Protein 1P8B (pdb70)

Organism: Pisum sativum (NCBI:txid3888)

Nearest PDB structures (foldseek):
  1p8b-assembly1_A  TM=9.530E-01  e=2.284E-05  Pisum sativum
  1ju8-assembly1_A  TM=7.133E-01  e=5.418E-03  unclassified
  1p8b-assembly1_A  TM=9.159E-01  e=1.786E-05  Pisum sativum
  1ju8-assembly1_A  TM=7.415E-01  e=4.497E-03  unclassified
  1p8b-assembly1_A  TM=9.197E-01  e=1.545E-05  Pisum sativum

Foldseek 3Di:
DQFWAKFFPVDPVTPPDVQWDFDPPDDGMGGTDGPPD

Secondary structure (DSSP, 8-state):
---EEEE-TT-SSGGG-SSSEEE--SSS-EEEE-TT-

InterPro domains:
  IPR012512 Albumin I [PF08027] (29-61)
  IPR032000 Albumin I chain a [PF16720] (71-117)

Sequence (37 aa):
ASCNGVCSPFEMPPCGTSACRCIPVGLVIGYCRNPSGASCNGVCSPFEMPPCGTSACRCIPVGLVIGYCRNPSGASCNGVCSPFEMPPCGTSACRCIPVGLVIGYCRNPSGASCNGVCSPFEMPPCGTSACRCIPVGLVIGYCRNPSGASCNGVCSPFEMPPCGTSACRCIPVGLVIGYCRNPSGASCNGVCSPFEMPPCGTSACRCIPVGLVIGYCRNPSGASCNGVCSPFEMPPCGTSACRCIPVGLVIGYCRNPSGASCNGVCSPFEMPPCGTSACRCIPVGLVIGYCRNPSGASCNGVCSPFEMPPCGTSACRCIPVGLVIGYCRNPSGASCNGVCSPFEMPPCGTSACRCIPVGLVIGYCRNPSGASCNGVCSPFEMPPCGTSACRCIPVGLVIGYCRNPSGASCNGVCSPFEMPPCGTSACRCIPVGLVIGYCRNPSGASCNGVCSPFEMPPCGTSACRCIPVGLVIGYCRNPSGASCNGVCSPFEMPPCGTSACRCIPVGLVIGYCRNPSGASCNGVCSPFEMPPCGTSACRCIPVGLVIGYCRNPSG

Solvent-accessible surface area: 2669 Å² total; per-residue (Å²): 158,100,21,128,28,102,3,29,43,149,90,151,59,8,60,72,45,83,83,9,124,17,22,87,90,31,170,100,92,2,70,0,107,34,85,101,113

Structure (mmCIF, N/CA/C/O backbone):
data_1P8B
#
_entry.id   1P8B
#
loop_
_atom_site.group_PDB
_atom_site.id
_atom_site.type_symbol
_atom_site.label_atom_id
_atom_site.label_alt_id
_atom_site.label_comp_id
_atom_site.label_asym_id
_atom_site.label_entity_id
_atom_site.label_seq_id
_atom_site.pdbx_PDB_ins_code
_atom_site.Cartn_x
_atom_site.Cartn_y
_atom_site.Cartn_z
_atom_site.occupancy
_atom_site.B_iso_or_equiv
_atom_site.auth_seq_id
_atom_site.auth_comp_id
_atom_site.auth_asym_id
_atom_site.auth_atom_id
_atom_site.pdbx_PDB_model_num
ATOM 1 N N . ALA A 1 1 ? -10.508 -6.510 -10.363 1.00 0.00 1 ALA A N 1
ATOM 2 C CA . ALA A 1 1 ? -9.380 -7.279 -9.795 1.00 0.00 1 ALA A CA 1
ATOM 3 C C . ALA A 1 1 ? -9.167 -6.904 -8.337 1.00 0.00 1 ALA A C 1
ATOM 4 O O . ALA A 1 1 ? -9.147 -5.722 -7.992 1.00 0.00 1 ALA A O 1
ATOM 13 N N . SER A 1 2 ? -9.009 -7.910 -7.487 1.00 0.00 2 SER A N 1
ATOM 14 C CA . SER A 1 2 ? -8.797 -7.682 -6.068 1.00 0.00 2 SER A CA 1
ATOM 15 C C . SER A 1 2 ? -7.453 -7.000 -5.830 1.00 0.00 2 SER A C 1
ATOM 16 O O . SER A 1 2 ? -6.427 -7.424 -6.364 1.00 0.00 2 SER A O 1
ATOM 24 N N . CYS A 1 3 ? -7.471 -5.930 -5.052 1.00 0.00 3 CYS A N 1
ATOM 25 C CA . CYS A 1 3 ? -6.260 -5.177 -4.764 1.00 0.00 3 CYS A CA 1
ATOM 26 C C . CYS A 1 3 ? -5.281 -5.985 -3.919 1.00 0.00 3 CYS A C 1
ATOM 27 O O . CYS A 1 3 ? -5.662 -6.578 -2.906 1.00 0.00 3 CYS A O 1
ATOM 34 N N . ASN A 1 4 ? -4.021 -5.985 -4.346 1.00 0.00 4 ASN A N 1
ATOM 35 C CA . ASN A 1 4 ? -2.952 -6.694 -3.653 1.00 0.00 4 ASN A CA 1
ATOM 36 C C . ASN A 1 4 ? -1.603 -6.373 -4.291 1.00 0.00 4 ASN A C 1
ATOM 37 O O . ASN A 1 4 ? -1.469 -6.390 -5.516 1.00 0.00 4 ASN A O 1
ATOM 48 N N . GLY A 1 5 ? -0.613 -6.087 -3.460 1.00 0.00 5 GLY A N 1
ATOM 49 C CA . GLY A 1 5 ? 0.716 -5.774 -3.952 1.00 0.00 5 GLY A CA 1
ATOM 50 C C . GLY A 1 5 ? 1.509 -5.001 -2.928 1.00 0.00 5 GLY A C 1
ATOM 51 O O . GLY A 1 5 ? 1.269 -5.134 -1.735 1.00 0.00 5 GLY A O 1
ATOM 55 N N . VAL A 1 6 ? 2.430 -4.172 -3.390 1.00 0.00 6 VAL A N 1
ATOM 56 C CA . VAL A 1 6 ? 3.239 -3.351 -2.509 1.00 0.00 6 VAL A CA 1
ATOM 57 C C . VAL A 1 6 ? 3.013 -1.880 -2.835 1.00 0.00 6 VAL A C 1
ATOM 58 O O . VAL A 1 6 ? 2.870 -1.511 -4.003 1.00 0.00 6 VAL A O 1
ATOM 71 N N . CYS A 1 7 ? 2.962 -1.052 -1.810 1.00 0.00 7 CYS A N 1
ATOM 72 C CA . CYS A 1 7 ? 2.730 0.371 -1.993 1.00 0.00 7 CYS A CA 1
ATOM 73 C C . CYS A 1 7 ? 3.402 1.174 -0.903 1.00 0.00 7 CYS A C 1
ATOM 74 O O . CYS A 1 7 ? 3.516 0.718 0.230 1.00 0.00 7 CYS A O 1
ATOM 81 N N . SER A 1 8 ? 3.795 2.385 -1.227 1.00 0.00 8 SER A N 1
ATOM 82 C CA . SER A 1 8 ? 4.377 3.262 -0.245 1.00 0.00 8 SER A CA 1
ATOM 83 C C . SER A 1 8 ? 3.217 3.916 0.490 1.00 0.00 8 SER A C 1
ATOM 84 O O . SER A 1 8 ? 2.265 4.372 -0.143 1.00 0.00 8 SER A O 1
ATOM 92 N N . PRO A 1 9 ? 3.248 3.951 1.826 1.00 0.00 9 PRO A N 1
ATOM 93 C CA . PRO A 1 9 ? 2.161 4.533 2.622 1.00 0.00 9 PRO A CA 1
ATOM 94 C C . PRO A 1 9 ? 1.968 6.020 2.341 1.00 0.00 9 PRO A C 1
ATOM 95 O O . PRO A 1 9 ? 0.977 6.623 2.752 1.00 0.00 9 PRO A O 1
ATOM 106 N N . PHE A 1 10 ? 2.924 6.598 1.633 1.00 0.00 10 PHE A N 1
ATOM 107 C CA . PHE A 1 10 ? 2.884 8.003 1.279 1.00 0.00 10 PHE A CA 1
ATOM 108 C C . PHE A 1 10 ? 2.153 8.199 -0.048 1.00 0.00 10 PHE A C 1
ATOM 109 O O . PHE A 1 10 ? 1.673 9.295 -0.347 1.00 0.00 10 PHE A O 1
ATOM 126 N N . GLU A 1 11 ? 2.079 7.132 -0.840 1.00 0.00 11 GLU A N 1
ATOM 127 C CA . GLU A 1 11 ? 1.415 7.174 -2.137 1.00 0.00 11 GLU A CA 1
ATOM 128 C C . GLU A 1 11 ? -0.096 7.248 -1.993 1.00 0.00 11 GLU A C 1
ATOM 129 O O . GLU A 1 11 ? -0.706 6.460 -1.267 1.00 0.00 11 GLU A O 1
ATOM 141 N N . MET A 1 12 ? -0.697 8.175 -2.714 1.00 0.00 12 MET A N 1
ATOM 142 C CA . MET A 1 12 ? -2.137 8.328 -2.710 1.00 0.00 12 MET A CA 1
ATOM 143 C C . MET A 1 12 ? -2.612 8.706 -4.107 1.00 0.00 12 MET A C 1
ATOM 144 O O . MET A 1 12 ? -2.225 9.749 -4.637 1.00 0.00 12 MET A O 1
ATOM 158 N N . PRO A 1 13 ? -3.450 7.871 -4.731 1.00 0.00 13 PRO A N 1
ATOM 159 C CA . PRO A 1 13 ? -3.925 6.619 -4.143 1.00 0.00 13 PRO A CA 1
ATOM 160 C C . PRO A 1 13 ? -2.928 5.475 -4.347 1.00 0.00 13 PRO A C 1
ATOM 161 O O . PRO A 1 13 ? -2.282 5.387 -5.393 1.00 0.00 13 PRO A O 1
ATOM 172 N N . PRO A 1 14 ? -2.784 4.587 -3.354 1.00 0.00 14 PRO A N 1
ATOM 173 C CA . PRO A 1 14 ? -1.862 3.452 -3.429 1.00 0.00 14 PRO A CA 1
ATOM 174 C C . PRO A 1 14 ? -2.325 2.409 -4.444 1.00 0.00 14 PRO A C 1
ATOM 175 O O . PRO A 1 14 ? -3.522 2.141 -4.565 1.00 0.00 14 PRO A O 1
ATOM 186 N N . CYS A 1 15 ? -1.371 1.839 -5.179 1.00 0.00 15 CYS A N 1
ATOM 187 C CA . CYS A 1 15 ? -1.661 0.834 -6.207 1.00 0.00 15 CYS A CA 1
ATOM 188 C C . CYS A 1 15 ? -2.596 1.381 -7.287 1.00 0.00 15 CYS A C 1
ATOM 189 O O . CYS A 1 15 ? -3.359 0.634 -7.904 1.00 0.00 15 CYS A O 1
ATOM 196 N N . GLY A 1 16 ? -2.501 2.684 -7.529 1.00 0.00 16 GLY A N 1
ATOM 197 C CA . GLY A 1 16 ? -3.305 3.329 -8.550 1.00 0.00 16 GLY A CA 1
ATOM 198 C C . GLY A 1 16 ? -4.803 3.141 -8.376 1.00 0.00 16 GLY A C 1
ATOM 199 O O . GLY A 1 16 ? -5.509 2.872 -9.349 1.00 0.00 16 GLY A O 1
ATOM 203 N N . THR A 1 17 ? -5.295 3.295 -7.155 1.00 0.00 17 THR A N 1
ATOM 204 C CA . THR A 1 17 ? -6.722 3.156 -6.892 1.00 0.00 17 THR A CA 1
ATOM 205 C C . THR A 1 17 ? -7.069 3.647 -5.491 1.00 0.00 17 THR A C 1
ATOM 206 O O . THR A 1 17 ? -6.385 3.332 -4.516 1.00 0.00 17 THR A O 1
ATOM 217 N N . SER A 1 18 ? -8.129 4.433 -5.401 1.00 0.00 18 SER A N 1
ATOM 218 C CA . SER A 1 18 ? -8.572 4.981 -4.131 1.00 0.00 18 SER A CA 1
ATOM 219 C C . SER A 1 18 ? -9.503 4.002 -3.422 1.00 0.00 18 SER A C 1
ATOM 220 O O . SER A 1 18 ? -9.884 4.209 -2.270 1.00 0.00 18 SER A O 1
ATOM 228 N N . ALA A 1 19 ? -9.867 2.933 -4.123 1.00 0.00 19 ALA A N 1
ATOM 229 C CA . ALA A 1 19 ? -10.752 1.917 -3.571 1.00 0.00 19 ALA A CA 1
ATOM 230 C C . ALA A 1 19 ? -10.007 1.019 -2.595 1.00 0.00 19 ALA A C 1
ATOM 231 O O . ALA A 1 19 ? -10.605 0.387 -1.726 1.00 0.00 19 ALA A O 1
ATOM 238 N N . CYS A 1 20 ? -8.699 0.960 -2.757 1.00 0.00 20 CYS A N 1
ATOM 239 C CA . CYS A 1 20 ? -7.854 0.134 -1.914 1.00 0.00 20 CYS A CA 1
ATOM 240 C C . CYS A 1 20 ? -7.219 0.968 -0.810 1.00 0.00 20 CYS A C 1
ATOM 241 O O . CYS A 1 20 ? -7.372 2.191 -0.774 1.00 0.00 20 CYS A O 1
ATOM 248 N N . ARG A 1 21 ? -6.478 0.310 0.066 1.00 0.00 21 ARG A N 1
ATOM 249 C CA . ARG A 1 21 ? -5.789 1.002 1.141 1.00 0.00 21 ARG A CA 1
ATOM 250 C C . ARG A 1 21 ? -4.409 0.391 1.327 1.00 0.00 21 ARG A C 1
ATOM 251 O O . ARG A 1 21 ? -4.217 -0.814 1.136 1.00 0.00 21 ARG A O 1
ATOM 272 N N . CYS A 1 22 ? -3.447 1.229 1.648 1.00 0.00 22 CYS A N 1
ATOM 273 C CA . CYS A 1 22 ? -2.074 0.783 1.812 1.00 0.00 22 CYS A CA 1
ATOM 274 C C . CYS A 1 22 ? -1.751 0.507 3.272 1.00 0.00 22 CYS A C 1
ATOM 275 O O . CYS A 1 22 ? -1.929 1.371 4.132 1.00 0.00 22 CYS A O 1
ATOM 282 N N . ILE A 1 23 ? -1.260 -0.693 3.546 1.00 0.00 23 ILE A N 1
ATOM 283 C CA . ILE A 1 23 ? -0.884 -1.069 4.901 1.00 0.00 23 ILE A CA 1
ATOM 284 C C . ILE A 1 23 ? 0.583 -0.712 5.122 1.00 0.00 23 ILE A C 1
ATOM 285 O O . ILE A 1 23 ? 1.457 -1.265 4.459 1.00 0.00 23 ILE A O 1
ATOM 301 N N . PRO A 1 24 ? 0.872 0.235 6.028 1.00 0.00 24 PRO A N 1
ATOM 302 C CA . PRO A 1 24 ? 2.240 0.689 6.301 1.00 0.00 24 PRO A CA 1
ATOM 303 C C . PRO A 1 24 ? 3.082 -0.311 7.092 1.00 0.00 24 PRO A C 1
ATOM 304 O O . PRO A 1 24 ? 3.523 -0.024 8.207 1.00 0.00 24 PRO A O 1
ATOM 315 N N . VAL A 1 25 ? 3.334 -1.467 6.496 1.00 0.00 25 VAL A N 1
ATOM 316 C CA . VAL A 1 25 ? 4.160 -2.495 7.127 1.00 0.00 25 VAL A CA 1
ATOM 317 C C . VAL A 1 25 ? 5.635 -2.208 6.858 1.00 0.00 25 VAL A C 1
ATOM 318 O O . VAL A 1 25 ? 6.414 -3.093 6.493 1.00 0.00 25 VAL A O 1
ATOM 331 N N . GLY A 1 26 ? 5.996 -0.951 7.020 1.00 0.00 26 GLY A N 1
ATOM 332 C CA . GLY A 1 26 ? 7.345 -0.508 6.782 1.00 0.00 26 GLY A CA 1
ATOM 333 C C . GLY A 1 26 ? 7.449 0.984 6.965 1.00 0.00 26 GLY A C 1
ATOM 334 O O . GLY A 1 26 ? 6.425 1.675 6.995 1.00 0.00 26 GLY A O 1
ATOM 338 N N . LEU A 1 27 ? 8.664 1.487 7.096 1.00 0.00 27 LEU A N 1
ATOM 339 C CA . LEU A 1 27 ? 8.878 2.915 7.284 1.00 0.00 27 LEU A CA 1
ATOM 340 C C . LEU A 1 27 ? 8.356 3.701 6.088 1.00 0.00 27 LEU A C 1
ATOM 341 O O . LEU A 1 27 ? 7.622 4.675 6.245 1.00 0.00 27 LEU A O 1
ATOM 357 N N . VAL A 1 28 ? 8.727 3.265 4.892 1.00 0.00 28 VAL A N 1
ATOM 358 C CA . VAL A 1 28 ? 8.289 3.927 3.672 1.00 0.00 28 VAL A CA 1
ATOM 359 C C . VAL A 1 28 ? 7.799 2.909 2.650 1.00 0.00 28 VAL A C 1
ATOM 360 O O . VAL A 1 28 ? 7.785 3.170 1.448 1.00 0.00 28 VAL A O 1
ATOM 373 N N . ILE A 1 29 ? 7.375 1.754 3.138 1.00 0.00 29 ILE A N 1
ATOM 374 C CA . ILE A 1 29 ? 6.866 0.706 2.270 1.00 0.00 29 ILE A CA 1
ATOM 375 C C . ILE A 1 29 ? 5.825 -0.135 2.992 1.00 0.00 29 ILE A C 1
ATOM 376 O O . ILE A 1 29 ? 5.919 -0.369 4.191 1.00 0.00 29 ILE A O 1
ATOM 392 N N . GLY A 1 30 ? 4.838 -0.581 2.250 1.00 0.00 30 GLY A N 1
ATOM 393 C CA . GLY A 1 30 ? 3.793 -1.396 2.801 1.00 0.00 30 GLY A CA 1
ATOM 394 C C . GLY A 1 30 ? 3.224 -2.302 1.742 1.00 0.00 30 GLY A C 1
ATOM 395 O O . GLY A 1 30 ? 3.912 -2.622 0.771 1.00 0.00 30 GLY A O 1
ATOM 399 N N . TYR A 1 31 ? 1.979 -2.705 1.887 1.00 0.00 31 TYR A N 1
ATOM 400 C CA . TYR A 1 31 ? 1.368 -3.562 0.893 1.00 0.00 31 TYR A CA 1
ATOM 401 C C . TYR A 1 31 ? -0.068 -3.149 0.631 1.00 0.00 31 TYR A C 1
ATOM 402 O O . TYR A 1 31 ? -0.783 -2.726 1.543 1.00 0.00 31 TYR A O 1
ATOM 420 N N . CYS A 1 32 ? -0.473 -3.265 -0.620 1.00 0.00 32 CYS A N 1
ATOM 421 C CA . CYS A 1 32 ? -1.818 -2.911 -1.020 1.00 0.00 32 CYS A CA 1
ATOM 422 C C . CYS A 1 32 ? -2.777 -3.993 -0.571 1.00 0.00 32 CYS A C 1
ATOM 423 O O . CYS A 1 32 ? -2.577 -5.174 -0.865 1.00 0.00 32 CYS A O 1
ATOM 430 N N . ARG A 1 33 ? -3.819 -3.598 0.130 1.00 0.00 33 ARG A N 1
ATOM 431 C CA . ARG A 1 33 ? -4.801 -4.547 0.594 1.00 0.00 33 ARG A CA 1
ATOM 432 C C . ARG A 1 33 ? -6.185 -3.946 0.460 1.00 0.00 33 ARG A C 1
ATOM 433 O O . ARG A 1 33 ? -6.442 -2.814 0.894 1.00 0.00 33 ARG A O 1
ATOM 454 N N . ASN A 1 34 ? -7.065 -4.699 -0.167 1.00 0.00 34 ASN A N 1
ATOM 455 C CA . ASN A 1 34 ? -8.422 -4.255 -0.388 1.00 0.00 34 ASN A CA 1
ATOM 456 C C . ASN A 1 34 ? -9.231 -4.338 0.894 1.00 0.00 34 ASN A C 1
ATOM 457 O O . ASN A 1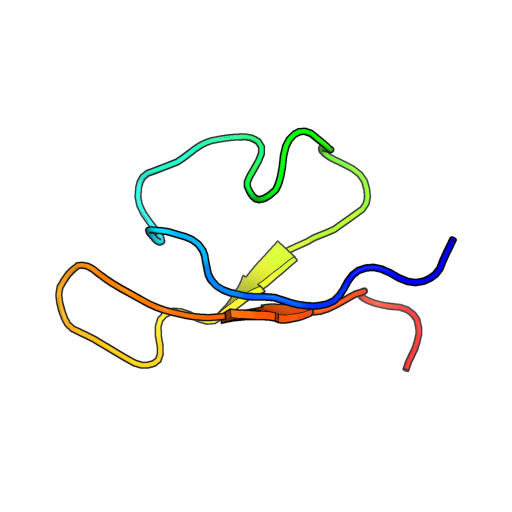 34 ? -9.146 -5.321 1.631 1.00 0.00 34 ASN A O 1
ATOM 468 N N . PRO A 1 35 ? -10.026 -3.302 1.185 1.00 0.00 35 PRO A N 1
ATOM 469 C CA . PRO A 1 35 ? -10.865 -3.253 2.381 1.00 0.00 35 PRO A CA 1
ATOM 470 C C . PRO A 1 35 ? -12.105 -4.137 2.231 1.00 0.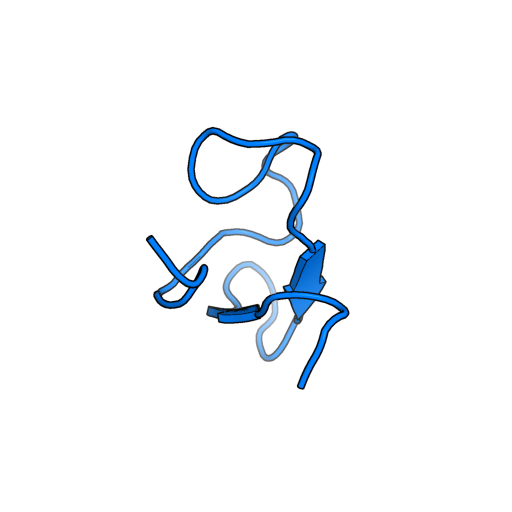00 35 PRO A C 1
ATOM 471 O O . PRO A 1 35 ? -13.171 -3.830 2.765 1.00 0.00 35 PRO A O 1
ATOM 482 N N . SER A 1 36 ? -11.950 -5.233 1.499 1.00 0.00 36 SER A N 1
ATOM 483 C CA . SER A 1 36 ? -13.036 -6.166 1.263 1.00 0.00 36 SER A CA 1
ATOM 484 C C . SER A 1 36 ? -12.536 -7.598 1.434 1.00 0.00 36 SER A C 1
ATOM 485 O O . SER A 1 36 ? -12.919 -8.499 0.687 1.00 0.00 36 SER A O 1
ATOM 493 N N . GLY A 1 37 ? -11.670 -7.801 2.419 1.00 0.00 37 GLY A N 1
ATOM 494 C CA . GLY A 1 37 ? -11.125 -9.118 2.667 1.00 0.00 37 GLY A CA 1
ATOM 495 C C . GLY A 1 37 ? -9.944 -9.072 3.609 1.00 0.00 37 GLY A C 1
ATOM 496 O O . GLY A 1 37 ? -10.032 -8.376 4.641 1.00 0.00 37 GLY A O 1
ATOM 501 N N . ALA A 1 1 ? -10.929 -6.462 -9.901 1.00 0.00 1 ALA A N 2
ATOM 502 C CA . ALA A 1 1 ? -9.656 -7.187 -9.697 1.00 0.00 1 ALA A CA 2
ATOM 503 C C . ALA A 1 1 ? -9.265 -7.162 -8.227 1.00 0.00 1 ALA A C 2
ATOM 504 O O . ALA A 1 1 ? -9.417 -6.142 -7.558 1.00 0.00 1 ALA A O 2
ATOM 513 N N . SER A 1 2 ? -8.769 -8.284 -7.729 1.00 0.00 2 SER A N 2
ATOM 514 C CA . SER A 1 2 ? -8.360 -8.382 -6.340 1.00 0.00 2 SER A CA 2
ATOM 515 C C . SER A 1 2 ? -7.054 -7.623 -6.112 1.00 0.00 2 SER A C 2
ATOM 516 O O . SER A 1 2 ? -5.993 -8.036 -6.588 1.00 0.00 2 SER A O 2
ATOM 524 N N . CYS A 1 3 ? -7.143 -6.517 -5.386 1.00 0.00 3 CYS A N 2
ATOM 525 C CA . CYS A 1 3 ? -5.981 -5.694 -5.085 1.00 0.00 3 CYS A CA 2
ATOM 526 C C . CYS A 1 3 ? -5.001 -6.463 -4.207 1.00 0.00 3 CYS A C 2
ATOM 527 O O . CYS A 1 3 ? -5.387 -7.011 -3.172 1.00 0.00 3 CYS A O 2
ATOM 534 N N . ASN A 1 4 ? -3.741 -6.507 -4.624 1.00 0.00 4 ASN A N 2
ATOM 535 C CA . ASN A 1 4 ? -2.710 -7.218 -3.878 1.00 0.00 4 ASN A CA 2
ATOM 536 C C . ASN A 1 4 ? -1.323 -6.914 -4.440 1.00 0.00 4 ASN A C 2
ATOM 537 O O . ASN A 1 4 ? -1.101 -6.974 -5.652 1.00 0.00 4 ASN A O 2
ATOM 548 N N . GLY A 1 5 ? -0.392 -6.588 -3.555 1.00 0.00 5 GLY A N 2
ATOM 549 C CA . GLY A 1 5 ? 0.963 -6.283 -3.969 1.00 0.00 5 GLY A CA 2
ATOM 550 C C . GLY A 1 5 ? 1.692 -5.464 -2.931 1.00 0.00 5 GLY A C 2
ATOM 551 O O . GLY A 1 5 ? 1.453 -5.623 -1.738 1.00 0.00 5 GLY A O 2
ATOM 555 N N . VAL A 1 6 ? 2.565 -4.580 -3.382 1.00 0.00 6 VAL A N 2
ATOM 556 C CA . VAL A 1 6 ? 3.323 -3.716 -2.497 1.00 0.00 6 VAL A CA 2
ATOM 557 C C . VAL A 1 6 ? 3.067 -2.256 -2.852 1.00 0.00 6 VAL A C 2
ATOM 558 O O . VAL A 1 6 ? 2.979 -1.903 -4.026 1.00 0.00 6 VAL A O 2
ATOM 571 N N . CYS A 1 7 ? 2.943 -1.416 -1.840 1.00 0.00 7 CYS A N 2
ATOM 572 C CA . CYS A 1 7 ? 2.690 -0.001 -2.056 1.00 0.00 7 CYS A CA 2
ATOM 573 C C . CYS A 1 7 ? 3.532 0.845 -1.110 1.00 0.00 7 CYS A C 2
ATOM 574 O O . CYS A 1 7 ? 4.536 0.375 -0.565 1.00 0.00 7 CYS A O 2
ATOM 581 N N . SER A 1 8 ? 3.119 2.086 -0.914 1.00 0.00 8 SER A N 2
ATOM 582 C CA . SER A 1 8 ? 3.820 3.001 -0.039 1.00 0.00 8 SER A CA 2
ATOM 583 C C . SER A 1 8 ? 2.814 3.932 0.627 1.00 0.00 8 SER A C 2
ATOM 584 O O . SER A 1 8 ? 1.877 4.405 -0.019 1.00 0.00 8 SER A O 2
ATOM 592 N N . PRO A 1 9 ? 2.982 4.201 1.931 1.00 0.00 9 PRO A N 2
ATOM 593 C CA . PRO A 1 9 ? 2.080 5.072 2.696 1.00 0.00 9 PRO A CA 2
ATOM 594 C C . PRO A 1 9 ? 2.109 6.519 2.212 1.00 0.00 9 PRO A C 2
ATOM 595 O O . PRO A 1 9 ? 1.281 7.336 2.614 1.00 0.00 9 PRO A O 2
ATOM 606 N N . PHE A 1 10 ? 3.065 6.828 1.350 1.00 0.00 10 PHE A N 2
ATOM 607 C CA . PHE A 1 10 ? 3.212 8.173 0.812 1.00 0.00 10 PHE A CA 2
ATOM 608 C C . PHE A 1 10 ? 2.355 8.346 -0.436 1.00 0.00 10 PHE A C 2
ATOM 609 O O . PHE A 1 10 ? 2.027 9.466 -0.829 1.00 0.00 10 PHE A O 2
ATOM 626 N N . GLU A 1 11 ? 1.998 7.227 -1.053 1.00 0.00 11 GLU A N 2
ATOM 627 C CA . GLU A 1 11 ? 1.178 7.233 -2.259 1.00 0.00 11 GLU A CA 2
ATOM 628 C C . GLU A 1 11 ? -0.242 7.695 -1.956 1.00 0.00 11 GLU A C 2
ATOM 629 O O . GLU A 1 11 ? -0.859 7.237 -0.995 1.00 0.00 11 GLU A O 2
ATOM 641 N N . MET A 1 12 ? -0.756 8.591 -2.782 1.00 0.00 12 MET A N 2
ATOM 642 C CA . MET A 1 12 ? -2.110 9.101 -2.618 1.00 0.00 12 MET A CA 2
ATOM 643 C C . MET A 1 12 ? -2.754 9.342 -3.983 1.00 0.00 12 MET A C 2
ATOM 644 O O . MET A 1 12 ? -2.430 10.322 -4.655 1.00 0.00 12 MET A O 2
ATOM 658 N N . PRO A 1 13 ? -3.670 8.464 -4.422 1.00 0.00 13 PRO A N 2
ATOM 659 C CA . PRO A 1 13 ? -4.084 7.279 -3.667 1.00 0.00 13 PRO A CA 2
ATOM 660 C C . PRO A 1 13 ? -3.054 6.155 -3.759 1.00 0.00 13 PRO A C 2
ATOM 661 O O . PRO A 1 13 ? -2.403 5.981 -4.792 1.00 0.00 13 PRO A O 2
ATOM 672 N N . PRO A 1 14 ? -2.882 5.391 -2.676 1.00 0.00 14 PRO A N 2
ATOM 673 C CA . PRO A 1 14 ? -1.916 4.292 -2.626 1.00 0.00 14 PRO A CA 2
ATOM 674 C C . PRO A 1 14 ? -2.239 3.167 -3.600 1.00 0.00 14 PRO A C 2
ATOM 675 O O . PRO A 1 14 ? -3.407 2.842 -3.827 1.00 0.00 14 PRO A O 2
ATOM 686 N N . CYS A 1 15 ? -1.188 2.574 -4.158 1.00 0.00 15 CYS A N 2
ATOM 687 C CA . CYS A 1 15 ? -1.311 1.465 -5.102 1.00 0.00 15 CYS A CA 2
ATOM 688 C C . CYS A 1 15 ? -2.065 1.891 -6.363 1.00 0.00 15 CYS A C 2
ATOM 689 O O . CYS A 1 15 ? -2.667 1.065 -7.052 1.00 0.00 15 CYS A O 2
ATOM 696 N N . GLY A 1 16 ? -1.997 3.183 -6.670 1.00 0.00 16 GLY A N 2
ATOM 697 C CA . GLY A 1 16 ? -2.643 3.723 -7.853 1.00 0.00 16 GLY A CA 2
ATOM 698 C C . GLY A 1 16 ? -4.138 3.466 -7.917 1.00 0.00 16 GLY A C 2
ATOM 699 O O . GLY A 1 16 ? -4.675 3.204 -8.995 1.00 0.00 16 GLY A O 2
ATOM 703 N N . THR A 1 17 ? -4.820 3.549 -6.782 1.00 0.00 17 THR A N 2
ATOM 704 C CA . THR A 1 17 ? -6.259 3.331 -6.749 1.00 0.00 17 THR A CA 2
ATOM 705 C C . THR A 1 17 ? -6.841 3.724 -5.394 1.00 0.00 17 THR A C 2
ATOM 706 O O . THR A 1 17 ? -6.248 3.468 -4.345 1.00 0.00 17 THR A O 2
ATOM 717 N N . SER A 1 18 ? -8.002 4.355 -5.427 1.00 0.00 18 SER A N 2
ATOM 718 C CA . SER A 1 18 ? -8.676 4.791 -4.215 1.00 0.00 18 SER A CA 2
ATOM 719 C C . SER A 1 18 ? -9.567 3.676 -3.676 1.00 0.00 18 SER A C 2
ATOM 720 O O . SER A 1 18 ? -9.982 3.701 -2.516 1.00 0.00 18 SER A O 2
ATOM 728 N N . ALA A 1 19 ? -9.865 2.706 -4.535 1.00 0.00 19 ALA A N 2
ATOM 729 C CA . ALA A 1 19 ? -10.720 1.583 -4.165 1.00 0.00 19 ALA A CA 2
ATOM 730 C C . ALA A 1 19 ? -10.016 0.646 -3.195 1.00 0.00 19 ALA A C 2
ATOM 731 O O . ALA A 1 19 ? -10.653 -0.002 -2.371 1.00 0.00 19 ALA A O 2
ATOM 738 N N . CYS A 1 20 ? -8.702 0.578 -3.301 1.00 0.00 20 CYS A N 2
ATOM 739 C CA . CYS A 1 20 ? -7.903 -0.273 -2.435 1.00 0.00 20 CYS A CA 2
ATOM 740 C C . CYS A 1 20 ? -7.296 0.563 -1.316 1.00 0.00 20 CYS A C 2
ATOM 741 O O . CYS A 1 20 ? -7.522 1.773 -1.249 1.00 0.00 20 CYS A O 2
ATOM 748 N N . ARG A 1 21 ? -6.512 -0.065 -0.459 1.00 0.00 21 ARG A N 2
ATOM 749 C CA . ARG A 1 21 ? -5.859 0.641 0.626 1.00 0.00 21 ARG A CA 2
ATOM 750 C C . ARG A 1 21 ? -4.451 0.099 0.812 1.00 0.00 21 ARG A C 2
ATOM 751 O O . ARG A 1 21 ? -4.170 -1.058 0.487 1.00 0.00 21 ARG A O 2
ATOM 772 N N . CYS A 1 22 ? -3.565 0.937 1.309 1.00 0.00 22 CYS A N 2
ATOM 773 C CA . CYS A 1 22 ? -2.187 0.539 1.516 1.00 0.00 22 CYS A CA 2
ATOM 774 C C . CYS A 1 22 ? -1.924 0.241 2.979 1.00 0.00 22 CYS A C 2
ATOM 775 O O . CYS A 1 22 ? -2.175 1.080 3.847 1.00 0.00 22 CYS A O 2
ATOM 782 N N . ILE A 1 23 ? -1.398 -0.941 3.248 1.00 0.00 23 ILE A N 2
ATOM 783 C CA . ILE A 1 23 ? -1.070 -1.329 4.609 1.00 0.00 23 ILE A CA 2
ATOM 784 C C . ILE A 1 23 ? 0.372 -0.920 4.888 1.00 0.00 23 ILE A C 2
ATOM 785 O O . ILE A 1 23 ? 1.293 -1.451 4.273 1.00 0.00 23 ILE A O 2
ATOM 801 N N . PRO A 1 24 ? 0.589 0.056 5.780 1.00 0.00 24 PRO A N 2
ATOM 802 C CA . PRO A 1 24 ? 1.924 0.572 6.097 1.00 0.00 24 PRO A CA 2
ATOM 803 C C . PRO A 1 24 ? 2.761 -0.355 6.977 1.00 0.00 24 PRO A C 2
ATOM 804 O O . PRO A 1 24 ? 3.104 -0.011 8.111 1.00 0.00 24 PRO A O 2
ATOM 815 N N . VAL A 1 25 ? 3.119 -1.509 6.439 1.00 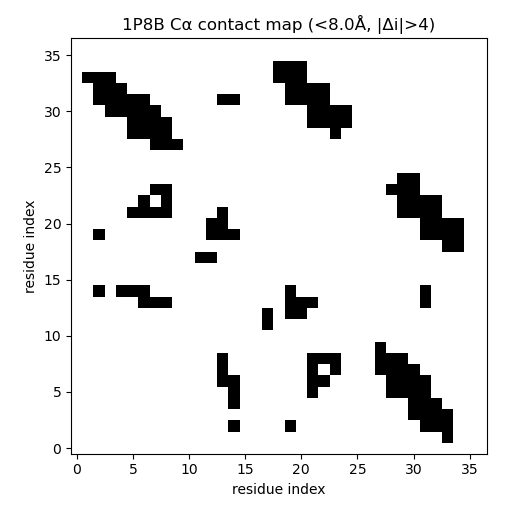0.00 25 VAL A N 2
ATOM 816 C CA . VAL A 1 25 ? 3.954 -2.468 7.156 1.00 0.00 25 VAL A CA 2
ATOM 817 C C . VAL A 1 25 ? 5.432 -2.142 6.929 1.00 0.00 25 VAL A C 2
ATOM 818 O O . VAL A 1 25 ? 6.270 -3.029 6.747 1.00 0.00 25 VAL A O 2
ATOM 831 N N . GLY A 1 26 ? 5.727 -0.853 6.921 1.00 0.00 26 GLY A N 2
ATOM 832 C CA . GLY A 1 26 ? 7.073 -0.379 6.696 1.00 0.00 26 GLY A CA 2
ATOM 833 C C . GLY A 1 26 ? 7.110 1.132 6.665 1.00 0.00 26 GLY A C 2
ATOM 834 O O . GLY A 1 26 ? 6.107 1.768 6.333 1.00 0.00 26 GLY A O 2
ATOM 838 N N . LEU A 1 27 ? 8.248 1.707 7.025 1.00 0.00 27 LEU A N 2
ATOM 839 C CA . LEU A 1 27 ? 8.408 3.158 7.057 1.00 0.00 27 LEU A CA 2
ATOM 840 C C . LEU A 1 27 ? 8.056 3.807 5.721 1.00 0.00 27 LEU A C 2
ATOM 841 O O . LEU A 1 27 ? 7.330 4.798 5.683 1.00 0.00 27 LEU A O 2
ATOM 857 N N . VAL A 1 28 ? 8.559 3.253 4.627 1.00 0.00 28 VAL A N 2
ATOM 858 C CA . VAL A 1 28 ? 8.274 3.802 3.306 1.00 0.00 28 VAL A CA 2
ATOM 859 C C . VAL A 1 28 ? 7.794 2.715 2.354 1.00 0.00 28 VAL A C 2
ATOM 860 O O . VAL A 1 28 ? 7.877 2.858 1.132 1.00 0.00 28 VAL A O 2
ATOM 873 N N . ILE A 1 29 ? 7.280 1.634 2.914 1.00 0.00 29 ILE A N 2
ATOM 874 C CA . ILE A 1 29 ? 6.779 0.532 2.110 1.00 0.00 29 ILE A CA 2
ATOM 875 C C . ILE A 1 29 ? 5.667 -0.221 2.829 1.00 0.00 29 ILE A C 2
ATOM 876 O O . ILE A 1 29 ? 5.708 -0.409 4.039 1.00 0.00 29 ILE A O 2
ATOM 892 N N . GLY A 1 30 ? 4.688 -0.657 2.067 1.00 0.00 30 GLY A N 2
ATOM 893 C CA . GLY A 1 30 ? 3.590 -1.408 2.610 1.00 0.00 30 GLY A CA 2
ATOM 894 C C . GLY A 1 30 ? 3.111 -2.428 1.608 1.00 0.00 30 GLY A C 2
ATOM 895 O O . GLY A 1 30 ? 3.853 -2.784 0.694 1.00 0.00 30 GLY A O 2
ATOM 899 N N . TYR A 1 31 ? 1.882 -2.884 1.736 1.00 0.00 31 TYR A N 2
ATOM 900 C CA . TYR A 1 31 ? 1.352 -3.845 0.787 1.00 0.00 31 TYR A CA 2
ATOM 901 C C . TYR A 1 31 ? -0.099 -3.517 0.470 1.00 0.00 31 TYR A C 2
ATOM 902 O O . TYR A 1 31 ? -0.854 -3.078 1.342 1.00 0.00 31 TYR A O 2
ATOM 920 N N . CYS A 1 32 ? -0.466 -3.688 -0.789 1.00 0.00 32 CYS A N 2
ATOM 921 C CA . CYS A 1 32 ? -1.811 -3.381 -1.244 1.00 0.00 32 CYS A CA 2
ATOM 922 C C . CYS A 1 32 ? -2.805 -4.434 -0.769 1.00 0.00 32 CYS A C 2
ATOM 923 O O . CYS A 1 32 ? -2.630 -5.631 -1.022 1.00 0.00 32 CYS A O 2
ATOM 930 N N . ARG A 1 33 ? -3.851 -3.984 -0.100 1.00 0.00 33 ARG A N 2
ATOM 931 C CA . ARG A 1 33 ? -4.888 -4.873 0.389 1.00 0.00 33 ARG A CA 2
ATOM 932 C C . ARG A 1 33 ? -6.243 -4.201 0.256 1.00 0.00 33 ARG A C 2
ATOM 933 O O . ARG A 1 33 ? -6.384 -3.011 0.539 1.00 0.00 33 ARG A O 2
ATOM 954 N N . ASN A 1 34 ? -7.234 -4.959 -0.181 1.00 0.00 34 ASN A N 2
ATOM 955 C CA . ASN A 1 34 ? -8.573 -4.421 -0.342 1.00 0.00 34 ASN A CA 2
ATOM 956 C C . ASN A 1 34 ? -9.164 -4.064 1.013 1.00 0.00 34 ASN A C 2
ATOM 957 O O . ASN A 1 34 ? -8.960 -4.782 1.993 1.00 0.00 34 ASN A O 2
ATOM 968 N N . PRO A 1 35 ? -9.894 -2.944 1.091 1.00 0.00 35 PRO A N 2
ATOM 969 C CA . PRO A 1 35 ? -10.520 -2.483 2.336 1.00 0.00 35 PRO A CA 2
ATOM 970 C C . PRO A 1 35 ? -11.692 -3.372 2.766 1.00 0.00 35 PRO A C 2
ATOM 971 O O . PRO A 1 35 ? -12.647 -2.903 3.388 1.00 0.00 35 PRO A O 2
ATOM 982 N N . SER A 1 36 ? -11.608 -4.651 2.436 1.00 0.00 36 SER A N 2
ATOM 983 C CA . SER A 1 36 ? -12.639 -5.606 2.786 1.00 0.00 36 SER A CA 2
ATOM 984 C C . SER A 1 36 ? -12.103 -6.606 3.800 1.00 0.00 36 SER A C 2
ATOM 985 O O . SER A 1 36 ? -12.688 -6.816 4.866 1.00 0.00 36 SER A O 2
ATOM 993 N N . GLY A 1 37 ? -10.984 -7.209 3.463 1.00 0.00 37 GLY A N 2
ATOM 994 C CA . GLY A 1 37 ? -10.364 -8.178 4.340 1.00 0.00 37 GLY A CA 2
ATOM 995 C C . GLY A 1 37 ? -9.674 -9.276 3.564 1.00 0.00 37 GLY A C 2
ATOM 996 O O . GLY A 1 37 ? -8.516 -9.611 3.886 1.00 0.00 37 GLY A O 2
ATOM 1001 N N . ALA A 1 1 ? -11.268 -6.503 -9.497 1.00 0.00 1 ALA A N 3
ATOM 1002 C CA . ALA A 1 1 ? -9.949 -7.155 -9.340 1.00 0.00 1 ALA A CA 3
ATOM 1003 C C . ALA A 1 1 ? -9.526 -7.155 -7.878 1.00 0.00 1 ALA A C 3
ATOM 1004 O O . ALA A 1 1 ? -9.679 -6.151 -7.183 1.00 0.00 1 ALA A O 3
ATOM 1013 N N . SER A 1 2 ? -8.998 -8.280 -7.417 1.00 0.00 2 SER A N 3
ATOM 1014 C CA . SER A 1 2 ? -8.552 -8.403 -6.040 1.00 0.00 2 SER A CA 3
ATOM 1015 C C . SER A 1 2 ? -7.258 -7.619 -5.841 1.00 0.00 2 SER A C 3
ATOM 1016 O O . SER A 1 2 ? -6.228 -7.937 -6.439 1.00 0.00 2 SER A O 3
ATOM 1024 N N . CYS A 1 3 ? -7.326 -6.580 -5.025 1.00 0.00 3 CYS A N 3
ATOM 1025 C CA . CYS A 1 3 ? -6.175 -5.733 -4.766 1.00 0.00 3 CYS A CA 3
ATOM 1026 C C . CYS A 1 3 ? -5.168 -6.412 -3.847 1.00 0.00 3 CYS A C 3
ATOM 1027 O O . CYS A 1 3 ? -5.503 -6.826 -2.731 1.00 0.00 3 CYS A O 3
ATOM 1034 N N . ASN A 1 4 ? -3.930 -6.489 -4.317 1.00 0.00 4 ASN A N 3
ATOM 1035 C CA . ASN A 1 4 ? -2.836 -7.073 -3.556 1.00 0.00 4 ASN A CA 3
ATOM 1036 C C . ASN A 1 4 ? -1.506 -6.762 -4.233 1.00 0.00 4 ASN A C 3
ATOM 1037 O O . ASN A 1 4 ? -1.301 -7.049 -5.412 1.00 0.00 4 ASN A O 3
ATOM 1048 N N . GLY A 1 5 ? -0.614 -6.152 -3.476 1.00 0.00 5 GLY A N 3
ATOM 1049 C CA . GLY A 1 5 ? 0.690 -5.782 -3.989 1.00 0.00 5 GLY A CA 3
ATOM 1050 C C . GLY A 1 5 ? 1.430 -4.929 -2.995 1.00 0.00 5 GLY A C 3
ATOM 1051 O O . GLY A 1 5 ? 1.206 -5.056 -1.798 1.00 0.00 5 GLY A O 3
ATOM 1055 N N . VAL A 1 6 ? 2.293 -4.053 -3.474 1.00 0.00 6 VAL A N 3
ATOM 1056 C CA . VAL A 1 6 ? 3.046 -3.176 -2.595 1.00 0.00 6 VAL A CA 3
ATOM 1057 C C . VAL A 1 6 ? 2.599 -1.726 -2.761 1.00 0.00 6 VAL A C 3
ATOM 1058 O O . VAL A 1 6 ? 2.305 -1.278 -3.869 1.00 0.00 6 VAL A O 3
ATOM 1071 N N . CYS A 1 7 ? 2.546 -1.005 -1.653 1.00 0.00 7 CYS A N 3
ATOM 1072 C CA . CYS A 1 7 ? 2.128 0.386 -1.657 1.00 0.00 7 CYS A CA 3
ATOM 1073 C C . CYS A 1 7 ? 3.085 1.233 -0.829 1.00 0.00 7 CYS A C 3
ATOM 1074 O O . CYS A 1 7 ? 3.697 0.745 0.117 1.00 0.00 7 CYS A O 3
ATOM 1081 N N . SER A 1 8 ? 3.202 2.498 -1.181 1.00 0.00 8 SER A N 3
ATOM 1082 C CA . SER A 1 8 ? 4.061 3.415 -0.461 1.00 0.00 8 SER A CA 3
ATOM 1083 C C . SER A 1 8 ? 3.202 4.456 0.246 1.00 0.00 8 SER A C 3
ATOM 1084 O O . SER A 1 8 ? 2.290 5.023 -0.357 1.00 0.00 8 SER A O 3
ATOM 1092 N N . PRO A 1 9 ? 3.471 4.721 1.535 1.00 0.00 9 PRO A N 3
ATOM 1093 C CA . PRO A 1 9 ? 2.713 5.698 2.326 1.00 0.00 9 PRO A CA 3
ATOM 1094 C C . PRO A 1 9 ? 2.903 7.126 1.818 1.00 0.00 9 PRO A C 3
ATOM 1095 O O . PRO A 1 9 ? 2.207 8.050 2.242 1.00 0.00 9 PRO A O 3
ATOM 1106 N N . PHE A 1 10 ? 3.848 7.294 0.905 1.00 0.00 10 PHE A N 3
ATOM 1107 C CA . PHE A 1 10 ? 4.142 8.597 0.329 1.00 0.00 10 PHE A CA 3
ATOM 1108 C C . PHE A 1 10 ? 3.245 8.853 -0.875 1.00 0.00 10 PHE A C 3
ATOM 1109 O O . PHE A 1 10 ? 2.839 9.984 -1.136 1.00 0.00 10 PHE A O 3
ATOM 1126 N N . GLU A 1 11 ? 2.938 7.793 -1.605 1.00 0.00 11 GLU A N 3
ATOM 1127 C CA . GLU A 1 11 ? 2.084 7.893 -2.778 1.00 0.00 11 GLU A CA 3
ATOM 1128 C C . GLU A 1 11 ? 0.615 7.811 -2.376 1.00 0.00 11 GLU A C 3
ATOM 1129 O O . GLU A 1 11 ? 0.223 6.919 -1.625 1.00 0.00 11 GLU A O 3
ATOM 1141 N N . MET A 1 12 ? -0.191 8.737 -2.874 1.00 0.00 12 MET A N 3
ATOM 1142 C CA . MET A 1 12 ? -1.619 8.753 -2.572 1.00 0.00 12 MET A CA 3
ATOM 1143 C C . MET A 1 12 ? -2.411 9.185 -3.804 1.00 0.00 12 MET A C 3
ATOM 1144 O O . MET A 1 12 ? -2.314 10.338 -4.226 1.00 0.00 12 MET A O 3
ATOM 1158 N N . PRO A 1 13 ? -3.211 8.279 -4.402 1.00 0.00 13 PRO A N 3
ATOM 1159 C CA . PRO A 1 13 ? -3.364 6.890 -3.945 1.00 0.00 13 PRO A CA 3
ATOM 1160 C C . PRO A 1 13 ? -2.073 6.092 -4.088 1.00 0.00 13 PRO A C 3
ATOM 1161 O O . PRO A 1 13 ? -1.307 6.296 -5.033 1.00 0.00 13 PRO A O 3
ATOM 1172 N N . PRO A 1 14 ? -1.804 5.197 -3.129 1.00 0.00 14 PRO A N 3
ATOM 1173 C CA . PRO A 1 14 ? -0.588 4.381 -3.119 1.00 0.00 14 PRO A CA 3
ATOM 1174 C C . PRO A 1 14 ? -0.434 3.530 -4.381 1.00 0.00 14 PRO A C 3
ATOM 1175 O O . PRO A 1 14 ? 0.393 3.835 -5.240 1.00 0.00 14 PRO A O 3
ATOM 1186 N N . CYS A 1 15 ? -1.219 2.470 -4.500 1.00 0.00 15 CYS A N 3
ATOM 1187 C CA . CYS A 1 15 ? -1.138 1.604 -5.668 1.00 0.00 15 CYS A CA 3
ATOM 1188 C C . CYS A 1 15 ? -1.800 2.249 -6.880 1.00 0.00 15 CYS A C 3
ATOM 1189 O O . CYS A 1 15 ? -1.214 2.288 -7.964 1.00 0.00 15 CYS A O 3
ATOM 1196 N N . GLY A 1 16 ? -3.007 2.768 -6.701 1.00 0.00 16 GLY A N 3
ATOM 1197 C CA . GLY A 1 16 ? -3.691 3.409 -7.805 1.00 0.00 16 GLY A CA 3
ATOM 1198 C C . GLY A 1 16 ? -5.167 3.615 -7.546 1.00 0.00 16 GLY A C 3
ATOM 1199 O O . GLY A 1 16 ? -5.658 4.742 -7.598 1.00 0.00 16 GLY A O 3
ATOM 1203 N N . THR A 1 17 ? -5.878 2.533 -7.271 1.00 0.00 17 THR A N 3
ATOM 1204 C CA . THR A 1 17 ? -7.305 2.619 -7.012 1.00 0.00 17 THR A CA 3
ATOM 1205 C C . THR A 1 17 ? -7.567 3.017 -5.560 1.00 0.00 17 THR A C 3
ATOM 1206 O O . THR A 1 17 ? -6.989 2.450 -4.629 1.00 0.00 17 THR A O 3
ATOM 1217 N N . SER A 1 18 ? -8.444 3.993 -5.376 1.00 0.00 18 SER A N 3
ATOM 1218 C CA . SER A 1 18 ? -8.801 4.469 -4.049 1.00 0.00 18 SER A CA 3
ATOM 1219 C C . SER A 1 18 ? -9.638 3.423 -3.320 1.00 0.00 18 SER A C 3
ATOM 1220 O O . SER A 1 18 ? -9.769 3.451 -2.099 1.00 0.00 18 SER A O 3
ATOM 1228 N N . ALA A 1 19 ? -10.193 2.495 -4.094 1.00 0.00 19 ALA A N 3
ATOM 1229 C CA . ALA A 1 19 ? -11.015 1.418 -3.558 1.00 0.00 19 ALA A CA 3
ATOM 1230 C C . ALA A 1 19 ? -10.202 0.497 -2.652 1.00 0.00 19 ALA A C 3
ATOM 1231 O O . ALA A 1 19 ? -10.756 -0.213 -1.816 1.00 0.00 19 ALA A O 3
ATOM 1238 N N . CYS A 1 20 ? -8.889 0.515 -2.825 1.00 0.00 20 CYS A N 3
ATOM 1239 C CA . CYS A 1 20 ? -7.999 -0.315 -2.028 1.00 0.00 20 CYS A CA 3
ATOM 1240 C C . CYS A 1 20 ? -7.411 0.495 -0.881 1.00 0.00 20 CYS A C 3
ATOM 1241 O O . CYS A 1 20 ? -7.578 1.714 -0.820 1.00 0.00 20 CYS A O 3
ATOM 1248 N N . ARG A 1 21 ? -6.707 -0.178 0.010 1.00 0.00 21 ARG A N 3
ATOM 1249 C CA . ARG A 1 21 ? -6.076 0.484 1.142 1.00 0.00 21 ARG A CA 3
ATOM 1250 C C . ARG A 1 21 ? -4.641 0.004 1.298 1.00 0.00 21 ARG A C 3
ATOM 1251 O O . ARG A 1 21 ? -4.320 -1.147 0.990 1.00 0.00 21 ARG A O 3
ATOM 1272 N N . CYS A 1 22 ? -3.782 0.897 1.750 1.00 0.00 22 CYS A N 3
ATOM 1273 C CA . CYS A 1 22 ? -2.377 0.587 1.931 1.00 0.00 22 CYS A CA 3
ATOM 1274 C C . CYS A 1 22 ? -2.085 0.176 3.365 1.00 0.00 22 CYS A C 3
ATOM 1275 O O . CYS A 1 22 ? -2.450 0.879 4.307 1.00 0.00 22 CYS A O 3
ATOM 1282 N N . ILE A 1 23 ? -1.399 -0.943 3.520 1.00 0.00 23 ILE A N 3
ATOM 1283 C CA . ILE A 1 23 ? -1.013 -1.428 4.833 1.00 0.00 23 ILE A CA 3
ATOM 1284 C C . ILE A 1 23 ? 0.456 -1.085 5.050 1.00 0.00 23 ILE A C 3
ATOM 1285 O O . ILE A 1 23 ? 1.334 -1.710 4.456 1.00 0.00 23 ILE A O 3
ATOM 1301 N N . PRO A 1 24 ? 0.737 -0.057 5.860 1.00 0.00 24 PRO A N 3
ATOM 1302 C CA . PRO A 1 24 ? 2.102 0.419 6.119 1.00 0.00 24 PRO A CA 3
ATOM 1303 C C . PRO A 1 24 ? 2.950 -0.524 6.974 1.00 0.00 24 PRO A C 3
ATOM 1304 O O . PRO A 1 24 ? 3.324 -0.192 8.101 1.00 0.00 24 PRO A O 3
ATOM 1315 N N . VAL A 1 25 ? 3.285 -1.681 6.422 1.00 0.00 25 VAL A N 3
ATOM 1316 C CA . VAL A 1 25 ? 4.128 -2.653 7.118 1.00 0.00 25 VAL A CA 3
ATOM 1317 C C . VAL A 1 25 ? 5.605 -2.302 6.928 1.00 0.00 25 VAL A C 3
ATOM 1318 O O . VAL A 1 25 ? 6.462 -3.177 6.784 1.00 0.00 25 VAL A O 3
ATOM 1331 N N . GLY A 1 26 ? 5.881 -1.011 6.918 1.00 0.00 26 GLY A N 3
ATOM 1332 C CA . GLY A 1 26 ? 7.223 -0.519 6.734 1.00 0.00 26 GLY A CA 3
ATOM 1333 C C . GLY A 1 26 ? 7.273 0.979 6.917 1.00 0.00 26 GLY A C 3
ATOM 1334 O O . GLY A 1 26 ? 6.244 1.655 6.804 1.00 0.00 26 GLY A O 3
ATOM 1338 N N . LEU A 1 27 ? 8.453 1.502 7.213 1.00 0.00 27 LEU A N 3
ATOM 1339 C CA . LEU A 1 27 ? 8.627 2.933 7.423 1.00 0.00 27 LEU A CA 3
ATOM 1340 C C . LEU A 1 27 ? 8.267 3.724 6.170 1.00 0.00 27 LEU A C 3
ATOM 1341 O O . LEU A 1 27 ? 7.649 4.784 6.253 1.00 0.00 27 LEU A O 3
ATOM 1357 N N . VAL A 1 28 ? 8.651 3.206 5.008 1.00 0.00 28 VAL A N 3
ATOM 1358 C CA . VAL A 1 28 ? 8.360 3.877 3.746 1.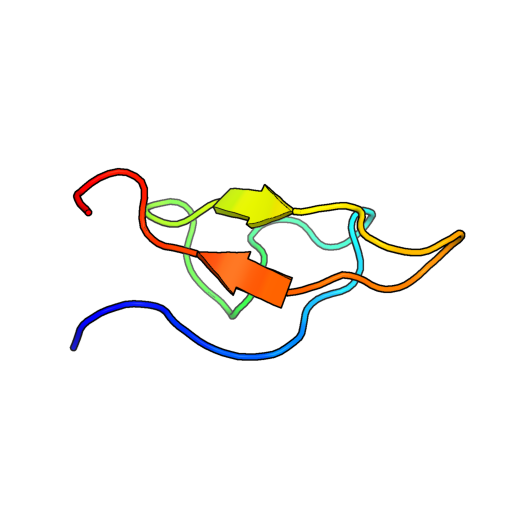00 0.00 28 VAL A CA 3
ATOM 1359 C C . VAL A 1 28 ? 7.796 2.903 2.718 1.00 0.00 28 VAL A C 3
ATOM 1360 O O . VAL A 1 28 ? 7.827 3.167 1.516 1.00 0.00 28 VAL A O 3
ATOM 1373 N N . ILE A 1 29 ? 7.267 1.786 3.190 1.00 0.00 29 ILE A N 3
ATOM 1374 C CA . ILE A 1 29 ? 6.692 0.790 2.300 1.00 0.00 29 ILE A CA 3
ATOM 1375 C C . ILE A 1 29 ? 5.595 0.000 3.007 1.00 0.00 29 ILE A C 3
ATOM 1376 O O . ILE A 1 29 ? 5.501 0.005 4.232 1.00 0.00 29 ILE A O 3
ATOM 1392 N N . GLY A 1 30 ? 4.773 -0.669 2.224 1.00 0.00 30 GLY A N 3
ATOM 1393 C CA . GLY A 1 30 ? 3.698 -1.465 2.752 1.00 0.00 30 GLY A CA 3
ATOM 1394 C C . GLY A 1 30 ? 3.128 -2.353 1.677 1.00 0.00 30 GLY A C 3
ATOM 1395 O O . GLY A 1 30 ? 3.796 -2.614 0.675 1.00 0.00 30 GLY A O 3
ATOM 1399 N N . TYR A 1 31 ? 1.903 -2.804 1.846 1.00 0.00 31 TYR A N 3
ATOM 1400 C CA . TYR A 1 31 ? 1.284 -3.645 0.841 1.00 0.00 31 TYR A CA 3
ATOM 1401 C C . TYR A 1 31 ? -0.187 -3.289 0.682 1.00 0.00 31 TYR A C 3
ATOM 1402 O O . TYR A 1 31 ? -0.872 -2.987 1.660 1.00 0.00 31 TYR A O 3
ATOM 1420 N N . CYS A 1 32 ? -0.665 -3.316 -0.548 1.00 0.00 32 CYS A N 3
ATOM 1421 C CA . CYS A 1 32 ? -2.060 -2.996 -0.818 1.00 0.00 32 CYS A CA 3
ATOM 1422 C C . CYS A 1 32 ? -2.954 -4.188 -0.526 1.00 0.00 32 CYS A C 3
ATOM 1423 O O . CYS A 1 32 ? -2.640 -5.328 -0.885 1.00 0.00 32 CYS A O 3
ATOM 1430 N N . ARG A 1 33 ? -4.066 -3.911 0.126 1.00 0.00 33 ARG A N 3
ATOM 1431 C CA . ARG A 1 33 ? -5.033 -4.929 0.476 1.00 0.00 33 ARG A CA 3
ATOM 1432 C C . ARG A 1 33 ? -6.432 -4.364 0.338 1.00 0.00 33 ARG A C 3
ATOM 1433 O O . ARG A 1 33 ? -6.680 -3.218 0.707 1.00 0.00 33 ARG A O 3
ATOM 1454 N N . ASN A 1 34 ? -7.342 -5.153 -0.195 1.00 0.00 34 ASN A N 3
ATOM 1455 C CA . ASN A 1 34 ? -8.707 -4.700 -0.360 1.00 0.00 34 ASN A CA 3
ATOM 1456 C C . ASN A 1 34 ? -9.420 -4.668 0.983 1.00 0.00 34 ASN A C 3
ATOM 1457 O O . ASN A 1 34 ? -9.316 -5.608 1.777 1.00 0.00 34 ASN A O 3
ATOM 1468 N N . PRO A 1 35 ? -10.149 -3.582 1.264 1.00 0.00 35 PRO A N 3
ATOM 1469 C CA . PRO A 1 35 ? -10.890 -3.436 2.516 1.00 0.00 35 PRO A CA 3
ATOM 1470 C C . PRO A 1 35 ? -11.906 -4.561 2.679 1.00 0.00 35 PRO A C 3
ATOM 1471 O O . PRO A 1 35 ? -12.185 -5.009 3.789 1.00 0.00 35 PRO A O 3
ATOM 1482 N N . SER A 1 36 ? -12.441 -5.017 1.553 1.00 0.00 36 SER A N 3
ATOM 1483 C CA . SER A 1 36 ? -13.417 -6.095 1.543 1.00 0.00 36 SER A CA 3
ATOM 1484 C C . SER A 1 36 ? -13.325 -6.871 0.236 1.00 0.00 36 SER A C 3
ATOM 1485 O O . SER A 1 36 ? -13.390 -8.101 0.209 1.00 0.00 36 SER A O 3
ATOM 1493 N N . GLY A 1 37 ? -13.175 -6.133 -0.841 1.00 0.00 37 GLY A N 3
ATOM 1494 C CA . GLY A 1 37 ? -13.071 -6.722 -2.158 1.00 0.00 37 GLY A CA 3
ATOM 1495 C C . GLY A 1 37 ? -13.091 -5.664 -3.238 1.00 0.00 37 GLY A C 3
ATOM 1496 O O . GLY A 1 37 ? -12.466 -5.868 -4.295 1.00 0.00 37 GLY A O 3
ATOM 1501 N N . ALA A 1 1 ? -11.359 -4.210 -5.594 1.00 0.00 1 ALA A N 4
ATOM 1502 C CA . ALA A 1 1 ? -11.118 -5.455 -6.351 1.00 0.00 1 ALA A CA 4
ATOM 1503 C C . ALA A 1 1 ? -10.078 -6.315 -5.640 1.00 0.00 1 ALA A C 4
ATOM 1504 O O . ALA A 1 1 ? -9.958 -6.258 -4.417 1.00 0.00 1 ALA A O 4
ATOM 1513 N N . SER A 1 2 ? -9.326 -7.103 -6.401 1.00 0.00 2 SER A N 4
ATOM 1514 C CA . SER A 1 2 ? -8.297 -7.972 -5.836 1.00 0.00 2 SER A CA 4
ATOM 1515 C C . SER A 1 2 ? -7.035 -7.183 -5.471 1.00 0.00 2 SER A C 4
ATOM 1516 O O . SER A 1 2 ? -5.946 -7.461 -5.976 1.00 0.00 2 SER A O 4
ATOM 1524 N N . CYS A 1 3 ? -7.192 -6.201 -4.593 1.00 0.00 3 CYS A N 4
ATOM 1525 C CA . CYS A 1 3 ? -6.079 -5.368 -4.152 1.00 0.00 3 CYS A CA 4
ATOM 1526 C C . CYS A 1 3 ? -5.052 -6.191 -3.381 1.00 0.00 3 CYS A C 4
ATOM 1527 O O . CYS A 1 3 ? -5.373 -6.754 -2.329 1.00 0.00 3 CYS A O 4
ATOM 1534 N N . ASN A 1 4 ? -3.822 -6.235 -3.883 1.00 0.00 4 ASN A N 4
ATOM 1535 C CA . ASN A 1 4 ? -2.751 -6.969 -3.214 1.00 0.00 4 ASN A CA 4
ATOM 1536 C C . ASN A 1 4 ? -1.415 -6.723 -3.903 1.00 0.00 4 ASN A C 4
ATOM 1537 O O . ASN A 1 4 ? -1.317 -6.768 -5.130 1.00 0.00 4 ASN A O 4
ATOM 1548 N N . GLY A 1 5 ? -0.395 -6.460 -3.106 1.00 0.00 5 GLY A N 4
ATOM 1549 C CA . GLY A 1 5 ? 0.929 -6.207 -3.633 1.00 0.00 5 GLY A CA 4
ATOM 1550 C C . GLY A 1 5 ? 1.721 -5.333 -2.698 1.00 0.00 5 GLY A C 4
ATOM 1551 O O . GLY A 1 5 ? 1.570 -5.439 -1.491 1.00 0.00 5 GLY A O 4
ATOM 1555 N N . VAL A 1 6 ? 2.531 -4.447 -3.245 1.00 0.00 6 VAL A N 4
ATOM 1556 C CA . VAL A 1 6 ? 3.314 -3.529 -2.443 1.00 0.00 6 VAL A CA 4
ATOM 1557 C C . VAL A 1 6 ? 2.857 -2.103 -2.723 1.00 0.00 6 VAL A C 4
ATOM 1558 O O . VAL A 1 6 ? 2.480 -1.777 -3.849 1.00 0.00 6 VAL A O 4
ATOM 1571 N N . CYS A 1 7 ? 2.871 -1.264 -1.704 1.00 0.00 7 CYS A N 4
ATOM 1572 C CA . CYS A 1 7 ? 2.440 0.115 -1.859 1.00 0.00 7 CYS A CA 4
ATOM 1573 C C . CYS A 1 7 ? 3.203 1.037 -0.921 1.00 0.00 7 CYS A C 4
ATOM 1574 O O . CYS A 1 7 ? 3.538 0.661 0.200 1.00 0.00 7 CYS A O 4
ATOM 1581 N N . SER A 1 8 ? 3.456 2.249 -1.378 1.00 0.00 8 SER A N 4
ATOM 1582 C CA . SER A 1 8 ? 4.143 3.238 -0.572 1.00 0.00 8 SER A CA 4
ATOM 1583 C C . SER A 1 8 ? 3.106 4.158 0.058 1.00 0.00 8 SER A C 4
ATOM 1584 O O . SER A 1 8 ? 2.206 4.645 -0.632 1.00 0.00 8 SER A O 4
ATOM 1592 N N . PRO A 1 9 ? 3.206 4.404 1.375 1.00 0.00 9 PRO A N 4
ATOM 1593 C CA . PRO A 1 9 ? 2.266 5.266 2.106 1.00 0.00 9 PRO A CA 4
ATOM 1594 C C . PRO A 1 9 ? 2.367 6.731 1.685 1.00 0.00 9 PRO A C 4
ATOM 1595 O O . PRO A 1 9 ? 1.631 7.589 2.180 1.00 0.00 9 PRO A O 4
ATOM 1606 N N . PHE A 1 10 ? 3.285 7.009 0.771 1.00 0.00 10 PHE A N 4
ATOM 1607 C CA . PHE A 1 10 ? 3.494 8.358 0.272 1.00 0.00 10 PHE A CA 4
ATOM 1608 C C . PHE A 1 10 ? 2.583 8.623 -0.919 1.00 0.00 10 PHE A C 4
ATOM 1609 O O . PHE A 1 10 ? 2.084 9.734 -1.100 1.00 0.00 10 PHE A O 4
ATOM 1626 N N . GLU A 1 11 ? 2.368 7.590 -1.726 1.00 0.00 11 GLU A N 4
ATOM 1627 C CA . GLU A 1 11 ? 1.516 7.698 -2.901 1.00 0.00 11 GLU A CA 4
ATOM 1628 C C . GLU A 1 11 ? 0.052 7.769 -2.491 1.00 0.00 11 GLU A C 4
ATOM 1629 O O . GLU A 1 11 ? -0.408 6.975 -1.670 1.00 0.00 11 GLU A O 4
ATOM 1641 N N . MET A 1 12 ? -0.676 8.712 -3.067 1.00 0.00 12 MET A N 4
ATOM 1642 C CA . MET A 1 12 ? -2.089 8.874 -2.765 1.00 0.00 12 MET A CA 4
ATOM 1643 C C . MET A 1 12 ? -2.865 9.215 -4.031 1.00 0.00 12 MET A C 4
ATOM 1644 O O . MET A 1 12 ? -2.549 10.187 -4.717 1.00 0.00 12 MET A O 4
ATOM 1658 N N . PRO A 1 13 ? -3.894 8.420 -4.362 1.00 0.00 13 PRO A N 4
ATOM 1659 C CA . PRO A 1 13 ? -4.293 7.252 -3.570 1.00 0.00 13 PRO A CA 4
ATOM 1660 C C . PRO A 1 13 ? -3.354 6.062 -3.774 1.00 0.00 13 PRO A C 4
ATOM 1661 O O . PRO A 1 13 ? -2.899 5.805 -4.894 1.00 0.00 13 PRO A O 4
ATOM 1672 N N . PRO A 1 14 ? -3.052 5.328 -2.692 1.00 0.00 14 PRO A N 4
ATOM 1673 C CA . PRO A 1 14 ? -2.166 4.159 -2.737 1.00 0.00 14 PRO A CA 4
ATOM 1674 C C . PRO A 1 14 ? -2.649 3.102 -3.725 1.00 0.00 14 PRO A C 4
ATOM 1675 O O . PRO A 1 14 ? -3.849 2.972 -3.972 1.00 0.00 14 PRO A O 4
ATOM 1686 N N . CYS A 1 15 ? -1.698 2.363 -4.293 1.00 0.00 15 CYS A N 4
ATOM 1687 C CA . CYS A 1 15 ? -1.984 1.308 -5.272 1.00 0.00 15 CYS A CA 4
ATOM 1688 C C . CYS A 1 15 ? -2.558 1.899 -6.558 1.00 0.00 15 CYS A C 4
ATOM 1689 O O . CYS A 1 15 ? -3.099 1.176 -7.397 1.00 0.00 15 CYS A O 4
ATOM 1696 N N . GLY A 1 16 ? -2.439 3.216 -6.703 1.00 0.00 16 GLY A N 4
ATOM 1697 C CA . GLY A 1 16 ? -2.950 3.891 -7.877 1.00 0.00 16 GLY A CA 4
ATOM 1698 C C . GLY A 1 16 ? -4.457 3.779 -7.999 1.00 0.00 16 GLY A C 4
ATOM 1699 O O . GLY A 1 16 ? -4.996 3.777 -9.105 1.00 0.00 16 GLY A O 4
ATOM 1703 N N . THR A 1 17 ? -5.141 3.694 -6.864 1.00 0.00 17 THR A N 4
ATOM 1704 C CA . THR A 1 17 ? -6.590 3.584 -6.859 1.00 0.00 17 THR A CA 4
ATOM 1705 C C . THR A 1 17 ? -7.154 3.872 -5.470 1.00 0.00 17 THR A C 4
ATOM 1706 O O . THR A 1 17 ? -6.581 3.481 -4.455 1.00 0.00 17 THR A O 4
ATOM 1717 N N . SER A 1 18 ? -8.272 4.577 -5.434 1.00 0.00 18 SER A N 4
ATOM 1718 C CA . SER A 1 18 ? -8.920 4.941 -4.184 1.00 0.00 18 SER A CA 4
ATOM 1719 C C . SER A 1 18 ? -9.594 3.730 -3.534 1.00 0.00 18 SER A C 4
ATOM 1720 O O . SER A 1 18 ? -9.877 3.732 -2.336 1.00 0.00 18 SER A O 4
ATOM 1728 N N . ALA A 1 19 ? -9.868 2.714 -4.343 1.00 0.00 19 ALA A N 4
ATOM 1729 C CA . ALA A 1 19 ? -10.535 1.500 -3.876 1.00 0.00 19 ALA A CA 4
ATOM 1730 C C . ALA A 1 19 ? -9.635 0.615 -3.014 1.00 0.00 19 ALA A C 4
ATOM 1731 O O . ALA A 1 19 ? -10.122 -0.124 -2.167 1.00 0.00 19 ALA A O 4
ATOM 1738 N N . CYS A 1 20 ? -8.334 0.666 -3.247 1.00 0.00 20 CYS A N 4
ATOM 1739 C CA . CYS A 1 20 ? -7.394 -0.165 -2.498 1.00 0.00 20 CYS A CA 4
ATOM 1740 C C . CYS A 1 20 ? -6.734 0.611 -1.361 1.00 0.00 20 CYS A C 4
ATOM 1741 O O . CYS A 1 20 ? -6.373 1.776 -1.520 1.00 0.00 20 CYS A O 4
ATOM 1748 N N . ARG A 1 21 ? -6.558 -0.044 -0.220 1.00 0.00 21 ARG A N 4
ATOM 1749 C CA . ARG A 1 21 ? -5.912 0.585 0.927 1.00 0.00 21 ARG A CA 4
ATOM 1750 C C . ARG A 1 21 ? -4.488 0.064 1.071 1.00 0.00 21 ARG A C 4
ATOM 1751 O O . ARG A 1 21 ? -4.191 -1.079 0.711 1.00 0.00 21 ARG A O 4
ATOM 1772 N N . CYS A 1 22 ? -3.608 0.908 1.578 1.00 0.00 22 CYS A N 4
ATOM 1773 C CA . CYS A 1 22 ? -2.215 0.536 1.751 1.00 0.00 22 CYS A CA 4
ATOM 1774 C C . CYS A 1 22 ? -1.910 0.195 3.204 1.00 0.00 22 CYS A C 4
ATOM 1775 O O . CYS A 1 22 ? -2.246 0.961 4.111 1.00 0.00 22 CYS A O 4
ATOM 1782 N N . ILE A 1 23 ? -1.256 -0.942 3.420 1.00 0.00 23 ILE A N 4
ATOM 1783 C CA . ILE A 1 23 ? -0.879 -1.371 4.761 1.00 0.00 23 ILE A CA 4
ATOM 1784 C C . ILE A 1 23 ? 0.594 -1.036 4.998 1.00 0.00 23 ILE A C 4
ATOM 1785 O O . ILE A 1 23 ? 1.479 -1.718 4.481 1.00 0.00 23 ILE A O 4
ATOM 1801 N N . PRO A 1 24 ? 0.874 0.036 5.756 1.00 0.00 24 PRO A N 4
ATOM 1802 C CA . PRO A 1 24 ? 2.239 0.496 6.038 1.00 0.00 24 PRO A CA 4
ATOM 1803 C C . PRO A 1 24 ? 3.005 -0.395 7.016 1.00 0.00 24 PRO A C 4
ATOM 1804 O O . PRO A 1 24 ? 3.315 0.017 8.135 1.00 0.00 24 PRO A O 4
ATOM 1815 N N . VAL A 1 25 ? 3.326 -1.606 6.587 1.00 0.00 25 VAL A N 4
ATOM 1816 C CA . VAL A 1 25 ? 4.079 -2.536 7.421 1.00 0.00 25 VAL A CA 4
ATOM 1817 C C . VAL A 1 25 ? 5.508 -2.032 7.625 1.00 0.00 25 VAL A C 4
ATOM 1818 O O . VAL A 1 25 ? 6.067 -2.130 8.719 1.00 0.00 25 VAL A O 4
ATOM 1831 N N . GLY A 1 26 ? 6.073 -1.455 6.576 1.00 0.00 26 GLY A N 4
ATOM 1832 C CA . GLY A 1 26 ? 7.406 -0.897 6.652 1.00 0.00 26 GLY A CA 4
ATOM 1833 C C . GLY A 1 26 ? 7.352 0.582 6.982 1.00 0.00 26 GLY A C 4
ATOM 1834 O O . GLY A 1 26 ? 6.275 1.119 7.257 1.00 0.00 26 GLY A O 4
ATOM 1838 N N . LEU A 1 27 ? 8.495 1.248 6.948 1.00 0.00 27 LEU A N 4
ATOM 1839 C CA . LEU A 1 27 ? 8.540 2.674 7.240 1.00 0.00 27 LEU A CA 4
ATOM 1840 C C . LEU A 1 27 ? 7.982 3.480 6.074 1.00 0.00 27 LEU A C 4
ATOM 1841 O O . LEU A 1 27 ? 7.063 4.282 6.242 1.00 0.00 27 LEU A O 4
ATOM 1857 N N . VAL A 1 28 ? 8.532 3.254 4.889 1.00 0.00 28 VAL A N 4
ATOM 1858 C CA . VAL A 1 28 ? 8.086 3.957 3.693 1.00 0.00 28 VAL A CA 4
ATOM 1859 C C . VAL A 1 28 ? 7.603 2.969 2.646 1.00 0.00 28 VAL A C 4
ATOM 1860 O O . VAL A 1 28 ? 7.505 3.286 1.461 1.00 0.00 28 VAL A O 4
ATOM 1873 N N . ILE A 1 29 ? 7.289 1.772 3.100 1.00 0.00 29 ILE A N 4
ATOM 1874 C CA . ILE A 1 29 ? 6.801 0.724 2.222 1.00 0.00 29 ILE A CA 4
ATOM 1875 C C . ILE A 1 29 ? 5.783 -0.132 2.953 1.00 0.00 29 ILE A C 4
ATOM 1876 O O . ILE A 1 29 ? 5.821 -0.253 4.174 1.00 0.00 29 ILE A O 4
ATOM 1892 N N . GLY A 1 30 ? 4.875 -0.712 2.208 1.00 0.00 30 GLY A N 4
ATOM 1893 C CA . GLY A 1 30 ? 3.864 -1.549 2.786 1.00 0.00 30 GLY A CA 4
ATOM 1894 C C . GLY A 1 30 ? 3.315 -2.493 1.756 1.00 0.00 30 GLY A C 4
ATOM 1895 O O . GLY A 1 30 ? 3.957 -2.726 0.729 1.00 0.00 30 GLY A O 4
ATOM 1899 N N . TYR A 1 31 ? 2.137 -3.023 1.988 1.00 0.00 31 TYR A N 4
ATOM 1900 C CA . TYR A 1 31 ? 1.545 -3.921 1.026 1.00 0.00 31 TYR A CA 4
ATOM 1901 C C . TYR A 1 31 ? 0.097 -3.543 0.770 1.00 0.00 31 TYR A C 4
ATOM 1902 O O . TYR A 1 31 ? -0.633 -3.162 1.686 1.00 0.00 31 TYR A O 4
ATOM 1920 N N . CYS A 1 32 ? -0.294 -3.611 -0.489 1.00 0.00 32 CYS A N 4
ATOM 1921 C CA . CYS A 1 32 ? -1.638 -3.249 -0.893 1.00 0.00 32 CYS A CA 4
ATOM 1922 C C . CYS A 1 32 ? -2.630 -4.321 -0.474 1.00 0.00 32 CYS A C 4
ATOM 1923 O O . CYS A 1 32 ? -2.384 -5.515 -0.656 1.00 0.00 32 CYS A O 4
ATOM 1930 N N . ARG A 1 33 ? -3.745 -3.891 0.092 1.00 0.00 33 ARG A N 4
ATOM 1931 C CA . ARG A 1 33 ? -4.775 -4.809 0.538 1.00 0.00 33 ARG A CA 4
ATOM 1932 C C . ARG A 1 33 ? -6.161 -4.245 0.258 1.00 0.00 33 ARG A C 4
ATOM 1933 O O . ARG A 1 33 ? -6.407 -3.055 0.436 1.00 0.00 33 ARG A O 4
ATOM 1954 N N . ASN A 1 34 ? -7.058 -5.102 -0.191 1.00 0.00 34 ASN A N 4
ATOM 1955 C CA . ASN A 1 34 ? -8.417 -4.697 -0.494 1.00 0.00 34 ASN A CA 4
ATOM 1956 C C . ASN A 1 34 ? -9.232 -4.566 0.787 1.00 0.00 34 ASN A C 4
ATOM 1957 O O . ASN A 1 34 ? -9.215 -5.448 1.645 1.00 0.00 34 ASN A O 4
ATOM 1968 N N . PRO A 1 35 ? -9.950 -3.452 0.943 1.00 0.00 35 PRO A N 4
ATOM 1969 C CA . PRO A 1 35 ? -10.775 -3.207 2.123 1.00 0.00 35 PRO A CA 4
ATOM 1970 C C . PRO A 1 35 ? -12.101 -3.967 2.058 1.00 0.00 35 PRO A C 4
ATOM 1971 O O . PRO A 1 35 ? -13.049 -3.653 2.779 1.00 0.00 35 PRO A O 4
ATOM 1982 N N . SER A 1 36 ? -12.152 -4.972 1.193 1.00 0.00 36 SER A N 4
ATOM 1983 C CA . SER A 1 36 ? -13.344 -5.785 1.026 1.00 0.00 36 SER A CA 4
ATOM 1984 C C . SER A 1 36 ? -13.320 -6.958 1.994 1.00 0.00 36 SER A C 4
ATOM 1985 O O . SER A 1 36 ? -14.353 -7.368 2.532 1.00 0.00 36 SER A O 4
ATOM 1993 N N . GLY A 1 37 ? -12.133 -7.487 2.209 1.00 0.00 37 GLY A N 4
ATOM 1994 C CA . GLY A 1 37 ? -11.962 -8.606 3.109 1.00 0.00 37 GLY A CA 4
ATOM 1995 C C . GLY A 1 37 ? -10.504 -8.966 3.287 1.00 0.00 37 GLY A C 4
ATOM 1996 O O . GLY A 1 37 ? -9.951 -9.670 2.415 1.00 0.00 37 GLY A O 4
ATOM 2001 N N . ALA A 1 1 ? -12.180 -5.398 -6.966 1.00 0.00 1 ALA A N 5
ATOM 2002 C CA . ALA A 1 1 ? -10.848 -5.615 -7.568 1.00 0.00 1 ALA A CA 5
ATOM 2003 C C . ALA A 1 1 ? -9.959 -6.399 -6.616 1.00 0.00 1 ALA A C 5
ATOM 2004 O O . ALA A 1 1 ? -9.987 -6.172 -5.407 1.00 0.00 1 ALA A O 5
ATOM 2013 N N . SER A 1 2 ? -9.176 -7.317 -7.166 1.00 0.00 2 SER A N 5
ATOM 2014 C CA . SER A 1 2 ? -8.272 -8.133 -6.372 1.00 0.00 2 SER A CA 5
ATOM 2015 C C . SER A 1 2 ? -7.076 -7.298 -5.923 1.00 0.00 2 SER A C 5
ATOM 2016 O O . SER A 1 2 ? -6.011 -7.322 -6.548 1.00 0.00 2 SER A O 5
ATOM 2024 N N . CYS A 1 3 ? -7.270 -6.544 -4.854 1.00 0.00 3 CYS A N 5
ATOM 2025 C CA . CYS A 1 3 ? -6.233 -5.682 -4.316 1.00 0.00 3 CYS A CA 5
ATOM 2026 C C . CYS A 1 3 ? -5.091 -6.507 -3.735 1.00 0.00 3 CYS A C 5
ATOM 2027 O O . CYS A 1 3 ? -5.292 -7.284 -2.798 1.00 0.00 3 CYS A O 5
ATOM 2034 N N . ASN A 1 4 ? -3.896 -6.322 -4.284 1.00 0.00 4 ASN A N 5
ATOM 2035 C CA . ASN A 1 4 ? -2.712 -7.032 -3.819 1.00 0.00 4 ASN A CA 5
ATOM 2036 C C . ASN A 1 4 ? -1.476 -6.518 -4.545 1.00 0.00 4 ASN A C 5
ATOM 2037 O O . ASN A 1 4 ? -1.441 -6.477 -5.776 1.00 0.00 4 ASN A O 5
ATOM 2048 N N . GLY A 1 5 ? -0.475 -6.126 -3.776 1.00 0.00 5 GLY A N 5
ATOM 2049 C CA . GLY A 1 5 ? 0.760 -5.614 -4.335 1.00 0.00 5 GLY A CA 5
ATOM 2050 C C . GLY A 1 5 ? 1.485 -4.763 -3.326 1.00 0.00 5 GLY A C 5
ATOM 2051 O O . GLY A 1 5 ? 1.342 -4.982 -2.132 1.00 0.00 5 GLY A O 5
ATOM 2055 N N . VAL A 1 6 ? 2.235 -3.784 -3.790 1.00 0.00 6 VAL A N 5
ATOM 2056 C CA . VAL A 1 6 ? 2.960 -2.890 -2.906 1.00 0.00 6 VAL A CA 5
ATOM 2057 C C . VAL A 1 6 ? 2.346 -1.491 -2.955 1.00 0.00 6 VAL A C 5
ATOM 2058 O O . VAL A 1 6 ? 1.835 -1.063 -3.989 1.00 0.00 6 VAL A O 5
ATOM 2071 N N . CYS A 1 7 ? 2.389 -0.793 -1.833 1.00 0.00 7 CYS A N 5
ATOM 2072 C CA . CYS A 1 7 ? 1.840 0.550 -1.734 1.00 0.00 7 CYS A CA 5
ATOM 2073 C C . CYS A 1 7 ? 2.703 1.384 -0.791 1.00 0.00 7 CYS A C 5
ATOM 2074 O O . CYS A 1 7 ? 3.142 0.891 0.242 1.00 0.00 7 CYS A O 5
ATOM 2081 N N . SER A 1 8 ? 2.957 2.632 -1.139 1.00 0.00 8 SER A N 5
ATOM 2082 C CA . SER A 1 8 ? 3.768 3.492 -0.290 1.00 0.00 8 SER A CA 5
ATOM 2083 C C . SER A 1 8 ? 2.879 4.450 0.493 1.00 0.00 8 SER A C 5
ATOM 2084 O O . SER A 1 8 ? 1.949 5.033 -0.064 1.00 0.00 8 SER A O 5
ATOM 2092 N N . PRO A 1 9 ? 3.157 4.633 1.796 1.00 0.00 9 PRO A N 5
ATOM 2093 C CA . PRO A 1 9 ? 2.387 5.536 2.658 1.00 0.00 9 PRO A CA 5
ATOM 2094 C C . PRO A 1 9 ? 2.501 6.986 2.198 1.00 0.00 9 PRO A C 5
ATOM 2095 O O . PRO A 1 9 ? 1.667 7.831 2.533 1.00 0.00 9 PRO A O 5
ATOM 2106 N N . PHE A 1 10 ? 3.543 7.267 1.428 1.00 0.00 10 PHE A N 5
ATOM 2107 C CA . PHE A 1 10 ? 3.781 8.606 0.916 1.00 0.00 10 PHE A CA 5
ATOM 2108 C C . PHE A 1 10 ? 3.063 8.799 -0.414 1.00 0.00 10 PHE A C 5
ATOM 2109 O O . PHE A 1 10 ? 2.516 9.869 -0.688 1.00 0.00 10 PHE A O 5
ATOM 2126 N N . GLU A 1 11 ? 3.058 7.752 -1.229 1.00 0.00 11 GLU A N 5
ATOM 2127 C CA . GLU A 1 11 ? 2.395 7.792 -2.526 1.00 0.00 11 GLU A CA 5
ATOM 2128 C C . GLU A 1 11 ? 0.885 7.854 -2.343 1.00 0.00 11 GLU A C 5
ATOM 2129 O O . GLU A 1 11 ? 0.328 7.145 -1.503 1.00 0.00 11 GLU A O 5
ATOM 2141 N N . MET A 1 12 ? 0.223 8.690 -3.123 1.00 0.00 12 MET A N 5
ATOM 2142 C CA . MET A 1 12 ? -1.222 8.816 -3.039 1.00 0.00 12 MET A CA 5
ATOM 2143 C C . MET A 1 12 ? -1.820 9.021 -4.428 1.00 0.00 12 MET A C 5
ATOM 2144 O O . MET A 1 12 ? -1.556 10.034 -5.076 1.00 0.00 12 MET A O 5
ATOM 2158 N N . PRO A 1 13 ? -2.639 8.069 -4.911 1.00 0.00 13 PRO A N 5
ATOM 2159 C CA . PRO A 1 13 ? -2.983 6.844 -4.180 1.00 0.00 13 PRO A CA 5
ATOM 2160 C C . PRO A 1 13 ? -1.809 5.865 -4.107 1.00 0.00 13 PRO A C 5
ATOM 2161 O O . PRO A 1 13 ? -1.112 5.646 -5.094 1.00 0.00 13 PRO A O 5
ATOM 2172 N N . PRO A 1 14 ? -1.577 5.277 -2.922 1.00 0.00 14 PRO A N 5
ATOM 2173 C CA . PRO A 1 14 ? -0.476 4.326 -2.690 1.00 0.00 14 PRO A CA 5
ATOM 2174 C C . PRO A 1 14 ? -0.505 3.133 -3.645 1.00 0.00 14 PRO A C 5
ATOM 2175 O O . PRO A 1 14 ? 0.454 2.870 -4.368 1.00 0.00 14 PRO A O 5
ATOM 2186 N N . CYS A 1 15 ? -1.616 2.417 -3.625 1.00 0.00 15 CYS A N 5
ATOM 2187 C CA . CYS A 1 15 ? -1.815 1.247 -4.467 1.00 0.00 15 CYS A CA 5
ATOM 2188 C C . CYS A 1 15 ? -2.099 1.661 -5.906 1.00 0.00 15 CYS A C 5
ATOM 2189 O O . CYS A 1 15 ? -1.808 0.927 -6.849 1.00 0.00 15 CYS A O 5
ATOM 2196 N N . GLY A 1 16 ? -2.682 2.840 -6.062 1.00 0.00 16 GLY A N 5
ATOM 2197 C CA . GLY A 1 16 ? -3.017 3.336 -7.382 1.00 0.00 16 GLY A CA 5
ATOM 2198 C C . GLY A 1 16 ? -4.501 3.209 -7.657 1.00 0.00 16 GLY A C 5
ATOM 2199 O O . GLY A 1 16 ? -4.923 3.001 -8.796 1.00 0.00 16 GLY A O 5
ATOM 2203 N N . THR A 1 17 ? -5.286 3.339 -6.596 1.00 0.00 17 THR A N 5
ATOM 2204 C CA . THR A 1 17 ? -6.735 3.253 -6.674 1.00 0.00 17 THR A CA 5
ATOM 2205 C C . THR A 1 17 ? -7.334 3.446 -5.286 1.00 0.00 17 THR A C 5
ATOM 2206 O O . THR A 1 17 ? -6.802 2.940 -4.297 1.00 0.00 17 THR A O 5
ATOM 2217 N N . SER A 1 18 ? -8.429 4.183 -5.211 1.00 0.00 18 SER A N 5
ATOM 2218 C CA . SER A 1 18 ? -9.088 4.436 -3.941 1.00 0.00 18 SER A CA 5
ATOM 2219 C C . SER A 1 18 ? -9.849 3.189 -3.493 1.00 0.00 18 SER A C 5
ATOM 2220 O O . SER A 1 18 ? -10.149 3.019 -2.312 1.00 0.00 18 SER A O 5
ATOM 2228 N N . ALA A 1 19 ? -10.155 2.323 -4.455 1.00 0.00 19 ALA A N 5
ATOM 2229 C CA . ALA A 1 19 ? -10.884 1.087 -4.189 1.00 0.00 19 ALA A CA 5
ATOM 2230 C C . ALA A 1 19 ? -10.074 0.132 -3.316 1.00 0.00 19 ALA A C 5
ATOM 2231 O O . ALA A 1 19 ? -10.633 -0.718 -2.631 1.00 0.00 19 ALA A O 5
ATOM 2238 N N . CYS A 1 20 ? -8.760 0.277 -3.352 1.00 0.00 20 CYS A N 5
ATOM 2239 C CA . CYS A 1 20 ? -7.868 -0.568 -2.571 1.00 0.00 20 CYS A CA 5
ATOM 2240 C C . CYS A 1 20 ? -7.166 0.254 -1.491 1.00 0.00 20 CYS A C 5
ATOM 2241 O O . CYS A 1 20 ? -6.827 1.417 -1.718 1.00 0.00 20 CYS A O 5
ATOM 2248 N N . ARG A 1 21 ? -6.951 -0.337 -0.318 1.00 0.00 21 ARG A N 5
ATOM 2249 C CA . ARG A 1 21 ? -6.287 0.380 0.769 1.00 0.00 21 ARG A CA 5
ATOM 2250 C C . ARG A 1 21 ? -4.831 -0.046 0.905 1.00 0.00 21 ARG A C 5
ATOM 2251 O O . ARG A 1 21 ? -4.442 -1.143 0.493 1.00 0.00 21 ARG A O 5
ATOM 2272 N N . CYS A 1 22 ? -4.032 0.838 1.477 1.00 0.00 22 CYS A N 5
ATOM 2273 C CA . CYS A 1 22 ? -2.619 0.585 1.674 1.00 0.00 22 CYS A CA 5
ATOM 2274 C C . CYS A 1 22 ? -2.338 0.095 3.088 1.00 0.00 22 CYS A C 5
ATOM 2275 O O . CYS A 1 22 ? -2.737 0.733 4.062 1.00 0.00 22 CYS A O 5
ATOM 2282 N N . ILE A 1 23 ? -1.617 -1.009 3.196 1.00 0.00 23 ILE A N 5
ATOM 2283 C CA . ILE A 1 23 ? -1.240 -1.550 4.493 1.00 0.00 23 ILE A CA 5
ATOM 2284 C C . ILE A 1 23 ? 0.214 -1.175 4.762 1.00 0.00 23 ILE A C 5
ATOM 2285 O O . ILE A 1 23 ? 1.120 -1.715 4.131 1.00 0.00 23 ILE A O 5
ATOM 2301 N N . PRO A 1 24 ? 0.451 -0.216 5.666 1.00 0.00 24 PRO A N 5
ATOM 2302 C CA . PRO A 1 24 ? 1.797 0.278 5.986 1.00 0.00 24 PRO A CA 5
ATOM 2303 C C . PRO A 1 24 ? 2.649 -0.694 6.800 1.00 0.00 24 PRO A C 5
ATOM 2304 O O . PRO A 1 24 ? 2.991 -0.420 7.950 1.00 0.00 24 PRO A O 5
ATOM 2315 N N . VAL A 1 25 ? 3.023 -1.811 6.192 1.00 0.00 25 VAL A N 5
ATOM 2316 C CA . VAL A 1 25 ? 3.872 -2.801 6.854 1.00 0.00 25 VAL A CA 5
ATOM 2317 C C . VAL A 1 25 ? 5.349 -2.427 6.694 1.00 0.00 25 VAL A C 5
ATOM 2318 O O . VAL A 1 25 ? 6.214 -3.283 6.491 1.00 0.00 25 VAL A O 5
ATOM 2331 N N . GLY A 1 26 ? 5.614 -1.136 6.774 1.00 0.00 26 GLY A N 5
ATOM 2332 C CA . GLY A 1 26 ? 6.953 -0.618 6.625 1.00 0.00 26 GLY A CA 5
ATOM 2333 C C . GLY A 1 26 ? 6.968 0.880 6.833 1.00 0.00 26 GLY A C 5
ATOM 2334 O O . GLY A 1 26 ? 5.916 1.521 6.777 1.00 0.00 26 GLY A O 5
ATOM 2338 N N . LEU A 1 27 ? 8.139 1.438 7.087 1.00 0.00 27 LEU A N 5
ATOM 2339 C CA . LEU A 1 27 ? 8.267 2.870 7.315 1.00 0.00 27 LEU A CA 5
ATOM 2340 C C . LEU A 1 27 ? 7.895 3.667 6.066 1.00 0.00 27 LEU A C 5
ATOM 2341 O O . LEU A 1 27 ? 7.141 4.635 6.143 1.00 0.00 27 LEU A O 5
ATOM 2357 N N . VAL A 1 28 ? 8.419 3.260 4.918 1.00 0.00 28 VAL A N 5
ATOM 2358 C CA . VAL A 1 28 ? 8.127 3.953 3.669 1.00 0.00 28 VAL A CA 5
ATOM 2359 C C . VAL A 1 28 ? 7.607 2.983 2.617 1.00 0.00 28 VAL A C 5
ATOM 2360 O O . VAL A 1 28 ? 7.633 3.271 1.420 1.00 0.00 28 VAL A O 5
ATOM 2373 N N . ILE A 1 29 ? 7.120 1.840 3.070 1.00 0.00 29 ILE A N 5
ATOM 2374 C CA . ILE A 1 29 ? 6.581 0.835 2.169 1.00 0.00 29 ILE A CA 5
ATOM 2375 C C . ILE A 1 29 ? 5.508 0.001 2.862 1.00 0.00 29 ILE A C 5
ATOM 2376 O O . ILE A 1 29 ? 5.492 -0.126 4.081 1.00 0.00 29 ILE A O 5
ATOM 2392 N N . GLY A 1 30 ? 4.626 -0.562 2.068 1.00 0.00 30 GLY A N 5
ATOM 2393 C CA . GLY A 1 30 ? 3.565 -1.392 2.572 1.00 0.00 30 GLY A CA 5
ATOM 2394 C C . GLY A 1 30 ? 3.046 -2.277 1.467 1.00 0.00 30 GLY A C 5
ATOM 2395 O O . GLY A 1 30 ? 3.752 -2.504 0.482 1.00 0.00 30 GLY A O 5
ATOM 2399 N N . TYR A 1 31 ? 1.827 -2.759 1.585 1.00 0.00 31 TYR A N 5
ATOM 2400 C CA . TYR A 1 31 ? 1.273 -3.593 0.538 1.00 0.00 31 TYR A CA 5
ATOM 2401 C C . TYR A 1 31 ? -0.191 -3.276 0.300 1.00 0.00 31 TYR A C 5
ATOM 2402 O O . TYR A 1 31 ? -0.937 -2.960 1.228 1.00 0.00 31 TYR A O 5
ATOM 2420 N N . CYS A 1 32 ? -0.584 -3.355 -0.955 1.00 0.00 32 CYS A N 5
ATOM 2421 C CA . CYS A 1 32 ? -1.949 -3.085 -1.348 1.00 0.00 32 CYS A CA 5
ATOM 2422 C C . CYS A 1 32 ? -2.841 -4.242 -0.936 1.00 0.00 32 CYS A C 5
ATOM 2423 O O . CYS A 1 32 ? -2.565 -5.394 -1.266 1.00 0.00 32 CYS A O 5
ATOM 2430 N N . ARG A 1 33 ? -3.907 -3.939 -0.218 1.00 0.00 33 ARG A N 5
ATOM 2431 C CA . ARG A 1 33 ? -4.832 -4.962 0.225 1.00 0.00 33 ARG A CA 5
ATOM 2432 C C . ARG A 1 33 ? -6.256 -4.446 0.126 1.00 0.00 33 ARG A C 5
ATOM 2433 O O . ARG A 1 33 ? -6.501 -3.242 0.221 1.00 0.00 33 ARG A O 5
ATOM 2454 N N . ASN A 1 34 ? -7.187 -5.357 -0.082 1.00 0.00 34 ASN A N 5
ATOM 2455 C CA . ASN A 1 34 ? -8.587 -5.005 -0.202 1.00 0.00 34 ASN A CA 5
ATOM 2456 C C . ASN A 1 34 ? -9.134 -4.476 1.113 1.00 0.00 34 ASN A C 5
ATOM 2457 O O . ASN A 1 34 ? -8.893 -5.044 2.179 1.00 0.00 34 ASN A O 5
ATOM 2468 N N . PRO A 1 35 ? -9.877 -3.367 1.053 1.00 0.00 35 PRO A N 5
ATOM 2469 C CA . PRO A 1 35 ? -10.477 -2.742 2.231 1.00 0.00 35 PRO A CA 5
ATOM 2470 C C . PRO A 1 35 ? -11.700 -3.516 2.723 1.00 0.00 35 PRO A C 5
ATOM 2471 O O . PRO A 1 35 ? -12.659 -2.937 3.233 1.00 0.00 35 PRO A O 5
ATOM 2482 N N . SER A 1 36 ? -11.649 -4.826 2.562 1.00 0.00 36 SER A N 5
ATOM 2483 C CA . SER A 1 36 ? -12.724 -5.704 2.973 1.00 0.00 36 SER A CA 5
ATOM 2484 C C . SER A 1 36 ? -12.155 -6.880 3.760 1.00 0.00 36 SER A C 5
ATOM 2485 O O . SER A 1 36 ? -12.607 -8.019 3.625 1.00 0.00 36 SER A O 5
ATOM 2493 N N . GLY A 1 37 ? -11.149 -6.592 4.576 1.00 0.00 37 GLY A N 5
ATOM 2494 C CA . GLY A 1 37 ? -10.515 -7.617 5.375 1.00 0.00 37 GLY A CA 5
ATOM 2495 C C . GLY A 1 37 ? -9.096 -7.240 5.741 1.00 0.00 37 GLY A C 5
ATOM 2496 O O . GLY A 1 37 ? -8.174 -8.038 5.477 1.00 0.00 37 GLY A O 5
ATOM 2501 N N . ALA A 1 1 ? -12.811 -7.081 -4.097 1.00 0.00 1 ALA A N 6
ATOM 2502 C CA . ALA A 1 1 ? -11.863 -6.160 -4.762 1.00 0.00 1 ALA A CA 6
ATOM 2503 C C . ALA A 1 1 ? -10.529 -6.851 -5.009 1.00 0.00 1 ALA A C 6
ATOM 2504 O O . ALA A 1 1 ? -9.868 -7.296 -4.069 1.00 0.00 1 ALA A O 6
ATOM 2513 N N . SER A 1 2 ? -10.137 -6.932 -6.273 1.00 0.00 2 SER A N 6
ATOM 2514 C CA . SER A 1 2 ? -8.881 -7.561 -6.651 1.00 0.00 2 SER A CA 6
ATOM 2515 C C . SER A 1 2 ? -7.715 -6.606 -6.420 1.00 0.00 2 SER A C 6
ATOM 2516 O O . SER A 1 2 ? -7.341 -5.829 -7.302 1.00 0.00 2 SER A O 6
ATOM 2524 N N . CYS A 1 3 ? -7.159 -6.651 -5.222 1.00 0.00 3 CYS A N 6
ATOM 2525 C CA . CYS A 1 3 ? -6.058 -5.787 -4.860 1.00 0.00 3 CYS A CA 6
ATOM 2526 C C . CYS A 1 3 ? -4.979 -6.574 -4.132 1.00 0.00 3 CYS A C 6
ATOM 2527 O O . CYS A 1 3 ? -5.276 -7.358 -3.229 1.00 0.00 3 CYS A O 6
ATOM 2534 N N . ASN A 1 4 ? -3.734 -6.365 -4.539 1.00 0.00 4 ASN A N 6
ATOM 2535 C CA . ASN A 1 4 ? -2.590 -7.050 -3.947 1.00 0.00 4 ASN A CA 6
ATOM 2536 C C . ASN A 1 4 ? -1.297 -6.510 -4.538 1.00 0.00 4 ASN A C 6
ATOM 2537 O O . ASN A 1 4 ? -1.276 -6.026 -5.671 1.00 0.00 4 ASN A O 6
ATOM 2548 N N . GLY A 1 5 ? -0.230 -6.581 -3.766 1.00 0.00 5 GLY A N 6
ATOM 2549 C CA . GLY A 1 5 ? 1.053 -6.091 -4.220 1.00 0.00 5 GLY A CA 6
ATOM 2550 C C . GLY A 1 5 ? 1.713 -5.226 -3.178 1.00 0.00 5 GLY A C 6
ATOM 2551 O O . GLY A 1 5 ? 1.412 -5.344 -1.994 1.00 0.00 5 GLY A O 6
ATOM 2555 N N . VAL A 1 6 ? 2.596 -4.354 -3.612 1.00 0.00 6 VAL A N 6
ATOM 2556 C CA . VAL A 1 6 ? 3.295 -3.460 -2.712 1.00 0.00 6 VAL A CA 6
ATOM 2557 C C . VAL A 1 6 ? 2.969 -2.006 -3.040 1.00 0.00 6 VAL A C 6
ATOM 2558 O O . VAL A 1 6 ? 2.810 -1.643 -4.205 1.00 0.00 6 VAL A O 6
ATOM 2571 N N . CYS A 1 7 ? 2.874 -1.184 -2.010 1.00 0.00 7 CYS A N 6
ATOM 2572 C CA . CYS A 1 7 ? 2.573 0.228 -2.176 1.00 0.00 7 CYS A CA 6
ATOM 2573 C C . CYS A 1 7 ? 3.408 1.060 -1.205 1.00 0.00 7 CYS A C 6
ATOM 2574 O O . CYS A 1 7 ? 4.474 0.620 -0.765 1.00 0.00 7 CYS A O 6
ATOM 2581 N N . SER A 1 8 ? 2.936 2.253 -0.871 1.00 0.00 8 SER A N 6
ATOM 2582 C CA . SER A 1 8 ? 3.654 3.124 0.037 1.00 0.00 8 SER A CA 6
ATOM 2583 C C . SER A 1 8 ? 2.686 4.055 0.764 1.00 0.00 8 SER A C 6
ATOM 2584 O O . SER A 1 8 ? 1.712 4.530 0.178 1.00 0.00 8 SER A O 6
ATOM 2592 N N . PRO A 1 9 ? 2.938 4.318 2.058 1.00 0.00 9 PRO A N 6
ATOM 2593 C CA . PRO A 1 9 ? 2.096 5.191 2.886 1.00 0.00 9 PRO A CA 6
ATOM 2594 C C . PRO A 1 9 ? 2.129 6.647 2.426 1.00 0.00 9 PRO A C 6
ATOM 2595 O O . PRO A 1 9 ? 1.248 7.436 2.763 1.00 0.00 9 PRO A O 6
ATOM 2606 N N . PHE A 1 10 ? 3.159 7.000 1.670 1.00 0.00 10 PHE A N 6
ATOM 2607 C CA . PHE A 1 10 ? 3.319 8.364 1.181 1.00 0.00 10 PHE A CA 6
ATOM 2608 C C . PHE A 1 10 ? 2.603 8.554 -0.151 1.00 0.00 10 PHE A C 6
ATOM 2609 O O . PHE A 1 10 ? 2.054 9.620 -0.428 1.00 0.00 10 PHE A O 6
ATOM 2626 N N . GLU A 1 11 ? 2.622 7.513 -0.970 1.00 0.00 11 GLU A N 6
ATOM 2627 C CA . GLU A 1 11 ? 1.991 7.549 -2.281 1.00 0.00 11 GLU A CA 6
ATOM 2628 C C . GLU A 1 11 ? 0.478 7.706 -2.173 1.00 0.00 11 GLU A C 6
ATOM 2629 O O . GLU A 1 11 ? -0.176 7.008 -1.398 1.00 0.00 11 GLU A O 6
ATOM 2641 N N . MET A 1 12 ? -0.069 8.631 -2.951 1.00 0.00 12 MET A N 6
ATOM 2642 C CA . MET A 1 12 ? -1.504 8.888 -2.952 1.00 0.00 12 MET A CA 6
ATOM 2643 C C . MET A 1 12 ? -1.986 9.177 -4.372 1.00 0.00 12 MET A C 6
ATOM 2644 O O . MET A 1 12 ? -1.505 10.115 -5.011 1.00 0.00 12 MET A O 6
ATOM 2658 N N . PRO A 1 13 ? -2.937 8.380 -4.894 1.00 0.00 13 PRO A N 6
ATOM 2659 C CA . PRO A 1 13 ? -3.526 7.248 -4.176 1.00 0.00 13 PRO A CA 6
ATOM 2660 C C . PRO A 1 13 ? -2.538 6.096 -4.058 1.00 0.00 13 PRO A C 6
ATOM 2661 O O . PRO A 1 13 ? -1.832 5.775 -5.017 1.00 0.00 13 PRO A O 6
ATOM 2672 N N . PRO A 1 14 ? -2.465 5.459 -2.888 1.00 0.00 14 PRO A N 6
ATOM 2673 C CA . PRO A 1 14 ? -1.551 4.348 -2.673 1.00 0.00 14 PRO A CA 6
ATOM 2674 C C . PRO A 1 14 ? -1.943 3.136 -3.506 1.00 0.00 14 PRO A C 6
ATOM 2675 O O . PRO A 1 14 ? -3.124 2.799 -3.604 1.00 0.00 14 PRO A O 6
ATOM 2686 N N . CYS A 1 15 ? -0.940 2.521 -4.126 1.00 0.00 15 CYS A N 6
ATOM 2687 C CA . CYS A 1 15 ? -1.115 1.357 -4.994 1.00 0.00 15 CYS A CA 6
ATOM 2688 C C . CYS A 1 15 ? -1.627 1.788 -6.366 1.00 0.00 15 CYS A C 6
ATOM 2689 O O . CYS A 1 15 ? -1.196 1.258 -7.390 1.00 0.00 15 CYS A O 6
ATOM 2696 N N . GLY A 1 16 ? -2.528 2.763 -6.385 1.00 0.00 16 GLY A N 6
ATOM 2697 C CA . GLY A 1 16 ? -3.059 3.254 -7.638 1.00 0.00 16 GLY A CA 6
ATOM 2698 C C . GLY A 1 16 ? -4.516 3.652 -7.534 1.00 0.00 16 GLY A C 6
ATOM 2699 O O . GLY A 1 16 ? -4.878 4.790 -7.828 1.00 0.00 16 GLY A O 6
ATOM 2703 N N . THR A 1 17 ? -5.351 2.713 -7.121 1.00 0.00 17 THR A N 6
ATOM 2704 C CA . THR A 1 17 ? -6.774 2.968 -6.985 1.00 0.00 17 THR A CA 6
ATOM 2705 C C . THR A 1 17 ? -7.129 3.355 -5.549 1.00 0.00 17 THR A C 6
ATOM 2706 O O . THR A 1 17 ? -6.641 2.752 -4.591 1.00 0.00 17 THR A O 6
ATOM 2717 N N . SER A 1 18 ? -7.986 4.360 -5.411 1.00 0.00 18 SER A N 6
ATOM 2718 C CA . SER A 1 18 ? -8.421 4.828 -4.103 1.00 0.00 18 SER A CA 6
ATOM 2719 C C . SER A 1 18 ? -9.426 3.850 -3.496 1.00 0.00 18 SER A C 6
ATOM 2720 O O . SER A 1 18 ? -9.705 3.888 -2.297 1.00 0.00 18 SER A O 6
ATOM 2728 N N . ALA A 1 19 ? -9.963 2.971 -4.341 1.00 0.00 19 ALA A N 6
ATOM 2729 C CA . ALA A 1 19 ? -10.932 1.970 -3.910 1.00 0.00 19 ALA A CA 6
ATOM 2730 C C . ALA A 1 19 ? -10.283 0.949 -2.983 1.00 0.00 19 ALA A C 6
ATOM 2731 O O . ALA A 1 19 ? -10.947 0.331 -2.152 1.00 0.00 19 ALA A O 6
ATOM 2738 N N . CYS A 1 20 ? -8.979 0.788 -3.121 1.00 0.00 20 CYS A N 6
ATOM 2739 C CA . CYS A 1 20 ? -8.226 -0.143 -2.298 1.00 0.00 20 CYS A CA 6
ATOM 2740 C C . CYS A 1 20 ? -7.569 0.612 -1.148 1.00 0.00 20 CYS A C 6
ATOM 2741 O O . CYS A 1 20 ? -7.769 1.820 -0.998 1.00 0.00 20 CYS A O 6
ATOM 2748 N N . ARG A 1 21 ? -6.778 -0.082 -0.349 1.00 0.00 21 ARG A N 6
ATOM 2749 C CA . ARG A 1 21 ? -6.090 0.548 0.761 1.00 0.00 21 ARG A CA 6
ATOM 2750 C C . ARG A 1 21 ? -4.679 -0.008 0.879 1.00 0.00 21 ARG A C 6
ATOM 2751 O O . ARG A 1 21 ? -4.426 -1.172 0.564 1.00 0.00 21 ARG A O 6
ATOM 2772 N N . CYS A 1 22 ? -3.763 0.829 1.312 1.00 0.00 22 CYS A N 6
ATOM 2773 C CA . CYS A 1 22 ? -2.382 0.423 1.456 1.00 0.00 22 CYS A CA 6
ATOM 2774 C C . CYS A 1 22 ? -2.059 0.148 2.913 1.00 0.00 22 CYS A C 6
ATOM 2775 O O . CYS A 1 22 ? -2.300 0.989 3.780 1.00 0.00 22 CYS A O 6
ATOM 2782 N N . ILE A 1 23 ? -1.504 -1.022 3.178 1.00 0.00 23 ILE A N 6
ATOM 2783 C CA . ILE A 1 23 ? -1.129 -1.389 4.536 1.00 0.00 23 ILE A CA 6
ATOM 2784 C C . ILE A 1 23 ? 0.327 -1.003 4.770 1.00 0.00 23 ILE A C 6
ATOM 2785 O O . ILE A 1 23 ? 1.225 -1.588 4.170 1.00 0.00 23 ILE A O 6
ATOM 2801 N N . PRO A 1 24 ? 0.576 0.004 5.620 1.00 0.00 24 PRO A N 6
ATOM 2802 C CA . PRO A 1 24 ? 1.925 0.497 5.910 1.00 0.00 24 PRO A CA 6
ATOM 2803 C C . PRO A 1 24 ? 2.738 -0.432 6.810 1.00 0.00 24 PRO A C 6
ATOM 2804 O O . PRO A 1 24 ? 3.055 -0.090 7.952 1.00 0.00 24 PRO A O 6
ATOM 2815 N N . VAL A 1 25 ? 3.095 -1.594 6.281 1.00 0.00 25 VAL A N 6
ATOM 2816 C CA . VAL A 1 25 ? 3.901 -2.566 7.017 1.00 0.00 25 VAL A CA 6
ATOM 2817 C C . VAL A 1 25 ? 5.387 -2.239 6.876 1.00 0.00 25 VAL A C 6
ATOM 2818 O O . VAL A 1 25 ? 6.235 -3.128 6.780 1.00 0.00 25 VAL A O 6
ATOM 2831 N N . GLY A 1 26 ? 5.677 -0.953 6.851 1.00 0.00 26 GLY A N 6
ATOM 2832 C CA . GLY A 1 26 ? 7.030 -0.476 6.707 1.00 0.00 26 GLY A CA 6
ATOM 2833 C C . GLY A 1 26 ? 7.077 1.024 6.852 1.00 0.00 26 GLY A C 6
ATOM 2834 O O . GLY A 1 26 ? 6.030 1.679 6.832 1.00 0.00 26 GLY A O 6
ATOM 2838 N N . LEU A 1 27 ? 8.269 1.572 7.012 1.00 0.00 27 LEU A N 6
ATOM 2839 C CA . LEU A 1 27 ? 8.433 3.010 7.177 1.00 0.00 27 LEU A CA 6
ATOM 2840 C C . LEU A 1 27 ? 7.938 3.770 5.948 1.00 0.00 27 LEU A C 6
ATOM 2841 O O . LEU A 1 27 ? 7.137 4.700 6.063 1.00 0.00 27 LEU A O 6
ATOM 2857 N N . VAL A 1 28 ? 8.408 3.372 4.772 1.00 0.00 28 VAL A N 6
ATOM 2858 C CA . VAL A 1 28 ? 8.002 4.027 3.536 1.00 0.00 28 VAL A CA 6
ATOM 2859 C C . VAL A 1 28 ? 7.508 3.009 2.513 1.00 0.00 28 VAL A C 6
ATOM 2860 O O . VAL A 1 28 ? 7.452 3.287 1.313 1.00 0.00 28 VAL A O 6
ATOM 2873 N N . ILE A 1 29 ? 7.131 1.835 2.994 1.00 0.00 29 ILE A N 6
ATOM 2874 C CA . ILE A 1 29 ? 6.634 0.778 2.124 1.00 0.00 29 ILE A CA 6
ATOM 2875 C C . ILE A 1 29 ? 5.500 0.010 2.799 1.00 0.00 29 ILE A C 6
ATOM 2876 O O . ILE A 1 29 ? 5.408 -0.035 4.024 1.00 0.00 29 ILE A O 6
ATOM 2892 N N . GLY A 1 30 ? 4.646 -0.585 1.989 1.00 0.00 30 GLY A N 6
ATOM 2893 C CA . GLY A 1 30 ? 3.538 -1.355 2.497 1.00 0.00 30 GLY A CA 6
ATOM 2894 C C . GLY A 1 30 ? 3.055 -2.341 1.461 1.00 0.00 30 GLY A C 6
ATOM 2895 O O . GLY A 1 30 ? 3.785 -2.650 0.523 1.00 0.00 30 GLY A O 6
ATOM 2899 N N . TYR A 1 31 ? 1.835 -2.822 1.596 1.00 0.00 31 TYR A N 6
ATOM 2900 C CA . TYR A 1 31 ? 1.299 -3.757 0.622 1.00 0.00 31 TYR A CA 6
ATOM 2901 C C . TYR A 1 31 ? -0.162 -3.456 0.342 1.00 0.00 31 TYR A C 6
ATOM 2902 O O . TYR A 1 31 ? -0.901 -3.017 1.227 1.00 0.00 31 TYR A O 6
ATOM 2920 N N . CYS A 1 32 ? -0.559 -3.666 -0.899 1.00 0.00 32 CYS A N 6
ATOM 2921 C CA . CYS A 1 32 ? -1.925 -3.404 -1.316 1.00 0.00 32 CYS A CA 6
ATOM 2922 C C . CYS A 1 32 ? -2.876 -4.459 -0.767 1.00 0.00 32 CYS A C 6
ATOM 2923 O O . CYS A 1 32 ? -2.672 -5.659 -0.967 1.00 0.00 32 CYS A O 6
ATOM 2930 N N . ARG A 1 33 ? -3.921 -4.004 -0.101 1.00 0.00 33 ARG A N 6
ATOM 2931 C CA . ARG A 1 33 ? -4.921 -4.896 0.452 1.00 0.00 33 ARG A CA 6
ATOM 2932 C C . ARG A 1 33 ? -6.302 -4.291 0.278 1.00 0.00 33 ARG A C 6
ATOM 2933 O O . ARG A 1 33 ? -6.492 -3.092 0.482 1.00 0.00 33 ARG A O 6
ATOM 2954 N N . ASN A 1 34 ? -7.265 -5.113 -0.092 1.00 0.00 34 ASN A N 6
ATOM 2955 C CA . ASN A 1 34 ? -8.623 -4.642 -0.270 1.00 0.00 34 ASN A CA 6
ATOM 2956 C C . ASN A 1 34 ? -9.239 -4.313 1.085 1.00 0.00 34 ASN A C 6
ATOM 2957 O O . ASN A 1 34 ? -9.002 -5.015 2.070 1.00 0.00 34 ASN A O 6
ATOM 2968 N N . PRO A 1 35 ? -10.019 -3.222 1.170 1.00 0.00 35 PRO A N 6
ATOM 2969 C CA . PRO A 1 35 ? -10.656 -2.788 2.425 1.00 0.00 35 PRO A CA 6
ATOM 2970 C C . PRO A 1 35 ? -11.742 -3.755 2.916 1.00 0.00 35 PRO A C 6
ATOM 2971 O O . PRO A 1 35 ? -12.634 -3.372 3.676 1.00 0.00 35 PRO A O 6
ATOM 2982 N N . SER A 1 36 ? -11.649 -5.008 2.494 1.00 0.00 36 SER A N 6
ATOM 2983 C CA . SER A 1 36 ? -12.595 -6.032 2.896 1.00 0.00 36 SER A CA 6
ATOM 2984 C C . SER A 1 36 ? -12.097 -6.737 4.153 1.00 0.00 36 SER A C 6
ATOM 2985 O O . SER A 1 36 ? -12.847 -7.447 4.826 1.00 0.00 36 SER A O 6
ATOM 2993 N N . GLY A 1 37 ? -10.826 -6.531 4.460 1.00 0.00 37 GLY A N 6
ATOM 2994 C CA . GLY A 1 37 ? -10.231 -7.143 5.627 1.00 0.00 37 GLY A CA 6
ATOM 2995 C C . GLY A 1 37 ? -9.016 -6.382 6.106 1.00 0.00 37 GLY A C 6
ATOM 2996 O O . GLY A 1 37 ? -9.146 -5.173 6.387 1.00 0.00 37 GLY A O 6
ATOM 3001 N N . ALA A 1 1 ? -10.789 -7.498 -6.009 1.00 0.00 1 ALA A N 7
ATOM 3002 C CA . ALA A 1 1 ? -10.302 -6.267 -6.664 1.00 0.00 1 ALA A CA 7
ATOM 3003 C C . ALA A 1 1 ? -8.793 -6.319 -6.809 1.00 0.00 1 ALA A C 7
ATOM 3004 O O . ALA A 1 1 ? -8.107 -6.862 -5.944 1.00 0.00 1 ALA A O 7
ATOM 3013 N N . SER A 1 2 ? -8.281 -5.763 -7.904 1.00 0.00 2 SER A N 7
ATOM 3014 C CA . SER A 1 2 ? -6.849 -5.744 -8.171 1.00 0.00 2 SER A CA 7
ATOM 3015 C C . SER A 1 2 ? -6.116 -4.844 -7.174 1.00 0.00 2 SER A C 7
ATOM 3016 O O . SER A 1 2 ? -5.696 -3.733 -7.502 1.00 0.00 2 SER A O 7
ATOM 3024 N N . CYS A 1 3 ? -5.986 -5.330 -5.953 1.00 0.00 3 CYS A N 7
ATOM 3025 C CA . CYS A 1 3 ? -5.327 -4.597 -4.891 1.00 0.00 3 CYS A CA 7
ATOM 3026 C C . CYS A 1 3 ? -4.473 -5.539 -4.072 1.00 0.00 3 CYS A C 7
ATOM 3027 O O . CYS A 1 3 ? -4.736 -5.777 -2.893 1.00 0.00 3 CYS A O 7
ATOM 3034 N N . ASN A 1 4 ? -3.454 -6.068 -4.712 1.0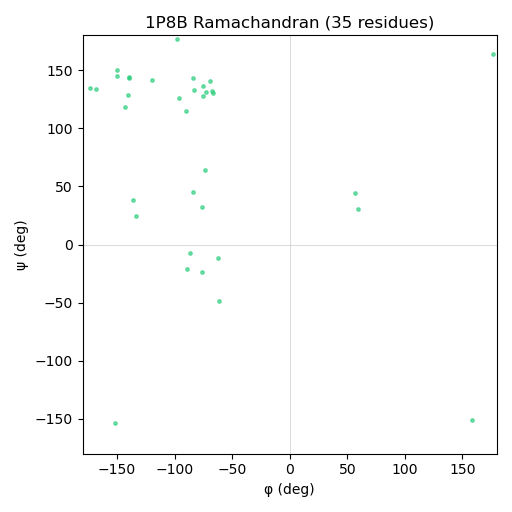0 0.00 4 ASN A N 7
ATOM 3035 C CA . ASN A 1 4 ? -2.542 -6.993 -4.063 1.00 0.00 4 ASN A CA 7
ATOM 3036 C C . ASN A 1 4 ? -1.133 -6.761 -4.574 1.00 0.00 4 ASN A C 7
ATOM 3037 O O . ASN A 1 4 ? -0.825 -7.033 -5.735 1.00 0.00 4 ASN A O 7
ATOM 3048 N N . GLY A 1 5 ? -0.293 -6.247 -3.701 1.00 0.00 5 GLY A N 7
ATOM 3049 C CA . GLY A 1 5 ? 1.078 -5.965 -4.049 1.00 0.00 5 GLY A CA 7
ATOM 3050 C C . GLY A 1 5 ? 1.709 -5.057 -3.028 1.00 0.00 5 GLY A C 7
ATOM 3051 O O . GLY A 1 5 ? 1.308 -5.062 -1.868 1.00 0.00 5 GLY A O 7
ATOM 3055 N N . VAL A 1 6 ? 2.675 -4.273 -3.452 1.00 0.00 6 VAL A N 7
ATOM 3056 C CA . VAL A 1 6 ? 3.353 -3.352 -2.562 1.00 0.00 6 VAL A CA 7
ATOM 3057 C C . VAL A 1 6 ? 3.041 -1.905 -2.933 1.00 0.00 6 VAL A C 7
ATOM 3058 O O . VAL A 1 6 ? 2.877 -1.572 -4.107 1.00 0.00 6 VAL A O 7
ATOM 3071 N N . CYS A 1 7 ? 2.959 -1.058 -1.920 1.00 0.00 7 CYS A N 7
ATOM 3072 C CA . CYS A 1 7 ? 2.671 0.354 -2.105 1.00 0.00 7 CYS A CA 7
ATOM 3073 C C . CYS A 1 7 ? 3.334 1.158 -0.999 1.00 0.00 7 CYS A C 7
ATOM 3074 O O . CYS A 1 7 ? 3.311 0.756 0.161 1.00 0.00 7 CYS A O 7
ATOM 3081 N N . SER A 1 8 ? 3.901 2.301 -1.341 1.00 0.00 8 SER A N 7
ATOM 3082 C CA . SER A 1 8 ? 4.514 3.150 -0.342 1.00 0.00 8 SER A CA 7
ATOM 3083 C C . SER A 1 8 ? 3.421 4.021 0.268 1.00 0.00 8 SER A C 7
ATOM 3084 O O . SER A 1 8 ? 2.558 4.521 -0.455 1.00 0.00 8 SER A O 7
ATOM 3092 N N . PRO A 1 9 ? 3.418 4.214 1.597 1.00 0.00 9 PRO A N 7
ATOM 3093 C CA . PRO A 1 9 ? 2.394 5.023 2.277 1.00 0.00 9 PRO A CA 7
ATOM 3094 C C . PRO A 1 9 ? 2.437 6.489 1.849 1.00 0.00 9 PRO A C 7
ATOM 3095 O O . PRO A 1 9 ? 1.571 7.285 2.211 1.00 0.00 9 PRO A O 7
ATOM 3106 N N . PHE A 1 10 ? 3.449 6.828 1.065 1.00 0.00 10 PHE A N 7
ATOM 3107 C CA . PHE A 1 10 ? 3.621 8.180 0.564 1.00 0.00 10 PHE A CA 7
ATOM 3108 C C . PHE A 1 10 ? 2.866 8.344 -0.753 1.00 0.00 10 PHE A C 7
ATOM 3109 O O . PHE A 1 10 ? 2.532 9.459 -1.159 1.00 0.00 10 PHE A O 7
ATOM 3126 N N . GLU A 1 11 ? 2.604 7.218 -1.411 1.00 0.00 11 GLU A N 7
ATOM 3127 C CA . GLU A 1 11 ? 1.893 7.209 -2.682 1.00 0.00 11 GLU A CA 7
ATOM 3128 C C . GLU A 1 11 ? 0.395 7.373 -2.470 1.00 0.00 11 GLU A C 7
ATOM 3129 O O . GLU A 1 11 ? -0.211 6.658 -1.670 1.00 0.00 11 GLU A O 7
ATOM 3141 N N . MET A 1 12 ? -0.199 8.302 -3.199 1.00 0.00 12 MET A N 7
ATOM 3142 C CA . MET A 1 12 ? -1.629 8.544 -3.106 1.00 0.00 12 MET A CA 7
ATOM 3143 C C . MET A 1 12 ? -2.197 8.857 -4.487 1.00 0.00 12 MET A C 7
ATOM 3144 O O . MET A 1 12 ? -1.746 9.792 -5.150 1.00 0.00 12 MET A O 7
ATOM 3158 N N . PRO A 1 13 ? -3.192 8.082 -4.947 1.00 0.00 13 PRO A N 7
ATOM 3159 C CA . PRO A 1 13 ? -3.753 6.957 -4.195 1.00 0.00 13 PRO A CA 7
ATOM 3160 C C . PRO A 1 13 ? -2.879 5.705 -4.273 1.00 0.00 13 PRO A C 7
ATOM 3161 O O . PRO A 1 13 ? -2.271 5.425 -5.308 1.00 0.00 13 PRO A O 7
ATOM 3172 N N . PRO A 1 14 ? -2.809 4.932 -3.179 1.00 0.00 14 PRO A N 7
ATOM 3173 C CA . PRO A 1 14 ? -2.012 3.701 -3.129 1.00 0.00 14 PRO A CA 7
ATOM 3174 C C . PRO A 1 14 ? -2.512 2.676 -4.139 1.00 0.00 14 PRO A C 7
ATOM 3175 O O . PRO A 1 14 ? -3.722 2.455 -4.257 1.00 0.00 14 PRO A O 7
ATOM 3186 N N . CYS A 1 15 ? -1.582 2.080 -4.889 1.00 0.00 15 CYS A N 7
ATOM 3187 C CA . CYS A 1 15 ? -1.912 1.093 -5.925 1.00 0.00 15 CYS A CA 7
ATOM 3188 C C . CYS A 1 15 ? -2.801 1.708 -7.007 1.00 0.00 15 CYS A C 7
ATOM 3189 O O . CYS A 1 15 ? -3.399 0.992 -7.816 1.00 0.00 15 CYS A O 7
ATOM 3196 N N . GLY A 1 16 ? -2.883 3.041 -7.008 1.00 0.00 16 GLY A N 7
ATOM 3197 C CA . GLY A 1 16 ? -3.696 3.756 -7.974 1.00 0.00 16 GLY A CA 7
ATOM 3198 C C . GLY A 1 16 ? -5.136 3.278 -7.998 1.00 0.00 16 GLY A C 7
ATOM 3199 O O . GLY A 1 16 ? -5.767 3.260 -9.053 1.00 0.00 16 GLY A O 7
ATOM 3203 N N . THR A 1 17 ? -5.654 2.877 -6.842 1.00 0.00 17 THR A N 7
ATOM 3204 C CA . THR A 1 17 ? -7.022 2.385 -6.757 1.00 0.00 17 THR A CA 7
ATOM 3205 C C . THR A 1 17 ? -7.900 3.296 -5.902 1.00 0.00 17 THR A C 7
ATOM 3206 O O . THR A 1 17 ? -9.062 3.523 -6.236 1.00 0.00 17 THR A O 7
ATOM 3217 N N . SER A 1 18 ? -7.338 3.796 -4.793 1.00 0.00 18 SER A N 7
ATOM 3218 C CA . SER A 1 18 ? -8.052 4.673 -3.855 1.00 0.00 18 SER A CA 7
ATOM 3219 C C . SER A 1 18 ? -9.086 3.888 -3.036 1.00 0.00 18 SER A C 7
ATOM 3220 O O . SER A 1 18 ? -9.215 4.091 -1.826 1.00 0.00 18 SER A O 7
ATOM 3228 N N . ALA A 1 19 ? -9.812 2.995 -3.701 1.00 0.00 19 ALA A N 7
ATOM 3229 C CA . ALA A 1 19 ? -10.830 2.176 -3.056 1.00 0.00 19 ALA A CA 7
ATOM 3230 C C . ALA A 1 19 ? -10.209 1.239 -2.029 1.00 0.00 19 ALA A C 7
ATOM 3231 O O . ALA A 1 19 ? -10.800 0.956 -0.986 1.00 0.00 19 ALA A O 7
ATOM 3238 N N . CYS A 1 20 ? -9.012 0.767 -2.329 1.00 0.00 20 CYS A N 7
ATOM 3239 C CA . CYS A 1 20 ? -8.296 -0.129 -1.442 1.00 0.00 20 CYS A CA 7
ATOM 3240 C C . CYS A 1 20 ? -7.292 0.655 -0.616 1.00 0.00 20 CYS A C 7
ATOM 3241 O O . CYS A 1 20 ? -6.799 1.697 -1.051 1.00 0.00 20 CYS A O 7
ATOM 3248 N N . ARG A 1 21 ? -7.007 0.165 0.578 1.00 0.00 21 ARG A N 7
ATOM 3249 C CA . ARG A 1 21 ? -6.077 0.840 1.469 1.00 0.00 21 ARG A CA 7
ATOM 3250 C C . ARG A 1 21 ? -4.695 0.209 1.422 1.00 0.00 21 ARG A C 7
ATOM 3251 O O . ARG A 1 21 ? -4.542 -0.978 1.133 1.00 0.00 21 ARG A O 7
ATOM 3272 N N . CYS A 1 22 ? -3.698 1.015 1.718 1.00 0.00 22 CYS A N 7
ATOM 3273 C CA . CYS A 1 22 ? -2.322 0.567 1.740 1.00 0.00 22 CYS A CA 7
ATOM 3274 C C . CYS A 1 22 ? -1.923 0.297 3.180 1.00 0.00 22 CYS A C 7
ATOM 3275 O O . CYS A 1 22 ? -2.090 1.160 4.042 1.00 0.00 22 CYS A O 7
ATOM 3282 N N . ILE A 1 23 ? -1.415 -0.891 3.450 1.00 0.00 23 ILE A N 7
ATOM 3283 C CA . ILE A 1 23 ? -1.014 -1.244 4.804 1.00 0.00 23 ILE A CA 7
ATOM 3284 C C . ILE A 1 23 ? 0.437 -0.848 5.038 1.00 0.00 23 ILE A C 7
ATOM 3285 O O . ILE A 1 23 ? 1.344 -1.426 4.440 1.00 0.00 23 ILE A O 7
ATOM 3301 N N . PRO A 1 24 ? 0.678 0.147 5.904 1.00 0.00 24 PRO A N 7
ATOM 3302 C CA . PRO A 1 24 ? 2.023 0.637 6.214 1.00 0.00 24 PRO A CA 7
ATOM 3303 C C . PRO A 1 24 ? 2.796 -0.307 7.131 1.00 0.00 24 PRO A C 7
ATOM 3304 O O . PRO A 1 24 ? 3.143 0.044 8.258 1.00 0.00 24 PRO A O 7
ATOM 3315 N N . VAL A 1 25 ? 3.065 -1.505 6.632 1.00 0.00 25 VAL A N 7
ATOM 3316 C CA . VAL A 1 25 ? 3.807 -2.504 7.393 1.00 0.00 25 VAL A CA 7
ATOM 3317 C C . VAL A 1 25 ? 5.245 -2.039 7.620 1.00 0.00 25 VAL A C 7
ATOM 3318 O O . VAL A 1 25 ? 5.853 -2.330 8.651 1.00 0.00 25 VAL A O 7
ATOM 3331 N N . GLY A 1 26 ? 5.761 -1.285 6.660 1.00 0.00 26 GLY A N 7
ATOM 3332 C CA . GLY A 1 26 ? 7.097 -0.737 6.748 1.00 0.00 26 GLY A CA 7
ATOM 3333 C C . GLY A 1 26 ? 7.042 0.766 6.930 1.00 0.00 26 GLY A C 7
ATOM 3334 O O . GLY A 1 26 ? 5.977 1.368 6.774 1.00 0.00 26 GLY A O 7
ATOM 3338 N N . LEU A 1 27 ? 8.168 1.376 7.269 1.00 0.00 27 LEU A N 7
ATOM 3339 C CA . LEU A 1 27 ? 8.218 2.820 7.481 1.00 0.00 27 LEU A CA 7
ATOM 3340 C C . LEU A 1 27 ? 7.909 3.597 6.197 1.00 0.00 27 LEU A C 7
ATOM 3341 O O . LEU A 1 27 ? 7.112 4.534 6.209 1.00 0.00 27 LEU A O 7
ATOM 3357 N N . VAL A 1 28 ? 8.534 3.208 5.093 1.00 0.00 28 VAL A N 7
ATOM 3358 C CA . VAL A 1 28 ? 8.312 3.883 3.817 1.00 0.00 28 VAL A CA 7
ATOM 3359 C C . VAL A 1 28 ? 7.841 2.897 2.759 1.00 0.00 28 VAL A C 7
ATOM 3360 O O . VAL A 1 28 ? 7.932 3.154 1.555 1.00 0.00 28 VAL A O 7
ATOM 3373 N N . ILE A 1 29 ? 7.321 1.774 3.219 1.00 0.00 29 ILE A N 7
ATOM 3374 C CA . ILE A 1 29 ? 6.819 0.742 2.329 1.00 0.00 29 ILE A CA 7
ATOM 3375 C C . ILE A 1 29 ? 5.685 -0.029 2.989 1.00 0.00 29 ILE A C 7
ATOM 3376 O O . ILE A 1 29 ? 5.670 -0.217 4.198 1.00 0.00 29 ILE A O 7
ATOM 3392 N N . GLY A 1 30 ? 4.741 -0.467 2.190 1.00 0.00 30 GLY A N 7
ATOM 3393 C CA . GLY A 1 30 ? 3.625 -1.218 2.696 1.00 0.00 30 GLY A CA 7
ATOM 3394 C C . GLY A 1 30 ? 3.100 -2.150 1.637 1.00 0.00 30 GLY A C 7
ATOM 3395 O O . GLY A 1 30 ? 3.805 -2.443 0.674 1.00 0.00 30 GLY A O 7
ATOM 3399 N N . TYR A 1 31 ? 1.875 -2.604 1.779 1.00 0.00 31 TYR A N 7
ATOM 3400 C CA . TYR A 1 31 ? 1.304 -3.490 0.786 1.00 0.00 31 TYR A CA 7
ATOM 3401 C C . TYR A 1 31 ? -0.152 -3.142 0.542 1.00 0.00 31 TYR A C 7
ATOM 3402 O O . TYR A 1 31 ? -0.878 -2.768 1.466 1.00 0.00 31 TYR A O 7
ATOM 3420 N N . CYS A 1 32 ? -0.568 -3.248 -0.706 1.00 0.00 32 CYS A N 7
ATOM 3421 C CA . CYS A 1 32 ? -1.940 -2.937 -1.081 1.00 0.00 32 CYS A CA 7
ATOM 3422 C C . CYS A 1 32 ? -2.890 -3.970 -0.492 1.00 0.00 32 CYS A C 7
ATOM 3423 O O . CYS A 1 32 ? -2.655 -5.171 -0.601 1.00 0.00 32 CYS A O 7
ATOM 3430 N N . ARG A 1 33 ? -3.946 -3.500 0.151 1.00 0.00 33 ARG A N 7
ATOM 3431 C CA . ARG A 1 33 ? -4.909 -4.385 0.781 1.00 0.00 33 ARG A CA 7
ATOM 3432 C C . ARG A 1 33 ? -6.334 -3.901 0.551 1.00 0.00 33 ARG A C 7
ATOM 3433 O O . ARG A 1 33 ? -6.727 -2.824 1.010 1.00 0.00 33 ARG A O 7
ATOM 3454 N N . ASN A 1 34 ? -7.111 -4.713 -0.151 1.00 0.00 34 ASN A N 7
ATOM 3455 C CA . ASN A 1 34 ? -8.497 -4.384 -0.420 1.00 0.00 34 ASN A CA 7
ATOM 3456 C C . ASN A 1 34 ? -9.300 -4.490 0.864 1.00 0.00 34 ASN A C 7
ATOM 3457 O O . ASN A 1 34 ? -9.130 -5.433 1.635 1.00 0.00 34 ASN A O 7
ATOM 3468 N N . PRO A 1 35 ? -10.176 -3.519 1.119 1.00 0.00 35 PRO A N 7
ATOM 3469 C CA . PRO A 1 35 ? -11.003 -3.500 2.318 1.00 0.00 35 PRO A CA 7
ATOM 3470 C C . PRO A 1 35 ? -12.227 -4.399 2.176 1.00 0.00 35 PRO A C 7
ATOM 3471 O O . PRO A 1 35 ? -13.319 -4.068 2.641 1.00 0.00 35 PRO A O 7
ATOM 3482 N N . SER A 1 36 ? -12.032 -5.537 1.522 1.00 0.00 36 SER A N 7
ATOM 3483 C CA . SER A 1 36 ? -13.108 -6.488 1.310 1.00 0.00 36 SER A CA 7
ATOM 3484 C C . SER A 1 36 ? -13.200 -7.461 2.476 1.00 0.00 36 SER A C 7
ATOM 3485 O O . SER A 1 36 ? -14.270 -7.999 2.773 1.00 0.00 36 SER A O 7
ATOM 3493 N N . GLY A 1 37 ? -12.078 -7.676 3.136 1.00 0.00 37 GLY A N 7
ATOM 3494 C CA . GLY A 1 37 ? -12.036 -8.574 4.266 1.00 0.00 37 GLY A CA 7
ATOM 3495 C C . GLY A 1 37 ? -10.688 -8.557 4.948 1.00 0.00 37 GLY A C 7
ATOM 3496 O O . GLY A 1 37 ? -10.557 -9.154 6.038 1.00 0.00 37 GLY A O 7
ATOM 3501 N N . ALA A 1 1 ? -6.603 -1.839 -10.903 1.00 0.00 1 ALA A N 8
ATOM 3502 C CA . ALA A 1 1 ? -5.318 -2.270 -10.312 1.00 0.00 1 ALA A CA 8
ATOM 3503 C C . ALA A 1 1 ? -5.556 -3.325 -9.245 1.00 0.00 1 ALA A C 8
ATOM 3504 O O . ALA A 1 1 ? -6.428 -3.170 -8.391 1.00 0.00 1 ALA A O 8
ATOM 3513 N N . SER A 1 2 ? -4.783 -4.399 -9.306 1.00 0.00 2 SER A N 8
ATOM 3514 C CA . SER A 1 2 ? -4.906 -5.487 -8.354 1.00 0.00 2 SER A CA 8
ATOM 3515 C C . SER A 1 2 ? -4.607 -5.013 -6.935 1.00 0.00 2 SER A C 8
ATOM 3516 O O . SER A 1 2 ? -3.539 -4.458 -6.662 1.00 0.00 2 SER A O 8
ATOM 3524 N N . CYS A 1 3 ? -5.553 -5.237 -6.039 1.00 0.00 3 CYS A N 8
ATOM 3525 C CA . CYS A 1 3 ? -5.406 -4.841 -4.646 1.00 0.00 3 CYS A CA 8
ATOM 3526 C C . CYS A 1 3 ? -4.621 -5.881 -3.867 1.00 0.00 3 CYS A C 8
ATOM 3527 O O . CYS A 1 3 ? -5.096 -6.446 -2.880 1.00 0.00 3 CYS A O 8
ATOM 3534 N N . ASN A 1 4 ? -3.412 -6.104 -4.329 1.00 0.00 4 ASN A N 8
ATOM 3535 C CA . ASN A 1 4 ? -2.497 -7.053 -3.722 1.00 0.00 4 ASN A CA 8
ATOM 3536 C C . ASN A 1 4 ? -1.101 -6.786 -4.251 1.00 0.00 4 ASN A C 8
ATOM 3537 O O . ASN A 1 4 ? -0.909 -6.640 -5.458 1.00 0.00 4 ASN A O 8
ATOM 3548 N N . GLY A 1 5 ? -0.144 -6.691 -3.353 1.00 0.00 5 GLY A N 8
ATOM 3549 C CA . GLY A 1 5 ? 1.215 -6.412 -3.747 1.00 0.00 5 GLY A CA 8
ATOM 3550 C C . GLY A 1 5 ? 1.862 -5.447 -2.789 1.00 0.00 5 GLY A C 8
ATOM 3551 O O . GLY A 1 5 ? 1.651 -5.541 -1.586 1.00 0.00 5 GLY A O 8
ATOM 3555 N N . VAL A 1 6 ? 2.636 -4.512 -3.305 1.00 0.00 6 VAL A N 8
ATOM 3556 C CA . VAL A 1 6 ? 3.300 -3.534 -2.468 1.00 0.00 6 VAL A CA 8
ATOM 3557 C C . VAL A 1 6 ? 2.883 -2.111 -2.841 1.00 0.00 6 VAL A C 8
ATOM 3558 O O . VAL A 1 6 ? 2.651 -1.803 -4.012 1.00 0.00 6 VAL A O 8
ATOM 3571 N N . CYS A 1 7 ? 2.800 -1.254 -1.835 1.00 0.00 7 CYS A N 8
ATOM 3572 C CA . CYS A 1 7 ? 2.428 0.138 -2.029 1.00 0.00 7 CYS A CA 8
ATOM 3573 C C . CYS A 1 7 ? 3.144 1.005 -1.006 1.00 0.00 7 CYS A C 8
ATOM 3574 O O . CYS A 1 7 ? 3.310 0.606 0.146 1.00 0.00 7 CYS A O 8
ATOM 3581 N N . SER A 1 8 ? 3.578 2.178 -1.423 1.00 0.00 8 SER A N 8
ATOM 3582 C CA . SER A 1 8 ? 4.268 3.082 -0.546 1.00 0.00 8 SER A CA 8
ATOM 3583 C C . SER A 1 8 ? 3.288 4.114 0.009 1.00 0.00 8 SER A C 8
ATOM 3584 O O . SER A 1 8 ? 2.385 4.560 -0.699 1.00 0.00 8 SER A O 8
ATOM 3592 N N . PRO A 1 9 ? 3.445 4.508 1.286 1.00 0.00 9 PRO A N 8
ATOM 3593 C CA . PRO A 1 9 ? 2.564 5.489 1.940 1.00 0.00 9 PRO A CA 8
ATOM 3594 C C . PRO A 1 9 ? 2.645 6.877 1.300 1.00 0.00 9 PRO A C 8
ATOM 3595 O O . PRO A 1 9 ? 1.920 7.797 1.681 1.00 0.00 9 PRO A O 8
ATOM 3606 N N . PHE A 1 10 ? 3.527 7.015 0.323 1.00 0.00 10 PHE A N 8
ATOM 3607 C CA . PHE A 1 10 ? 3.713 8.277 -0.376 1.00 0.00 10 PHE A CA 8
ATOM 3608 C C . PHE A 1 10 ? 2.739 8.383 -1.541 1.00 0.00 10 PHE A C 8
ATOM 3609 O O . PHE A 1 10 ? 2.325 9.481 -1.917 1.00 0.00 10 PHE A O 8
ATOM 3626 N N . GLU A 1 11 ? 2.379 7.237 -2.105 1.00 0.00 11 GLU A N 8
ATOM 3627 C CA . GLU A 1 11 ? 1.452 7.190 -3.228 1.00 0.00 11 GLU A CA 8
ATOM 3628 C C . GLU A 1 11 ? 0.090 7.736 -2.822 1.00 0.00 11 GLU A C 8
ATOM 3629 O O . GLU A 1 11 ? -0.423 7.404 -1.752 1.00 0.00 11 GLU A O 8
ATOM 3641 N N . MET A 1 12 ? -0.491 8.564 -3.676 1.00 0.00 12 MET A N 8
ATOM 3642 C CA . MET A 1 12 ? -1.800 9.146 -3.416 1.00 0.00 12 MET A CA 8
ATOM 3643 C C . MET A 1 12 ? -2.612 9.208 -4.704 1.00 0.00 12 MET A C 8
ATOM 3644 O O . MET A 1 12 ? -2.357 10.058 -5.557 1.00 0.00 12 MET A O 8
ATOM 3658 N N . PRO A 1 13 ? -3.599 8.315 -4.871 1.00 0.00 13 PRO A N 8
ATOM 3659 C CA . PRO A 1 13 ? -3.931 7.285 -3.882 1.00 0.00 13 PRO A CA 8
ATOM 3660 C C . PRO A 1 13 ? -2.931 6.125 -3.892 1.00 0.00 13 PRO A C 8
ATOM 3661 O O . PRO A 1 13 ? -2.404 5.752 -4.945 1.00 0.00 13 PRO A O 8
ATOM 3672 N N . PRO A 1 14 ? -2.649 5.548 -2.715 1.00 0.00 14 PRO A N 8
ATOM 3673 C CA . PRO A 1 14 ? -1.703 4.437 -2.582 1.00 0.00 14 PRO A CA 8
ATOM 3674 C C . PRO A 1 14 ? -2.126 3.212 -3.386 1.00 0.00 14 PRO A C 8
ATOM 3675 O O . PRO A 1 14 ? -3.312 2.883 -3.457 1.00 0.00 14 PRO A O 8
ATOM 3686 N N . CYS A 1 15 ? -1.141 2.561 -4.006 1.00 0.00 15 CYS A N 8
ATOM 3687 C CA . CYS A 1 15 ? -1.362 1.373 -4.837 1.00 0.00 15 CYS A CA 8
ATOM 3688 C C . CYS A 1 15 ? -2.125 1.738 -6.115 1.00 0.00 15 CYS A C 8
ATOM 3689 O O . CYS A 1 15 ? -2.520 0.867 -6.895 1.00 0.00 15 CYS A O 8
ATOM 3696 N N . GLY A 1 16 ? -2.309 3.036 -6.334 1.00 0.00 16 GLY A N 8
ATOM 3697 C CA . GLY A 1 16 ? -3.000 3.507 -7.515 1.00 0.00 16 GLY A CA 8
ATOM 3698 C C . GLY A 1 16 ? -4.490 3.228 -7.485 1.00 0.00 16 GLY A C 8
ATOM 3699 O O . GLY A 1 16 ? -5.073 2.851 -8.500 1.00 0.00 16 GLY A O 8
ATOM 3703 N N . THR A 1 17 ? -5.111 3.424 -6.328 1.00 0.00 17 THR A N 8
ATOM 3704 C CA . THR A 1 17 ? -6.543 3.203 -6.188 1.00 0.00 17 THR A CA 8
ATOM 3705 C C . THR A 1 17 ? -7.044 3.734 -4.850 1.00 0.00 17 THR A C 8
ATOM 3706 O O . THR A 1 17 ? -6.334 3.693 -3.844 1.00 0.00 17 THR A O 8
ATOM 3717 N N . SER A 1 18 ? -8.268 4.232 -4.850 1.00 0.00 18 SER A N 8
ATOM 3718 C CA . SER A 1 18 ? -8.884 4.765 -3.647 1.00 0.00 18 SER A CA 8
ATOM 3719 C C . SER A 1 18 ? -9.845 3.735 -3.068 1.00 0.00 18 SER A C 8
ATOM 3720 O O . SER A 1 18 ? -10.293 3.851 -1.928 1.00 0.00 18 SER A O 8
ATOM 3728 N N . ALA A 1 19 ? -10.159 2.725 -3.875 1.00 0.00 19 ALA A N 8
ATOM 3729 C CA . ALA A 1 19 ? -11.069 1.664 -3.468 1.00 0.00 19 ALA A CA 8
ATOM 3730 C C . ALA A 1 19 ? -10.406 0.733 -2.464 1.00 0.00 19 ALA A C 8
ATOM 3731 O O . ALA A 1 19 ? -11.072 0.120 -1.631 1.00 0.00 19 ALA A O 8
ATOM 3738 N N . CYS A 1 20 ? -9.093 0.626 -2.558 1.00 0.00 20 CYS A N 8
ATOM 3739 C CA . CYS A 1 20 ? -8.332 -0.234 -1.671 1.00 0.00 20 CYS A CA 8
ATOM 3740 C C . CYS A 1 20 ? -7.349 0.578 -0.837 1.00 0.00 20 CYS A C 8
ATOM 3741 O O . CYS A 1 20 ? -6.890 1.641 -1.259 1.00 0.00 20 CYS A O 8
ATOM 3748 N N . ARG A 1 21 ? -7.057 0.082 0.354 1.00 0.00 21 ARG A N 8
ATOM 3749 C CA . ARG A 1 21 ? -6.157 0.759 1.274 1.00 0.00 21 ARG A CA 8
ATOM 3750 C C . ARG A 1 21 ? -4.755 0.168 1.233 1.00 0.00 21 ARG A C 8
ATOM 3751 O O . ARG A 1 21 ? -4.556 -0.983 0.838 1.00 0.00 21 ARG A O 8
ATOM 3772 N N . CYS A 1 22 ? -3.792 0.961 1.653 1.00 0.00 22 CYS A N 8
ATOM 3773 C CA . CYS A 1 22 ? -2.408 0.535 1.691 1.00 0.00 22 CYS A CA 8
ATOM 3774 C C . CYS A 1 22 ? -2.010 0.246 3.130 1.00 0.00 22 CYS A C 8
ATOM 3775 O O . CYS A 1 22 ? -2.219 1.075 4.017 1.00 0.00 22 CYS A O 8
ATOM 3782 N N . ILE A 1 23 ? -1.453 -0.930 3.364 1.00 0.00 23 ILE A N 8
ATOM 3783 C CA . ILE A 1 23 ? -1.037 -1.325 4.705 1.00 0.00 23 ILE A CA 8
ATOM 3784 C C . ILE A 1 23 ? 0.439 -1.010 4.904 1.00 0.00 23 ILE A C 8
ATOM 3785 O O . ILE A 1 23 ? 1.298 -1.671 4.329 1.00 0.00 23 ILE A O 8
ATOM 3801 N N . PRO A 1 24 ? 0.752 0.023 5.702 1.00 0.00 24 PRO A N 8
ATOM 3802 C CA . PRO A 1 24 ? 2.129 0.462 5.958 1.00 0.00 24 PRO A CA 8
ATOM 3803 C C . PRO A 1 24 ? 2.916 -0.466 6.882 1.00 0.00 24 PRO A C 8
ATOM 3804 O O . PRO A 1 24 ? 3.283 -0.086 7.995 1.00 0.00 24 PRO A O 8
ATOM 3815 N N . VAL A 1 25 ? 3.205 -1.670 6.406 1.00 0.00 25 VAL A N 8
ATOM 3816 C CA . VAL A 1 25 ? 3.984 -2.637 7.179 1.00 0.00 25 VAL A CA 8
ATOM 3817 C C . VAL A 1 25 ? 5.480 -2.344 7.055 1.00 0.00 25 VAL A C 8
ATOM 3818 O O . VAL A 1 25 ? 6.318 -3.246 7.078 1.00 0.00 25 VAL A O 8
ATOM 3831 N N . GLY A 1 26 ? 5.794 -1.069 6.924 1.00 0.00 26 GLY A N 8
ATOM 3832 C CA . GLY A 1 26 ? 7.158 -0.627 6.789 1.00 0.00 26 GLY A CA 8
ATOM 3833 C C . GLY A 1 26 ? 7.250 0.867 6.984 1.00 0.00 26 GLY A C 8
ATOM 3834 O O . GLY A 1 26 ? 6.232 1.560 6.941 1.00 0.00 26 GLY A O 8
ATOM 3838 N N . LEU A 1 27 ? 8.453 1.360 7.216 1.00 0.00 27 LEU A N 8
ATOM 3839 C CA . LEU A 1 27 ? 8.672 2.782 7.440 1.00 0.00 27 LEU A CA 8
ATOM 3840 C C . LEU A 1 27 ? 8.238 3.613 6.237 1.00 0.00 27 LEU A C 8
ATOM 3841 O O . LEU A 1 27 ? 7.553 4.623 6.389 1.00 0.00 27 LEU A O 8
ATOM 3857 N N . VAL A 1 28 ? 8.628 3.184 5.043 1.00 0.00 28 VAL A N 8
ATOM 3858 C CA . VAL A 1 28 ? 8.268 3.902 3.825 1.00 0.00 28 VAL A CA 8
ATOM 3859 C C . VAL A 1 28 ? 7.758 2.936 2.763 1.00 0.00 28 VAL A C 8
ATOM 3860 O O . VAL A 1 28 ? 7.822 3.214 1.565 1.00 0.00 28 VAL A O 8
ATOM 3873 N N . ILE A 1 29 ? 7.242 1.803 3.213 1.00 0.00 29 ILE A N 8
ATOM 3874 C CA . ILE A 1 29 ? 6.717 0.788 2.312 1.00 0.00 29 ILE A CA 8
ATOM 3875 C C . ILE A 1 29 ? 5.610 -0.010 2.997 1.00 0.00 29 ILE A C 8
ATOM 3876 O O . ILE A 1 29 ? 5.546 -0.066 4.222 1.00 0.00 29 ILE A O 8
ATOM 3892 N N . GLY A 1 30 ? 4.750 -0.620 2.205 1.00 0.00 30 GLY A N 8
ATOM 3893 C CA . GLY A 1 30 ? 3.671 -1.411 2.742 1.00 0.00 30 GLY A CA 8
ATOM 3894 C C . GLY A 1 30 ? 3.149 -2.379 1.707 1.00 0.00 30 GLY A C 8
ATOM 3895 O O . GLY A 1 30 ? 3.865 -2.715 0.765 1.00 0.00 30 GLY A O 8
ATOM 3899 N N . TYR A 1 31 ? 1.911 -2.817 1.851 1.00 0.00 31 TYR A N 8
ATOM 3900 C CA . TYR A 1 31 ? 1.337 -3.735 0.887 1.00 0.00 31 TYR A CA 8
ATOM 3901 C C . TYR A 1 31 ? -0.113 -3.389 0.602 1.00 0.00 31 TYR A C 8
ATOM 3902 O O . TYR A 1 31 ? -0.840 -2.924 1.484 1.00 0.00 31 TYR A O 8
ATOM 3920 N N . CYS A 1 32 ? -0.518 -3.600 -0.640 1.00 0.00 32 CYS A N 8
ATOM 3921 C CA . CYS A 1 32 ? -1.882 -3.303 -1.059 1.00 0.00 32 CYS A CA 8
ATOM 3922 C C . CYS A 1 32 ? -2.861 -4.246 -0.372 1.00 0.00 32 CYS A C 8
ATOM 3923 O O . CYS A 1 32 ? -2.633 -5.454 -0.317 1.00 0.00 32 CYS A O 8
ATOM 3930 N N . ARG A 1 33 ? -3.937 -3.693 0.166 1.00 0.00 33 ARG A N 8
ATOM 3931 C CA . ARG A 1 33 ? -4.928 -4.489 0.864 1.00 0.00 33 ARG A CA 8
ATOM 3932 C C . ARG A 1 33 ? -6.342 -4.006 0.555 1.00 0.00 33 ARG A C 8
ATOM 3933 O O . ARG A 1 33 ? -6.661 -2.826 0.711 1.00 0.00 33 ARG A O 8
ATOM 3954 N N . ASN A 1 34 ? -7.187 -4.926 0.131 1.00 0.00 34 ASN A N 8
ATOM 3955 C CA . ASN A 1 34 ? -8.568 -4.603 -0.176 1.00 0.00 34 ASN A CA 8
ATOM 3956 C C . ASN A 1 34 ? -9.416 -4.639 1.085 1.00 0.00 34 ASN A C 8
ATOM 3957 O O . ASN A 1 34 ? -9.281 -5.543 1.908 1.00 0.00 34 ASN A O 8
ATOM 3968 N N . PRO A 1 35 ? -10.296 -3.647 1.261 1.00 0.00 35 PRO A N 8
ATOM 3969 C CA . PRO A 1 35 ? -11.169 -3.570 2.431 1.00 0.00 35 PRO A CA 8
ATOM 3970 C C . PRO A 1 35 ? -12.162 -4.726 2.464 1.00 0.00 35 PRO A C 8
ATOM 3971 O O . PRO A 1 35 ? -12.515 -5.229 3.531 1.00 0.00 35 PRO A O 8
ATOM 3982 N N . SER A 1 36 ? -12.619 -5.141 1.287 1.00 0.00 36 SER A N 8
ATOM 3983 C CA . SER A 1 36 ? -13.578 -6.231 1.183 1.00 0.00 36 SER A CA 8
ATOM 3984 C C . SER A 1 36 ? -13.421 -6.956 -0.152 1.00 0.00 36 SER A C 8
ATOM 3985 O O . SER A 1 36 ? -14.396 -7.182 -0.872 1.00 0.00 36 SER A O 8
ATOM 3993 N N . GLY A 1 37 ? -12.186 -7.307 -0.484 1.00 0.00 37 GLY A N 8
ATOM 3994 C CA . GLY A 1 37 ? -11.921 -7.992 -1.734 1.00 0.00 37 GLY A CA 8
ATOM 3995 C C . GLY A 1 37 ? -12.208 -9.476 -1.657 1.00 0.00 37 GLY A C 8
ATOM 3996 O O . GLY A 1 37 ? -12.778 -9.927 -0.641 1.00 0.00 37 GLY A O 8
ATOM 4001 N N . ALA A 1 1 ? -12.948 -6.523 -4.518 1.00 0.00 1 ALA A N 9
ATOM 4002 C CA . ALA A 1 1 ? -11.931 -5.626 -5.102 1.00 0.00 1 ALA A CA 9
ATOM 4003 C C . ALA A 1 1 ? -10.610 -6.357 -5.287 1.00 0.00 1 ALA A C 9
ATOM 4004 O O . ALA A 1 1 ? -10.086 -6.960 -4.350 1.00 0.00 1 ALA A O 9
ATOM 4013 N N . SER A 1 2 ? -10.066 -6.286 -6.490 1.00 0.00 2 SER A N 9
ATOM 4014 C CA . SER A 1 2 ? -8.797 -6.922 -6.782 1.00 0.00 2 SER A CA 9
ATOM 4015 C C . SER A 1 2 ? -7.678 -6.043 -6.240 1.00 0.00 2 SER A C 9
ATOM 4016 O O . SER A 1 2 ? -7.360 -5.000 -6.815 1.00 0.00 2 SER A O 9
ATOM 4024 N N . CYS A 1 3 ? -7.103 -6.455 -5.122 1.00 0.00 3 CYS A N 9
ATOM 4025 C CA . CYS A 1 3 ? -6.039 -5.700 -4.487 1.00 0.00 3 CYS A CA 9
ATOM 4026 C C . CYS A 1 3 ? -4.992 -6.644 -3.914 1.00 0.00 3 CYS A C 9
ATOM 4027 O O . CYS A 1 3 ? -5.321 -7.539 -3.134 1.00 0.00 3 CYS A O 9
ATOM 4034 N N . ASN A 1 4 ? -3.741 -6.428 -4.296 1.00 0.00 4 ASN A N 9
ATOM 4035 C CA . ASN A 1 4 ? -2.629 -7.242 -3.820 1.00 0.00 4 ASN A CA 9
ATOM 4036 C C . ASN A 1 4 ? -1.324 -6.757 -4.439 1.00 0.00 4 ASN A C 9
ATOM 4037 O O . ASN A 1 4 ? -1.154 -6.791 -5.657 1.00 0.00 4 ASN A O 9
ATOM 4048 N N . GLY A 1 5 ? -0.411 -6.305 -3.595 1.00 0.00 5 GLY A N 9
ATOM 4049 C CA . GLY A 1 5 ? 0.871 -5.817 -4.065 1.00 0.00 5 GLY A CA 9
ATOM 4050 C C . GLY A 1 5 ? 1.560 -4.989 -3.013 1.00 0.00 5 GLY A C 9
ATOM 4051 O O . GLY A 1 5 ? 1.271 -5.131 -1.830 1.00 0.00 5 GLY A O 9
ATOM 4055 N N . VAL A 1 6 ? 2.457 -4.120 -3.438 1.00 0.00 6 VAL A N 9
ATOM 4056 C CA . VAL A 1 6 ? 3.184 -3.255 -2.523 1.00 0.00 6 VAL A CA 9
ATOM 4057 C C . VAL A 1 6 ? 2.840 -1.792 -2.781 1.00 0.00 6 VAL A C 9
ATOM 4058 O O . VAL A 1 6 ? 2.610 -1.393 -3.923 1.00 0.00 6 VAL A O 9
ATOM 4071 N N . CYS A 1 7 ? 2.791 -1.004 -1.721 1.00 0.00 7 CYS A N 9
ATOM 4072 C CA . CYS A 1 7 ? 2.457 0.404 -1.842 1.00 0.00 7 CYS A CA 9
ATOM 4073 C C . CYS A 1 7 ? 3.237 1.259 -0.858 1.00 0.00 7 CYS A C 9
ATOM 4074 O O . CYS A 1 7 ? 3.328 0.943 0.326 1.00 0.00 7 CYS A O 9
ATOM 4081 N N . SER A 1 8 ? 3.775 2.356 -1.349 1.00 0.00 8 SER A N 9
ATOM 4082 C CA . SER A 1 8 ? 4.497 3.278 -0.525 1.00 0.00 8 SER A CA 9
ATOM 4083 C C . SER A 1 8 ? 3.493 4.283 0.044 1.00 0.00 8 SER A C 9
ATOM 4084 O O . SER A 1 8 ? 2.629 4.772 -0.687 1.00 0.00 8 SER A O 9
ATOM 4092 N N . PRO A 1 9 ? 3.566 4.581 1.350 1.00 0.00 9 PRO A N 9
ATOM 4093 C CA . PRO A 1 9 ? 2.633 5.506 2.023 1.00 0.00 9 PRO A CA 9
ATOM 4094 C C . PRO A 1 9 ? 2.727 6.945 1.515 1.00 0.00 9 PRO A C 9
ATOM 4095 O O . PRO A 1 9 ? 1.957 7.812 1.928 1.00 0.00 9 PRO A O 9
ATOM 4106 N N . PHE A 1 10 ? 3.669 7.195 0.622 1.00 0.00 10 PHE A N 9
ATOM 4107 C CA . PHE A 1 10 ? 3.856 8.528 0.068 1.00 0.00 10 PHE A CA 9
ATOM 4108 C C . PHE A 1 10 ? 2.949 8.728 -1.137 1.00 0.00 10 PHE A C 9
ATOM 4109 O O . PHE A 1 10 ? 2.373 9.800 -1.325 1.00 0.00 10 PHE A O 9
ATOM 4126 N N . GLU A 1 11 ? 2.813 7.683 -1.939 1.00 0.00 11 GLU A N 9
ATOM 4127 C CA . GLU A 1 11 ? 1.966 7.732 -3.118 1.00 0.00 11 GLU A CA 9
ATOM 4128 C C . GLU A 1 11 ? 0.502 7.622 -2.711 1.00 0.00 11 GLU A C 9
ATOM 4129 O O . GLU A 1 11 ? 0.116 6.691 -2.007 1.00 0.00 11 GLU A O 9
ATOM 4141 N N . MET A 1 12 ? -0.302 8.579 -3.150 1.00 0.00 12 MET A N 9
ATOM 4142 C CA . MET A 1 12 ? -1.722 8.598 -2.829 1.00 0.00 12 MET A CA 9
ATOM 4143 C C . MET A 1 12 ? -2.532 9.044 -4.041 1.00 0.00 12 MET A C 9
ATOM 4144 O O . MET A 1 12 ? -2.216 10.061 -4.660 1.00 0.00 12 MET A O 9
ATOM 4158 N N . PRO A 1 13 ? -3.588 8.297 -4.402 1.00 0.00 13 PRO A N 9
ATOM 4159 C CA . PRO A 1 13 ? -3.990 7.079 -3.691 1.00 0.00 13 PRO A CA 9
ATOM 4160 C C . PRO A 1 13 ? -3.010 5.929 -3.915 1.00 0.00 13 PRO A C 9
ATOM 4161 O O . PRO A 1 13 ? -2.505 5.741 -5.026 1.00 0.00 13 PRO A O 9
ATOM 4172 N N . PRO A 1 14 ? -2.717 5.159 -2.858 1.00 0.00 14 PRO A N 9
ATOM 4173 C CA . PRO A 1 14 ? -1.784 4.030 -2.927 1.00 0.00 14 PRO A CA 9
ATOM 4174 C C . PRO A 1 14 ? -2.155 3.033 -4.021 1.00 0.00 14 PRO A C 9
ATOM 4175 O O . PRO A 1 14 ? -3.322 2.666 -4.175 1.00 0.00 14 PRO A O 9
ATOM 4186 N N . CYS A 1 15 ? -1.146 2.623 -4.788 1.00 0.00 15 CYS A N 9
ATOM 4187 C CA . CYS A 1 15 ? -1.322 1.683 -5.898 1.00 0.00 15 CYS A CA 9
ATOM 4188 C C . CYS A 1 15 ? -2.245 2.262 -6.966 1.00 0.00 15 CYS A C 9
ATOM 4189 O O . CYS A 1 15 ? -2.836 1.523 -7.757 1.00 0.00 15 CYS A O 9
ATOM 4196 N N . GLY A 1 16 ? -2.356 3.589 -6.986 1.00 0.00 16 GLY A N 9
ATOM 4197 C CA . GLY A 1 16 ? -3.195 4.263 -7.956 1.00 0.00 16 GLY A CA 9
ATOM 4198 C C . GLY A 1 16 ? -4.643 3.814 -7.903 1.00 0.00 16 GLY A C 9
ATOM 4199 O O . GLY A 1 16 ? -5.242 3.522 -8.939 1.00 0.00 16 GLY A O 9
ATOM 4203 N N . THR A 1 17 ? -5.204 3.749 -6.704 1.00 0.00 17 THR A N 9
ATOM 4204 C CA . THR A 1 17 ? -6.584 3.324 -6.542 1.00 0.00 17 THR A CA 9
ATOM 4205 C C . THR A 1 17 ? -7.132 3.740 -5.180 1.00 0.00 17 THR A C 9
ATOM 4206 O O . THR A 1 17 ? -6.423 3.719 -4.172 1.00 0.00 17 THR A O 9
ATOM 4217 N N . SER A 1 18 ? -8.396 4.121 -5.163 1.00 0.00 18 SER A N 9
ATOM 4218 C CA . SER A 1 18 ? -9.057 4.536 -3.942 1.00 0.00 18 SER A CA 9
ATOM 4219 C C . SER A 1 18 ? -9.805 3.355 -3.331 1.00 0.00 18 SER A C 9
ATOM 4220 O O . SER A 1 18 ? -10.244 3.403 -2.179 1.00 0.00 18 SER A O 9
ATOM 4228 N N . ALA A 1 19 ? -9.960 2.300 -4.127 1.00 0.00 19 ALA A N 9
ATOM 4229 C CA . ALA A 1 19 ? -10.671 1.103 -3.698 1.00 0.00 19 ALA A CA 9
ATOM 4230 C C . ALA A 1 19 ? -9.829 0.241 -2.767 1.00 0.00 19 ALA A C 9
ATOM 4231 O O . ALA A 1 19 ? -10.351 -0.378 -1.841 1.00 0.00 19 ALA A O 9
ATOM 4238 N N . CYS A 1 20 ? -8.533 0.186 -3.026 1.00 0.00 20 CYS A N 9
ATOM 4239 C CA . CYS A 1 20 ? -7.626 -0.618 -2.221 1.00 0.00 20 CYS A CA 9
ATOM 4240 C C . CYS A 1 20 ? -6.904 0.245 -1.195 1.00 0.00 20 CYS A C 9
ATOM 4241 O O . CYS A 1 20 ? -6.497 1.365 -1.494 1.00 0.00 20 CYS A O 9
ATOM 4248 N N . ARG A 1 21 ? -6.736 -0.283 0.007 1.00 0.00 21 ARG A N 9
ATOM 4249 C CA . ARG A 1 21 ? -6.046 0.443 1.066 1.00 0.00 21 ARG A CA 9
ATOM 4250 C C . ARG A 1 21 ? -4.609 -0.035 1.191 1.00 0.00 21 ARG A C 9
ATOM 4251 O O . ARG A 1 21 ? -4.295 -1.185 0.871 1.00 0.00 21 ARG A O 9
ATOM 4272 N N . CYS A 1 22 ? -3.743 0.849 1.652 1.00 0.00 22 CYS A N 9
ATOM 4273 C CA . CYS A 1 22 ? -2.340 0.524 1.821 1.00 0.00 22 CYS A CA 9
ATOM 4274 C C . CYS A 1 22 ? -2.046 0.166 3.271 1.00 0.00 22 CYS A C 9
ATOM 4275 O O . CYS A 1 22 ? -2.356 0.934 4.183 1.00 0.00 22 CYS A O 9
ATOM 4282 N N . ILE A 1 23 ? -1.440 -0.990 3.480 1.00 0.00 23 ILE A N 9
ATOM 4283 C CA . ILE A 1 23 ? -1.084 -1.432 4.820 1.00 0.00 23 ILE A CA 9
ATOM 4284 C C . ILE A 1 23 ? 0.373 -1.068 5.084 1.00 0.00 23 ILE A C 9
ATOM 4285 O O . ILE A 1 23 ? 1.275 -1.650 4.485 1.00 0.00 23 ILE A O 9
ATOM 4301 N N . PRO A 1 24 ? 0.620 -0.078 5.953 1.00 0.00 24 PRO A N 9
ATOM 4302 C CA . PRO A 1 24 ? 1.973 0.402 6.266 1.00 0.00 24 PRO A CA 9
ATOM 4303 C C . PRO A 1 24 ? 2.801 -0.570 7.108 1.00 0.00 24 PRO A C 9
ATOM 4304 O O . PRO A 1 24 ? 3.141 -0.278 8.255 1.00 0.00 24 PRO A O 9
ATOM 4315 N N . VAL A 1 25 ? 3.151 -1.709 6.527 1.00 0.00 25 VAL A N 9
ATOM 4316 C CA . VAL A 1 25 ? 3.971 -2.707 7.215 1.00 0.00 25 VAL A CA 9
ATOM 4317 C C . VAL A 1 25 ? 5.458 -2.387 7.046 1.00 0.00 25 VAL A C 9
ATOM 4318 O O . VAL A 1 25 ? 6.297 -3.279 6.904 1.00 0.00 25 VAL A O 9
ATOM 4331 N N . GLY A 1 26 ? 5.758 -1.100 7.058 1.00 0.00 26 GLY A N 9
ATOM 4332 C CA . GLY A 1 26 ? 7.112 -0.625 6.898 1.00 0.00 26 GLY A CA 9
ATOM 4333 C C . GLY A 1 26 ? 7.166 0.870 7.093 1.00 0.00 26 GLY A C 9
ATOM 4334 O O . GLY A 1 26 ? 6.129 1.536 7.030 1.00 0.00 26 GLY A O 9
ATOM 4338 N N . LEU A 1 27 ? 8.350 1.407 7.346 1.00 0.00 27 LEU A N 9
ATOM 4339 C CA . LEU A 1 27 ? 8.498 2.841 7.560 1.00 0.00 27 LEU A CA 9
ATOM 4340 C C . LEU A 1 27 ? 8.136 3.626 6.305 1.00 0.00 27 LEU A C 9
ATOM 4341 O O . LEU A 1 27 ? 7.448 4.643 6.374 1.00 0.00 27 LEU A O 9
ATOM 4357 N N . VAL A 1 28 ? 8.600 3.157 5.153 1.00 0.00 28 VAL A N 9
ATOM 4358 C CA . VAL A 1 28 ? 8.314 3.836 3.896 1.00 0.00 28 VAL A CA 9
ATOM 4359 C C . VAL A 1 28 ? 7.802 2.858 2.845 1.00 0.00 28 VAL A C 9
ATOM 4360 O O . VAL A 1 28 ? 7.872 3.126 1.645 1.00 0.00 28 VAL A O 9
ATOM 4373 N N . ILE A 1 29 ? 7.276 1.731 3.299 1.00 0.00 29 ILE A N 9
ATOM 4374 C CA . ILE A 1 29 ? 6.746 0.718 2.396 1.00 0.00 29 ILE A CA 9
ATOM 4375 C C . ILE A 1 29 ? 5.636 -0.091 3.064 1.00 0.00 29 ILE A C 9
ATOM 4376 O O . ILE A 1 29 ? 5.654 -0.306 4.272 1.00 0.00 29 ILE A O 9
ATOM 4392 N N . GLY A 1 30 ? 4.684 -0.538 2.266 1.00 0.00 30 GLY A N 9
ATOM 4393 C CA . GLY A 1 30 ? 3.588 -1.330 2.766 1.00 0.00 30 GLY A CA 9
ATOM 4394 C C . GLY A 1 30 ? 3.049 -2.236 1.683 1.00 0.00 30 GLY A C 9
ATOM 4395 O O . GLY A 1 30 ? 3.737 -2.483 0.693 1.00 0.00 30 GLY A O 9
ATOM 4399 N N . TYR A 1 31 ? 1.829 -2.717 1.836 1.00 0.00 31 TYR A N 9
ATOM 4400 C CA . TYR A 1 31 ? 1.244 -3.580 0.826 1.00 0.00 31 TYR A CA 9
ATOM 4401 C C . TYR A 1 31 ? -0.226 -3.249 0.623 1.00 0.00 31 TYR A C 9
ATOM 4402 O O . TYR A 1 31 ? -0.947 -2.966 1.581 1.00 0.00 31 TYR A O 9
ATOM 4420 N N . CYS A 1 32 ? -0.664 -3.269 -0.623 1.00 0.00 32 CYS A N 9
ATOM 4421 C CA . CYS A 1 32 ? -2.054 -2.965 -0.933 1.00 0.00 32 CYS A CA 9
ATOM 4422 C C . CYS A 1 32 ? -2.944 -4.172 -0.683 1.00 0.00 32 CYS A C 9
ATOM 4423 O O . CYS A 1 32 ? -2.651 -5.283 -1.129 1.00 0.00 32 CYS A O 9
ATOM 4430 N N . ARG A 1 33 ? -4.026 -3.941 0.043 1.00 0.00 33 ARG A N 9
ATOM 4431 C CA . ARG A 1 33 ? -4.973 -4.990 0.377 1.00 0.00 33 ARG A CA 9
ATOM 4432 C C . ARG A 1 33 ? -6.395 -4.448 0.286 1.00 0.00 33 ARG A C 9
ATOM 4433 O O . ARG A 1 33 ? -6.633 -3.272 0.565 1.00 0.00 33 ARG A O 9
ATOM 4454 N N . ASN A 1 34 ? -7.332 -5.293 -0.115 1.00 0.00 34 ASN A N 9
ATOM 4455 C CA . ASN A 1 34 ? -8.721 -4.876 -0.238 1.00 0.00 34 ASN A CA 9
ATOM 4456 C C . ASN A 1 34 ? -9.378 -4.728 1.125 1.00 0.00 34 ASN A C 9
ATOM 4457 O O . ASN A 1 34 ? -9.359 -5.648 1.945 1.00 0.00 34 ASN A O 9
ATOM 4468 N N . PRO A 1 35 ? -9.966 -3.555 1.383 1.00 0.00 35 PRO A N 9
ATOM 4469 C CA . PRO A 1 35 ? -10.641 -3.264 2.649 1.00 0.00 35 PRO A CA 9
ATOM 4470 C C . PRO A 1 35 ? -11.828 -4.190 2.882 1.00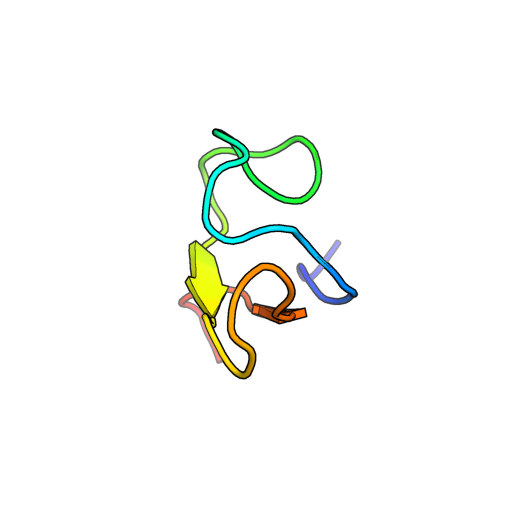 0.00 35 PRO A C 9
ATOM 4471 O O . PRO A 1 35 ? -12.105 -4.593 4.013 1.00 0.00 35 PRO A O 9
ATOM 4482 N N . SER A 1 36 ? -12.521 -4.526 1.804 1.00 0.00 36 SER A N 9
ATOM 4483 C CA . SER A 1 36 ? -13.671 -5.403 1.885 1.00 0.00 36 SER A CA 9
ATOM 4484 C C . SER A 1 36 ? -13.258 -6.847 1.664 1.00 0.00 36 SER A C 9
ATOM 4485 O O . SER A 1 36 ? -13.269 -7.665 2.585 1.00 0.00 36 SER A O 9
ATOM 4493 N N . GLY A 1 37 ? -12.881 -7.140 0.443 1.00 0.00 37 GLY A N 9
ATOM 4494 C CA . GLY A 1 37 ? -12.456 -8.473 0.082 1.00 0.00 37 GLY A CA 9
ATOM 4495 C C . GLY A 1 37 ? -12.262 -8.605 -1.409 1.00 0.00 37 GLY A C 9
ATOM 4496 O O . GLY A 1 37 ? -11.883 -9.699 -1.876 1.00 0.00 37 GLY A O 9
ATOM 4501 N N . ALA A 1 1 ? -11.215 -6.942 -9.792 1.00 0.00 1 ALA A N 10
ATOM 4502 C CA . ALA A 1 1 ? -10.440 -6.356 -8.676 1.00 0.00 1 ALA A CA 10
ATOM 4503 C C . ALA A 1 1 ? -9.417 -7.353 -8.153 1.00 0.00 1 ALA A C 10
ATOM 4504 O O . ALA A 1 1 ? -9.704 -8.544 -8.021 1.00 0.00 1 ALA A O 10
ATOM 4513 N N . SER A 1 2 ? -8.225 -6.860 -7.859 1.00 0.00 2 SER A N 10
ATOM 4514 C CA . SER A 1 2 ? -7.151 -7.694 -7.352 1.00 0.00 2 SER A CA 10
ATOM 4515 C C . SER A 1 2 ? -6.135 -6.815 -6.633 1.00 0.00 2 SER A C 10
ATOM 4516 O O . SER A 1 2 ? -4.960 -6.768 -6.994 1.00 0.00 2 SER A O 10
ATOM 4524 N N . CYS A 1 3 ? -6.608 -6.105 -5.622 1.00 0.00 3 CYS A N 10
ATOM 4525 C CA . CYS A 1 3 ? -5.763 -5.213 -4.847 1.00 0.00 3 CYS A CA 10
ATOM 4526 C C . CYS A 1 3 ? -4.836 -5.993 -3.928 1.00 0.00 3 CYS A C 10
ATOM 4527 O O . CYS A 1 3 ? -5.186 -6.317 -2.790 1.00 0.00 3 CYS A O 10
ATOM 4534 N N . ASN A 1 4 ? -3.652 -6.280 -4.437 1.00 0.00 4 ASN A N 10
ATOM 4535 C CA . ASN A 1 4 ? -2.640 -7.011 -3.699 1.00 0.00 4 ASN A CA 10
ATOM 4536 C C . ASN A 1 4 ? -1.277 -6.755 -4.321 1.00 0.00 4 ASN A C 10
ATOM 4537 O O . ASN A 1 4 ? -1.070 -6.958 -5.516 1.00 0.00 4 ASN A O 10
ATOM 4548 N N . GLY A 1 5 ? -0.357 -6.281 -3.507 1.00 0.00 5 GLY A N 10
ATOM 4549 C CA . GLY A 1 5 ? 0.973 -5.977 -3.984 1.00 0.00 5 GLY A CA 10
ATOM 4550 C C . GLY A 1 5 ? 1.686 -5.052 -3.035 1.00 0.00 5 GLY A C 10
ATOM 4551 O O . GLY A 1 5 ? 1.487 -5.138 -1.833 1.00 0.00 5 GLY A O 10
ATOM 4555 N N . VAL A 1 6 ? 2.503 -4.162 -3.562 1.00 0.00 6 VAL A N 10
ATOM 4556 C CA . VAL A 1 6 ? 3.235 -3.225 -2.735 1.00 0.00 6 VAL A CA 10
ATOM 4557 C C . VAL A 1 6 ? 2.793 -1.787 -3.005 1.00 0.00 6 VAL A C 10
ATOM 4558 O O . VAL A 1 6 ? 2.433 -1.435 -4.128 1.00 0.00 6 VAL A O 10
ATOM 4571 N N . CYS A 1 7 ? 2.834 -0.966 -1.969 1.00 0.00 7 CYS A N 10
ATOM 4572 C CA . CYS A 1 7 ? 2.458 0.436 -2.068 1.00 0.00 7 CYS A CA 10
ATOM 4573 C C . CYS A 1 7 ? 3.426 1.278 -1.238 1.00 0.00 7 CYS A C 10
ATOM 4574 O O . CYS A 1 7 ? 4.309 0.740 -0.564 1.00 0.00 7 CYS A O 10
ATOM 4581 N N . SER A 1 8 ? 3.223 2.584 -1.243 1.00 0.00 8 SER A N 10
ATOM 4582 C CA . SER A 1 8 ? 4.027 3.489 -0.450 1.00 0.00 8 SER A CA 10
ATOM 4583 C C . SER A 1 8 ? 3.087 4.386 0.347 1.00 0.00 8 SER A C 10
ATOM 4584 O O . SER A 1 8 ? 2.114 4.905 -0.199 1.00 0.00 8 SER A O 10
ATOM 4592 N N . PRO A 1 9 ? 3.341 4.548 1.657 1.00 0.00 9 PRO A N 10
ATOM 4593 C CA . PRO A 1 9 ? 2.498 5.358 2.552 1.00 0.00 9 PRO A CA 10
ATOM 4594 C C . PRO A 1 9 ? 2.380 6.815 2.115 1.00 0.00 9 PRO A C 10
ATOM 4595 O O . PRO A 1 9 ? 1.462 7.527 2.528 1.00 0.00 9 PRO A O 10
ATOM 4606 N N . PHE A 1 10 ? 3.311 7.256 1.287 1.00 0.00 10 PHE A N 10
ATOM 4607 C CA . PHE A 1 10 ? 3.313 8.626 0.802 1.00 0.00 10 PHE A CA 10
ATOM 4608 C C . PHE A 1 10 ? 2.475 8.730 -0.464 1.00 0.00 10 PHE A C 10
ATOM 4609 O O . PHE A 1 10 ? 1.873 9.768 -0.747 1.00 0.00 10 PHE A O 10
ATOM 4626 N N . GLU A 1 11 ? 2.436 7.639 -1.213 1.00 0.00 11 GLU A N 10
ATOM 4627 C CA . GLU A 1 11 ? 1.672 7.573 -2.446 1.00 0.00 11 GLU A CA 10
ATOM 4628 C C . GLU A 1 11 ? 0.179 7.536 -2.158 1.00 0.00 11 GLU A C 10
ATOM 4629 O O . GLU A 1 11 ? -0.283 6.743 -1.337 1.00 0.00 11 GLU A O 10
ATOM 4641 N N . MET A 1 12 ? -0.571 8.377 -2.845 1.00 0.00 12 MET A N 10
ATOM 4642 C CA . MET A 1 12 ? -2.014 8.419 -2.681 1.00 0.00 12 MET A CA 10
ATOM 4643 C C . MET A 1 12 ? -2.688 8.686 -4.022 1.00 0.00 12 MET A C 10
ATOM 4644 O O . MET A 1 12 ? -2.547 9.774 -4.583 1.00 0.00 12 MET A O 10
ATOM 4658 N N . PRO A 1 13 ? -3.433 7.704 -4.560 1.00 0.00 13 PRO A N 10
ATOM 4659 C CA . PRO A 1 13 ? -3.628 6.389 -3.931 1.00 0.00 13 PRO A CA 10
ATOM 4660 C C . PRO A 1 13 ? -2.331 5.583 -3.864 1.00 0.00 13 PRO A C 10
ATOM 4661 O O . PRO A 1 13 ? -1.485 5.688 -4.752 1.00 0.00 13 PRO A O 10
ATOM 4672 N N . PRO A 1 14 ? -2.146 4.801 -2.785 1.00 0.00 14 PRO A N 10
ATOM 4673 C CA . PRO A 1 14 ? -0.934 3.999 -2.569 1.00 0.00 14 PRO A CA 10
ATOM 4674 C C . PRO A 1 14 ? -0.562 3.128 -3.775 1.00 0.00 14 PRO A C 10
ATOM 4675 O O . PRO A 1 14 ? 0.313 3.490 -4.565 1.00 0.00 14 PRO A O 10
ATOM 4686 N N . CYS A 1 15 ? -1.219 1.982 -3.907 1.00 0.00 15 CYS A N 10
ATOM 4687 C CA . CYS A 1 15 ? -0.963 1.065 -5.010 1.00 0.00 15 CYS A CA 10
ATOM 4688 C C . CYS A 1 15 ? -1.390 1.672 -6.344 1.00 0.00 15 CYS A C 10
ATOM 4689 O O . CYS A 1 15 ? -0.618 1.688 -7.303 1.00 0.00 15 CYS A O 10
ATOM 4696 N N . GLY A 1 16 ? -2.617 2.171 -6.398 1.00 0.00 16 GLY A N 10
ATOM 4697 C CA . GLY A 1 16 ? -3.117 2.769 -7.618 1.00 0.00 16 GLY A CA 10
ATOM 4698 C C . GLY A 1 16 ? -4.561 3.199 -7.490 1.00 0.00 16 GLY A C 10
ATOM 4699 O O . GLY A 1 16 ? -4.914 4.327 -7.833 1.00 0.00 16 GLY A O 10
ATOM 4703 N N . THR A 1 17 ? -5.400 2.305 -6.992 1.00 0.00 17 THR A N 10
ATOM 4704 C CA . THR A 1 17 ? -6.809 2.610 -6.816 1.00 0.00 17 THR A CA 10
ATOM 4705 C C . THR A 1 17 ? -7.071 3.167 -5.420 1.00 0.00 17 THR A C 10
ATOM 4706 O O . THR A 1 17 ? -6.522 2.683 -4.428 1.00 0.00 17 THR A O 10
ATOM 4717 N N . SER A 1 18 ? -7.913 4.186 -5.351 1.00 0.00 18 SER A N 10
ATOM 4718 C CA . SER A 1 18 ? -8.259 4.807 -4.083 1.00 0.00 18 SER A CA 10
ATOM 4719 C C . SER A 1 18 ? -9.301 3.954 -3.362 1.00 0.00 18 SER A C 10
ATOM 4720 O O . SER A 1 18 ? -9.492 4.068 -2.149 1.00 0.00 18 SER A O 10
ATOM 4728 N N . ALA A 1 19 ? -9.969 3.092 -4.128 1.00 0.00 19 ALA A N 10
ATOM 4729 C CA . ALA A 1 19 ? -10.993 2.203 -3.590 1.00 0.00 19 ALA A CA 10
ATOM 4730 C C . ALA A 1 19 ? -10.387 1.193 -2.623 1.00 0.00 19 ALA A C 10
ATOM 4731 O O . ALA A 1 19 ? -11.064 0.687 -1.726 1.00 0.00 19 ALA A O 10
ATOM 4738 N N . CYS A 1 20 ? -9.110 0.905 -2.810 1.00 0.00 20 CYS A N 10
ATOM 4739 C CA . CYS A 1 20 ? -8.403 -0.035 -1.961 1.00 0.00 20 CYS A CA 10
ATOM 4740 C C . CYS A 1 20 ? -7.441 0.698 -1.042 1.00 0.00 20 CYS A C 10
ATOM 4741 O O . CYS A 1 20 ? -6.934 1.768 -1.383 1.00 0.00 20 CYS A O 10
ATOM 4748 N N . ARG A 1 21 ? -7.189 0.125 0.125 1.00 0.00 21 ARG A N 10
ATOM 4749 C CA . ARG A 1 21 ? -6.283 0.737 1.078 1.00 0.00 21 ARG A CA 10
ATOM 4750 C C . ARG A 1 21 ? -4.923 0.063 1.001 1.00 0.00 21 ARG A C 10
ATOM 4751 O O . ARG A 1 21 ? -4.678 -0.774 0.129 1.00 0.00 21 ARG A O 10
ATOM 4772 N N . CYS A 1 22 ? -4.043 0.413 1.913 1.00 0.00 22 CYS A N 10
ATOM 4773 C CA . CYS A 1 22 ? -2.730 -0.174 1.940 1.00 0.00 22 CYS A CA 10
ATOM 4774 C C . CYS A 1 22 ? -2.257 -0.350 3.367 1.00 0.00 22 CYS A C 10
ATOM 4775 O O . CYS A 1 22 ? -2.509 0.494 4.228 1.00 0.00 22 CYS A O 10
ATOM 4782 N N . ILE A 1 23 ? -1.575 -1.451 3.606 1.00 0.00 23 ILE A N 10
ATOM 4783 C CA . ILE A 1 23 ? -1.051 -1.759 4.922 1.00 0.00 23 ILE A CA 10
ATOM 4784 C C . ILE A 1 23 ? 0.388 -1.263 5.034 1.00 0.00 23 ILE A C 10
ATOM 4785 O O . ILE A 1 23 ? 1.278 -1.774 4.351 1.00 0.00 23 ILE A O 10
ATOM 4801 N N . PRO A 1 24 ? 0.632 -0.250 5.876 1.00 0.00 24 PRO A N 10
ATOM 4802 C CA . PRO A 1 24 ? 1.961 0.341 6.064 1.00 0.00 24 PRO A CA 10
ATOM 4803 C C . PRO A 1 24 ? 2.900 -0.525 6.897 1.00 0.00 24 PRO A C 10
ATOM 4804 O O . PRO A 1 24 ? 3.350 -0.122 7.969 1.00 0.00 24 PRO A O 10
ATOM 4815 N N . VAL A 1 25 ? 3.213 -1.704 6.385 1.00 0.00 25 VAL A N 10
ATOM 4816 C CA . VAL A 1 25 ? 4.120 -2.629 7.061 1.00 0.00 25 VAL A CA 10
ATOM 4817 C C . VAL A 1 25 ? 5.580 -2.243 6.809 1.00 0.00 25 VAL A C 10
ATOM 4818 O O . VAL A 1 25 ? 6.452 -3.106 6.656 1.00 0.00 25 VAL A O 10
ATOM 4831 N N . GLY A 1 26 ? 5.830 -0.948 6.759 1.00 0.00 26 GLY A N 10
ATOM 4832 C CA . GLY A 1 26 ? 7.160 -0.438 6.514 1.00 0.00 26 GLY A CA 10
ATOM 4833 C C . GLY A 1 26 ? 7.192 1.066 6.635 1.00 0.00 26 GLY A C 10
ATOM 4834 O O . GLY A 1 26 ? 6.157 1.722 6.485 1.00 0.00 26 GLY A O 10
ATOM 4838 N N . LEU A 1 27 ? 8.361 1.613 6.924 1.00 0.00 27 LEU A N 10
ATOM 4839 C CA . LEU A 1 27 ? 8.518 3.053 7.085 1.00 0.00 27 LEU A CA 10
ATOM 4840 C C . LEU A 1 27 ? 8.114 3.807 5.819 1.00 0.00 27 LEU A C 10
ATOM 4841 O O . LEU A 1 27 ? 7.397 4.804 5.887 1.00 0.00 27 LEU A O 10
ATOM 4857 N N . VAL A 1 28 ? 8.566 3.333 4.664 1.00 0.00 28 VAL A N 10
ATOM 4858 C CA . VAL A 1 28 ? 8.234 3.981 3.399 1.00 0.00 28 VAL A CA 10
ATOM 4859 C C . VAL A 1 28 ? 7.746 2.962 2.375 1.00 0.00 28 VAL A C 10
ATOM 4860 O O . VAL A 1 28 ? 7.788 3.204 1.168 1.00 0.00 28 VAL A O 10
ATOM 4873 N N . ILE A 1 29 ? 7.269 1.828 2.863 1.00 0.00 29 ILE A N 10
ATOM 4874 C CA . ILE A 1 29 ? 6.760 0.778 1.994 1.00 0.00 29 ILE A CA 10
ATOM 4875 C C . ILE A 1 29 ? 5.692 -0.046 2.706 1.00 0.00 29 ILE A C 10
ATOM 4876 O O . ILE A 1 29 ? 5.802 -0.332 3.893 1.00 0.00 29 ILE A O 10
ATOM 4892 N N . GLY A 1 30 ? 4.667 -0.429 1.972 1.00 0.00 30 GLY A N 10
ATOM 4893 C CA . GLY A 1 30 ? 3.602 -1.229 2.531 1.00 0.00 30 GLY A CA 10
ATOM 4894 C C . GLY A 1 30 ? 3.031 -2.140 1.477 1.00 0.00 30 GLY A C 10
ATOM 4895 O O . GLY A 1 30 ? 3.599 -2.247 0.390 1.00 0.00 30 GLY A O 10
ATOM 4899 N N . TYR A 1 31 ? 1.914 -2.787 1.750 1.00 0.00 31 TYR A N 10
ATOM 4900 C CA . TYR A 1 31 ? 1.328 -3.654 0.751 1.00 0.00 31 TYR A CA 10
ATOM 4901 C C . TYR A 1 31 ? -0.132 -3.311 0.524 1.00 0.00 31 TYR A C 10
ATOM 4902 O O . TYR A 1 31 ? -0.889 -3.087 1.470 1.00 0.00 31 TYR A O 10
ATOM 4920 N N . CYS A 1 32 ? -0.510 -3.248 -0.742 1.00 0.00 32 CYS A N 10
ATOM 4921 C CA . CYS A 1 32 ? -1.875 -2.912 -1.119 1.00 0.00 32 CYS A CA 10
ATOM 4922 C C . CYS A 1 32 ? -2.836 -3.987 -0.637 1.00 0.00 32 CYS A C 10
ATOM 4923 O O . CYS A 1 32 ? -2.599 -5.179 -0.839 1.00 0.00 32 CYS A O 10
ATOM 4930 N N . ARG A 1 33 ? -3.909 -3.561 0.010 1.00 0.00 33 ARG A N 10
ATOM 4931 C CA . ARG A 1 33 ? -4.898 -4.483 0.534 1.00 0.00 33 ARG A CA 10
ATOM 4932 C C . ARG A 1 33 ? -6.306 -3.923 0.355 1.00 0.00 33 ARG A C 10
ATOM 4933 O O . ARG A 1 33 ? -6.587 -2.779 0.720 1.00 0.00 33 ARG A O 10
ATOM 4954 N N . ASN A 1 34 ? -7.192 -4.733 -0.200 1.00 0.00 34 ASN A N 10
ATOM 4955 C CA . ASN A 1 34 ? -8.568 -4.318 -0.406 1.00 0.00 34 ASN A CA 10
ATOM 4956 C C . ASN A 1 34 ? -9.296 -4.261 0.939 1.00 0.00 34 ASN A C 10
ATOM 4957 O O . ASN A 1 34 ? -9.084 -5.111 1.804 1.00 0.00 34 ASN A O 10
ATOM 4968 N N . PRO A 1 35 ? -10.133 -3.236 1.151 1.00 0.00 35 PRO A N 10
ATOM 4969 C CA . PRO A 1 35 ? -10.868 -3.052 2.406 1.00 0.00 35 PRO A CA 10
ATOM 4970 C C . PRO A 1 35 ? -12.088 -3.966 2.525 1.00 0.00 35 PRO A C 10
ATOM 4971 O O . PRO A 1 35 ? -12.811 -3.924 3.519 1.00 0.00 35 PRO A O 10
ATOM 4982 N N . SER A 1 36 ? -12.321 -4.777 1.507 1.00 0.00 36 SER A N 10
ATOM 4983 C CA . SER A 1 36 ? -13.461 -5.679 1.493 1.00 0.00 36 SER A CA 10
ATOM 4984 C C . SER A 1 36 ? -13.131 -7.020 2.136 1.00 0.00 36 SER A C 10
ATOM 4985 O O . SER A 1 36 ? -13.966 -7.619 2.818 1.00 0.00 36 SER A O 10
ATOM 4993 N N . GLY A 1 37 ? -11.920 -7.480 1.904 1.00 0.00 37 GLY A N 10
ATOM 4994 C CA . GLY A 1 37 ? -11.479 -8.748 2.450 1.00 0.00 37 GLY A CA 10
ATOM 4995 C C . GLY A 1 37 ? -12.117 -9.928 1.748 1.00 0.00 37 GLY A C 10
ATOM 4996 O O . GLY A 1 37 ? -12.055 -11.050 2.289 1.00 0.00 37 GLY A O 10
ATOM 5001 N N . ALA A 1 1 ? -12.213 -5.041 -6.814 1.00 0.00 1 ALA A N 11
ATOM 5002 C CA . ALA A 1 1 ? -11.174 -4.307 -6.059 1.00 0.00 1 ALA A CA 11
ATOM 5003 C C . ALA A 1 1 ? -10.211 -5.276 -5.385 1.00 0.00 1 ALA A C 11
ATOM 5004 O O . ALA A 1 1 ? -9.894 -5.134 -4.205 1.00 0.00 1 ALA A O 11
ATOM 5013 N N . SER A 1 2 ? -9.743 -6.258 -6.145 1.00 0.00 2 SER A N 11
ATOM 5014 C CA . SER A 1 2 ? -8.807 -7.258 -5.636 1.00 0.00 2 SER A CA 11
ATOM 5015 C C . SER A 1 2 ? -7.392 -6.679 -5.548 1.00 0.00 2 SER A C 11
ATOM 5016 O O . SER A 1 2 ? -6.452 -7.179 -6.164 1.00 0.00 2 SER A O 11
ATOM 5024 N N . CYS A 1 3 ? -7.272 -5.602 -4.792 1.00 0.00 3 CYS A N 11
ATOM 5025 C CA . CYS A 1 3 ? -6.009 -4.904 -4.611 1.00 0.00 3 CYS A CA 11
ATOM 5026 C C . CYS A 1 3 ? -5.020 -5.737 -3.797 1.00 0.00 3 CYS A C 11
ATOM 5027 O O . CYS A 1 3 ? -5.310 -6.131 -2.665 1.00 0.00 3 CYS A O 11
ATOM 5034 N N . ASN A 1 4 ? -3.851 -5.991 -4.376 1.00 0.00 4 ASN A N 11
ATOM 5035 C CA . ASN A 1 4 ? -2.811 -6.766 -3.709 1.00 0.00 4 ASN A CA 11
ATOM 5036 C C . ASN A 1 4 ? -1.451 -6.476 -4.335 1.00 0.00 4 ASN A C 11
ATOM 5037 O O . ASN A 1 4 ? -1.312 -6.442 -5.558 1.00 0.00 4 ASN A O 11
ATOM 5048 N N . GLY A 1 5 ? -0.457 -6.254 -3.490 1.00 0.00 5 GLY A N 11
ATOM 5049 C CA . GLY A 1 5 ? 0.882 -5.957 -3.962 1.00 0.00 5 GLY A CA 11
ATOM 5050 C C . GLY A 1 5 ? 1.631 -5.117 -2.957 1.00 0.00 5 GLY A C 11
ATOM 5051 O O . GLY A 1 5 ? 1.444 -5.286 -1.761 1.00 0.00 5 GLY A O 11
ATOM 5055 N N . VAL A 1 6 ? 2.457 -4.199 -3.432 1.00 0.00 6 VAL A N 11
ATOM 5056 C CA . VAL A 1 6 ? 3.210 -3.319 -2.558 1.00 0.00 6 VAL A CA 11
ATOM 5057 C C . VAL A 1 6 ? 2.832 -1.867 -2.841 1.00 0.00 6 VAL A C 11
ATOM 5058 O O . VAL A 1 6 ? 2.603 -1.495 -3.993 1.00 0.00 6 VAL A O 11
ATOM 5071 N N . CYS A 1 7 ? 2.750 -1.060 -1.793 1.00 0.00 7 CYS A N 11
ATOM 5072 C CA . CYS A 1 7 ? 2.380 0.341 -1.938 1.00 0.00 7 CYS A CA 11
ATOM 5073 C C . CYS A 1 7 ? 3.070 1.208 -0.899 1.00 0.00 7 CYS A C 11
ATOM 5074 O O . CYS A 1 7 ? 3.212 0.812 0.254 1.00 0.00 7 CYS A O 11
ATOM 5081 N N . SER A 1 8 ? 3.485 2.393 -1.303 1.00 0.00 8 SER A N 11
ATOM 5082 C CA . SER A 1 8 ? 4.128 3.313 -0.408 1.00 0.00 8 SER A CA 11
ATOM 5083 C C . SER A 1 8 ? 3.066 4.151 0.309 1.00 0.00 8 SER A C 11
ATOM 5084 O O . SER A 1 8 ? 2.171 4.699 -0.333 1.00 0.00 8 SER A O 11
ATOM 5092 N N . PRO A 1 9 ? 3.139 4.244 1.647 1.00 0.00 9 PRO A N 11
ATOM 5093 C CA . PRO A 1 9 ? 2.170 4.998 2.459 1.00 0.00 9 PRO A CA 11
ATOM 5094 C C . PRO A 1 9 ? 2.131 6.485 2.123 1.00 0.00 9 PRO A C 11
ATOM 5095 O O . PRO A 1 9 ? 1.136 7.166 2.388 1.00 0.00 9 PRO A O 11
ATOM 5106 N N . PHE A 1 10 ? 3.216 6.987 1.554 1.00 0.00 10 PHE A N 11
ATOM 5107 C CA . PHE A 1 10 ? 3.312 8.395 1.199 1.00 0.00 10 PHE A CA 11
ATOM 5108 C C . PHE A 1 10 ? 2.759 8.636 -0.201 1.00 0.00 10 PHE A C 11
ATOM 5109 O O . PHE A 1 10 ? 2.415 9.762 -0.555 1.00 0.00 10 PHE A O 11
ATOM 5126 N N . GLU A 1 11 ? 2.667 7.573 -0.987 1.00 0.00 11 GLU A N 11
ATOM 5127 C CA . GLU A 1 11 ? 2.141 7.676 -2.338 1.00 0.00 11 GLU A CA 11
ATOM 5128 C C . GLU A 1 11 ? 0.618 7.737 -2.313 1.00 0.00 11 GLU A C 11
ATOM 5129 O O . GLU A 1 11 ? -0.034 6.951 -1.622 1.00 0.00 11 GLU A O 11
ATOM 5141 N N . MET A 1 12 ? 0.057 8.675 -3.056 1.00 0.00 12 MET A N 11
ATOM 5142 C CA . MET A 1 12 ? -1.386 8.846 -3.112 1.00 0.00 12 MET A CA 11
ATOM 5143 C C . MET A 1 12 ? -1.834 9.176 -4.531 1.00 0.00 12 MET A C 11
ATOM 5144 O O . MET A 1 12 ? -1.297 10.086 -5.162 1.00 0.00 12 MET A O 11
ATOM 5158 N N . PRO A 1 13 ? -2.825 8.441 -5.058 1.00 0.00 13 PRO A N 11
ATOM 5159 C CA . PRO A 1 13 ? -3.481 7.345 -4.342 1.00 0.00 13 PRO A CA 11
ATOM 5160 C C . PRO A 1 13 ? -2.627 6.080 -4.338 1.00 0.00 13 PRO A C 11
ATOM 5161 O O . PRO A 1 13 ? -2.028 5.724 -5.356 1.00 0.00 13 PRO A O 11
ATOM 5172 N N . PRO A 1 14 ? -2.552 5.383 -3.200 1.00 0.00 14 PRO A N 11
ATOM 5173 C CA . PRO A 1 14 ? -1.763 4.163 -3.095 1.00 0.00 14 PRO A CA 11
ATOM 5174 C C . PRO A 1 14 ? -2.329 3.046 -3.963 1.00 0.00 14 PRO A C 11
ATOM 5175 O O . PRO A 1 14 ? -3.552 2.888 -4.077 1.00 0.00 14 PRO A O 11
ATOM 5186 N N . CYS A 1 15 ? -1.424 2.293 -4.583 1.00 0.00 15 CYS A N 11
ATOM 5187 C CA . CYS A 1 15 ? -1.773 1.175 -5.464 1.00 0.00 15 CYS A CA 11
ATOM 5188 C C . CYS A 1 15 ? -2.509 1.646 -6.717 1.00 0.00 15 CYS A C 11
ATOM 5189 O O . CYS A 1 15 ? -3.053 0.833 -7.464 1.00 0.00 15 CYS A O 11
ATOM 5196 N N . GLY A 1 16 ? -2.509 2.961 -6.944 1.00 0.00 16 GLY A N 11
ATOM 5197 C CA . GLY A 1 16 ? -3.170 3.524 -8.107 1.00 0.00 16 GLY A CA 11
ATOM 5198 C C . GLY A 1 16 ? -4.617 3.088 -8.216 1.00 0.00 16 GLY A C 11
ATOM 5199 O O . GLY A 1 16 ? -5.086 2.739 -9.298 1.00 0.00 16 GLY A O 11
ATOM 5203 N N . THR A 1 17 ? -5.323 3.087 -7.094 1.00 0.00 17 THR A N 11
ATOM 5204 C CA . THR A 1 17 ? -6.714 2.668 -7.088 1.00 0.00 17 THR A CA 11
ATOM 5205 C C . THR A 1 17 ? -7.546 3.494 -6.105 1.00 0.00 17 THR A C 11
ATOM 5206 O O . THR A 1 17 ? -8.687 3.841 -6.408 1.00 0.00 17 THR A O 11
ATOM 5217 N N . SER A 1 18 ? -6.973 3.799 -4.931 1.00 0.00 18 SER A N 11
ATOM 5218 C CA . SER A 1 18 ? -7.654 4.584 -3.888 1.00 0.00 18 SER A CA 11
ATOM 5219 C C . SER A 1 18 ? -8.766 3.774 -3.206 1.00 0.00 18 SER A C 11
ATOM 5220 O O . SER A 1 18 ? -8.954 3.865 -1.992 1.00 0.00 18 SER A O 11
ATOM 5228 N N . ALA A 1 19 ? -9.495 2.987 -3.992 1.00 0.00 19 ALA A N 11
ATOM 5229 C CA . ALA A 1 19 ? -10.585 2.161 -3.486 1.00 0.00 19 ALA A CA 11
ATOM 5230 C C . ALA A 1 19 ? -10.079 1.121 -2.493 1.00 0.00 19 ALA A C 11
ATOM 5231 O O . ALA A 1 19 ? -10.804 0.708 -1.589 1.00 0.00 19 ALA A O 11
ATOM 5238 N N . CYS A 1 20 ? -8.834 0.706 -2.665 1.00 0.00 20 CYS A N 11
ATOM 5239 C CA . CYS A 1 20 ? -8.232 -0.281 -1.788 1.00 0.00 20 CYS A CA 11
ATOM 5240 C C . CYS A 1 20 ? -7.384 0.418 -0.733 1.00 0.00 20 CYS A C 11
ATOM 5241 O O . CYS A 1 20 ? -6.961 1.561 -0.926 1.00 0.00 20 CYS A O 11
ATOM 5248 N N . ARG A 1 21 ? -7.157 -0.248 0.389 1.00 0.00 21 ARG A N 11
ATOM 5249 C CA . ARG A 1 21 ? -6.376 0.340 1.468 1.00 0.00 21 ARG A CA 11
ATOM 5250 C C . ARG A 1 21 ? -4.939 -0.167 1.461 1.00 0.00 21 ARG A C 11
ATOM 5251 O O . ARG A 1 21 ? -4.683 -1.368 1.347 1.00 0.00 21 ARG A O 11
ATOM 5272 N N . CYS A 1 22 ? -4.010 0.759 1.597 1.00 0.00 22 CYS A N 11
ATOM 5273 C CA . CYS A 1 22 ? -2.598 0.432 1.626 1.00 0.00 22 CYS A CA 11
ATOM 5274 C C . CYS A 1 22 ? -2.169 0.171 3.062 1.00 0.00 22 CYS A C 11
ATOM 5275 O O . CYS A 1 22 ? -2.485 0.950 3.960 1.00 0.00 22 CYS A O 11
ATOM 5282 N N . ILE A 1 23 ? -1.470 -0.927 3.284 1.00 0.00 23 ILE A N 11
ATOM 5283 C CA . ILE A 1 23 ? -1.022 -1.278 4.625 1.00 0.00 23 ILE A CA 11
ATOM 5284 C C . ILE A 1 23 ? 0.433 -0.870 4.838 1.00 0.00 23 ILE A C 11
ATOM 5285 O O . ILE A 1 23 ? 1.339 -1.471 4.263 1.00 0.00 23 ILE A O 11
ATOM 5301 N N . PRO A 1 24 ? 0.673 0.160 5.664 1.00 0.00 24 PRO A N 11
ATOM 5302 C CA . PRO A 1 24 ? 2.018 0.665 5.959 1.00 0.00 24 PRO A CA 11
ATOM 5303 C C . PRO A 1 24 ? 2.800 -0.236 6.914 1.00 0.00 24 PRO A C 11
ATOM 5304 O O . PRO A 1 24 ? 3.118 0.161 8.037 1.00 0.00 24 PRO A O 11
ATOM 5315 N N . VAL A 1 25 ? 3.113 -1.442 6.462 1.00 0.00 25 VAL A N 11
ATOM 5316 C CA . VAL A 1 25 ? 3.869 -2.390 7.276 1.00 0.00 25 VAL A CA 11
ATOM 5317 C C . VAL A 1 25 ? 5.313 -1.926 7.444 1.00 0.00 25 VAL A C 11
ATOM 5318 O O . VAL A 1 25 ? 5.930 -2.142 8.488 1.00 0.00 25 VAL A O 11
ATOM 5331 N N . GLY A 1 26 ? 5.835 -1.271 6.417 1.00 0.00 26 GLY A N 11
ATOM 5332 C CA . GLY A 1 26 ? 7.188 -0.756 6.458 1.00 0.00 26 GLY A CA 11
ATOM 5333 C C . GLY A 1 26 ? 7.207 0.720 6.800 1.00 0.00 26 GLY A C 11
ATOM 5334 O O . GLY A 1 26 ? 6.154 1.326 7.007 1.00 0.00 26 GLY A O 11
ATOM 5338 N N . LEU A 1 27 ? 8.396 1.302 6.863 1.00 0.00 27 LEU A N 11
ATOM 5339 C CA . LEU A 1 27 ? 8.542 2.718 7.189 1.00 0.00 27 LEU A CA 11
ATOM 5340 C C . LEU A 1 27 ? 7.948 3.600 6.095 1.00 0.00 27 LEU A C 11
ATOM 5341 O O . LEU A 1 27 ? 7.127 4.477 6.366 1.00 0.00 27 LEU A O 11
ATOM 5357 N N . VAL A 1 28 ? 8.360 3.359 4.860 1.00 0.00 28 VAL A N 11
ATOM 5358 C CA . VAL A 1 28 ? 7.863 4.122 3.725 1.00 0.00 28 VAL A CA 11
ATOM 5359 C C . VAL A 1 28 ? 7.453 3.168 2.610 1.00 0.00 28 VAL A C 11
ATOM 5360 O O . VAL A 1 28 ? 7.474 3.504 1.423 1.00 0.00 28 VAL A O 11
ATOM 5373 N N . ILE A 1 29 ? 7.055 1.978 3.023 1.00 0.00 29 ILE A N 11
ATOM 5374 C CA . ILE A 1 29 ? 6.609 0.942 2.111 1.00 0.00 29 ILE A CA 11
ATOM 5375 C C . ILE A 1 29 ? 5.592 0.053 2.818 1.00 0.00 29 ILE A C 11
ATOM 5376 O O . ILE A 1 29 ? 5.578 -0.026 4.041 1.00 0.00 29 ILE A O 11
ATOM 5392 N N . GLY A 1 30 ? 4.739 -0.590 2.055 1.00 0.00 30 GLY A N 11
ATOM 5393 C CA . GLY A 1 30 ? 3.733 -1.449 2.623 1.00 0.00 30 GLY A CA 11
ATOM 5394 C C . GLY A 1 30 ? 3.191 -2.401 1.592 1.00 0.00 30 GLY A C 11
ATOM 5395 O O . GLY A 1 30 ? 3.883 -2.719 0.627 1.00 0.00 30 GLY A O 11
ATOM 5399 N N . TYR A 1 31 ? 1.961 -2.846 1.760 1.00 0.00 31 TYR A N 11
ATOM 5400 C CA . TYR A 1 31 ? 1.375 -3.755 0.798 1.00 0.00 31 TYR A CA 11
ATOM 5401 C C . TYR A 1 31 ? -0.091 -3.424 0.547 1.00 0.00 31 TYR A C 11
ATOM 5402 O O . TYR A 1 31 ? -0.816 -3.010 1.455 1.00 0.00 31 TYR A O 11
ATOM 5420 N N . CYS A 1 32 ? -0.502 -3.592 -0.698 1.00 0.00 32 CYS A N 11
ATOM 5421 C CA . CYS A 1 32 ? -1.866 -3.309 -1.117 1.00 0.00 32 CYS A CA 11
ATOM 5422 C C . CYS A 1 32 ? -2.827 -4.377 -0.622 1.00 0.00 32 CYS A C 11
ATOM 5423 O O . CYS A 1 32 ? -2.574 -5.574 -0.782 1.00 0.00 32 CYS A O 11
ATOM 5430 N N . ARG A 1 33 ? -3.927 -3.946 -0.026 1.00 0.00 33 ARG A N 11
ATOM 5431 C CA . ARG A 1 33 ? -4.923 -4.869 0.480 1.00 0.00 33 ARG A CA 11
ATOM 5432 C C . ARG A 1 33 ? -6.334 -4.336 0.257 1.00 0.00 33 ARG A C 11
ATOM 5433 O O . ARG A 1 33 ? -6.617 -3.164 0.509 1.00 0.00 33 ARG A O 11
ATOM 5454 N N . ASN A 1 34 ? -7.222 -5.201 -0.206 1.00 0.00 34 ASN A N 11
ATOM 5455 C CA . ASN A 1 34 ? -8.598 -4.810 -0.439 1.00 0.00 34 ASN A CA 11
ATOM 5456 C C . ASN A 1 34 ? -9.308 -4.611 0.899 1.00 0.00 34 ASN A C 11
ATOM 5457 O O . ASN A 1 34 ? -9.072 -5.351 1.852 1.00 0.00 34 ASN A O 11
ATOM 5468 N N . PRO A 1 35 ? -10.161 -3.581 1.002 1.00 0.00 35 PRO A N 11
ATOM 5469 C CA . PRO A 1 35 ? -10.889 -3.261 2.241 1.00 0.00 35 PRO A CA 11
ATOM 5470 C C . PRO A 1 35 ? -11.831 -4.378 2.692 1.00 0.00 35 PRO A C 11
ATOM 5471 O O . PRO A 1 35 ? -12.327 -4.366 3.818 1.00 0.00 35 PRO A O 11
ATOM 5482 N N . SER A 1 36 ? -12.072 -5.339 1.815 1.00 0.00 36 SER A N 11
ATOM 5483 C CA . SER A 1 36 ? -12.953 -6.453 2.124 1.00 0.00 36 SER A CA 11
ATOM 5484 C C . SER A 1 36 ? -12.179 -7.609 2.757 1.00 0.00 36 SER A C 11
ATOM 5485 O O . SER A 1 36 ? -12.685 -8.727 2.868 1.00 0.00 36 SER A O 11
ATOM 5493 N N . GLY A 1 37 ? -10.949 -7.339 3.169 1.00 0.00 37 GLY A N 11
ATOM 5494 C CA . GLY A 1 37 ? -10.129 -8.360 3.777 1.00 0.00 37 GLY A CA 11
ATOM 5495 C C . GLY A 1 37 ? -8.759 -7.840 4.133 1.00 0.00 37 GLY A C 11
ATOM 5496 O O . GLY A 1 37 ? -7.775 -8.580 3.964 1.00 0.00 37 GLY A O 11
ATOM 5501 N N . ALA A 1 1 ? -7.187 -4.771 -12.054 1.00 0.00 1 ALA A N 12
ATOM 5502 C CA . ALA A 1 1 ? -6.039 -5.350 -11.325 1.00 0.00 1 ALA A CA 12
ATOM 5503 C C . ALA A 1 1 ? -6.423 -5.651 -9.883 1.00 0.00 1 ALA A C 12
ATOM 5504 O O . ALA A 1 1 ? -6.957 -4.790 -9.182 1.00 0.00 1 ALA A O 12
ATOM 5513 N N . SER A 1 2 ? -6.147 -6.874 -9.449 1.00 0.00 2 SER A N 12
ATOM 5514 C CA . SER A 1 2 ? -6.458 -7.298 -8.091 1.00 0.00 2 SER A CA 12
ATOM 5515 C C . SER A 1 2 ? -5.665 -6.466 -7.087 1.00 0.00 2 SER A C 12
ATOM 5516 O O . SER A 1 2 ? -4.528 -6.068 -7.358 1.00 0.00 2 SER A O 12
ATOM 5524 N N . CYS A 1 3 ? -6.266 -6.186 -5.939 1.00 0.00 3 CYS A N 12
ATOM 5525 C CA . CYS A 1 3 ? -5.611 -5.388 -4.913 1.00 0.00 3 CYS A CA 12
ATOM 5526 C C . CYS A 1 3 ? -4.576 -6.195 -4.141 1.00 0.00 3 CYS A C 12
ATOM 5527 O O . CYS A 1 3 ? -4.740 -6.482 -2.955 1.00 0.00 3 CYS A O 12
ATOM 5534 N N . ASN A 1 4 ? -3.505 -6.532 -4.835 1.00 0.00 4 ASN A N 12
ATOM 5535 C CA . ASN A 1 4 ? -2.394 -7.278 -4.267 1.00 0.00 4 ASN A CA 12
ATOM 5536 C C . ASN A 1 4 ? -1.102 -6.709 -4.828 1.00 0.00 4 ASN A C 12
ATOM 5537 O O . ASN A 1 4 ? -0.888 -6.713 -6.043 1.00 0.00 4 ASN A O 12
ATOM 5548 N N . GLY A 1 5 ? -0.270 -6.183 -3.952 1.00 0.00 5 GLY A N 12
ATOM 5549 C CA . GLY A 1 5 ? 0.973 -5.575 -4.377 1.00 0.00 5 GLY A CA 12
ATOM 5550 C C . GLY A 1 5 ? 1.499 -4.641 -3.330 1.00 0.00 5 GLY A C 12
ATOM 5551 O O . GLY A 1 5 ? 0.819 -4.361 -2.354 1.00 0.00 5 GLY A O 12
ATOM 5555 N N . VAL A 1 6 ? 2.707 -4.173 -3.523 1.00 0.00 6 VAL A N 12
ATOM 5556 C CA . VAL A 1 6 ? 3.336 -3.266 -2.579 1.00 0.00 6 VAL A CA 12
ATOM 5557 C C . VAL A 1 6 ? 3.024 -1.809 -2.919 1.00 0.00 6 VAL A C 12
ATOM 5558 O O . VAL A 1 6 ? 2.886 -1.443 -4.087 1.00 0.00 6 VAL A O 12
ATOM 5571 N N . CYS A 1 7 ? 2.904 -0.987 -1.884 1.00 0.00 7 CYS A N 12
ATOM 5572 C CA . CYS A 1 7 ? 2.595 0.424 -2.045 1.00 0.00 7 CYS A CA 12
ATOM 5573 C C . CYS A 1 7 ? 3.271 1.253 -0.969 1.00 0.00 7 CYS A C 12
ATOM 5574 O O . CYS A 1 7 ? 3.327 0.849 0.190 1.00 0.00 7 CYS A O 12
ATOM 5581 N N . SER A 1 8 ? 3.746 2.424 -1.334 1.00 0.00 8 SER A N 12
ATOM 5582 C CA . SER A 1 8 ? 4.353 3.309 -0.368 1.00 0.00 8 SER A CA 12
ATOM 5583 C C . SER A 1 8 ? 3.243 4.092 0.319 1.00 0.00 8 SER A C 12
ATOM 5584 O O . SER A 1 8 ? 2.327 4.580 -0.344 1.00 0.00 8 SER A O 12
ATOM 5592 N N . PRO A 1 9 ? 3.290 4.218 1.652 1.00 0.00 9 PRO A N 12
ATOM 5593 C CA . PRO A 1 9 ? 2.265 4.941 2.411 1.00 0.00 9 PRO A CA 12
ATOM 5594 C C . PRO A 1 9 ? 2.224 6.422 2.046 1.00 0.00 9 PRO A C 12
ATOM 5595 O O . PRO A 1 9 ? 1.255 7.124 2.340 1.00 0.00 9 PRO A O 12
ATOM 5606 N N . PHE A 1 10 ? 3.282 6.886 1.401 1.00 0.00 10 PHE A N 12
ATOM 5607 C CA . PHE A 1 10 ? 3.384 8.273 0.989 1.00 0.00 10 PHE A CA 12
ATOM 5608 C C . PHE A 1 10 ? 2.779 8.452 -0.395 1.00 0.00 10 PHE A C 12
ATOM 5609 O O . PHE A 1 10 ? 2.201 9.495 -0.703 1.00 0.00 10 PHE A O 12
ATOM 5626 N N . GLU A 1 11 ? 2.910 7.423 -1.221 1.00 0.00 11 GLU A N 12
ATOM 5627 C CA . GLU A 1 11 ? 2.375 7.444 -2.576 1.00 0.00 11 GLU A CA 12
ATOM 5628 C C . GLU A 1 11 ? 0.854 7.470 -2.559 1.00 0.00 11 GLU A C 12
ATOM 5629 O O . GLU A 1 11 ? 0.218 6.645 -1.903 1.00 0.00 11 GLU A O 12
ATOM 5641 N N . MET A 1 12 ? 0.278 8.418 -3.281 1.00 0.00 12 MET A N 12
ATOM 5642 C CA . MET A 1 12 ? -1.169 8.555 -3.353 1.00 0.00 12 MET A CA 12
ATOM 5643 C C . MET A 1 12 ? -1.592 8.910 -4.770 1.00 0.00 12 MET A C 12
ATOM 5644 O O . MET A 1 12 ? -1.061 9.850 -5.360 1.00 0.00 12 MET A O 12
ATOM 5658 N N . PRO A 1 13 ? -2.551 8.168 -5.340 1.00 0.00 13 PRO A N 12
ATOM 5659 C CA . PRO A 1 13 ? -3.199 7.040 -4.671 1.00 0.00 13 PRO A CA 12
ATOM 5660 C C . PRO A 1 13 ? -2.352 5.769 -4.736 1.00 0.00 13 PRO A C 12
ATOM 5661 O O . PRO A 1 13 ? -1.723 5.485 -5.759 1.00 0.00 13 PRO A O 12
ATOM 5672 N N . PRO A 1 14 ? -2.325 4.985 -3.651 1.00 0.00 14 PRO A N 12
ATOM 5673 C CA . PRO A 1 14 ? -1.555 3.743 -3.603 1.00 0.00 14 PRO A CA 12
ATOM 5674 C C . PRO A 1 14 ? -2.107 2.708 -4.581 1.00 0.00 14 PRO A C 12
ATOM 5675 O O . PRO A 1 14 ? -3.302 2.407 -4.571 1.00 0.00 14 PRO A O 12
ATOM 5686 N N . CYS A 1 15 ? -1.225 2.187 -5.432 1.00 0.00 15 CYS A N 12
ATOM 5687 C CA . CYS A 1 15 ? -1.584 1.192 -6.446 1.00 0.00 15 CYS A CA 12
ATOM 5688 C C . CYS A 1 15 ? -2.649 1.716 -7.407 1.00 0.00 15 CYS A C 12
ATOM 5689 O O . CYS A 1 15 ? -3.358 0.938 -8.049 1.00 0.00 15 CYS A O 12
ATOM 5696 N N . GLY A 1 16 ? -2.740 3.037 -7.521 1.00 0.00 16 GLY A N 12
ATOM 5697 C CA . GLY A 1 16 ? -3.701 3.648 -8.418 1.00 0.00 16 GLY A CA 12
ATOM 5698 C C . GLY A 1 16 ? -5.142 3.321 -8.067 1.00 0.00 16 GLY A C 12
ATOM 5699 O O . GLY A 1 16 ? -5.913 2.899 -8.929 1.00 0.00 16 GLY A O 12
ATOM 5703 N N . THR A 1 17 ? -5.511 3.515 -6.807 1.00 0.00 17 THR A N 12
ATOM 5704 C CA . THR A 1 17 ? -6.871 3.240 -6.371 1.00 0.00 17 THR A CA 12
ATOM 5705 C C . THR A 1 17 ? -7.137 3.823 -4.990 1.00 0.00 17 THR A C 12
ATOM 5706 O O . THR A 1 17 ? -6.247 3.880 -4.141 1.00 0.00 17 THR A O 12
ATOM 5717 N N . SER A 1 18 ? -8.372 4.238 -4.774 1.00 0.00 18 SER A N 12
ATOM 5718 C CA . SER A 1 18 ? -8.789 4.788 -3.499 1.00 0.00 18 SER A CA 12
ATOM 5719 C C . SER A 1 18 ? -9.813 3.849 -2.873 1.00 0.00 18 SER A C 12
ATOM 5720 O O . SER A 1 18 ? -10.311 4.081 -1.770 1.00 0.00 18 SER A O 12
ATOM 5728 N N . ALA A 1 19 ? -10.111 2.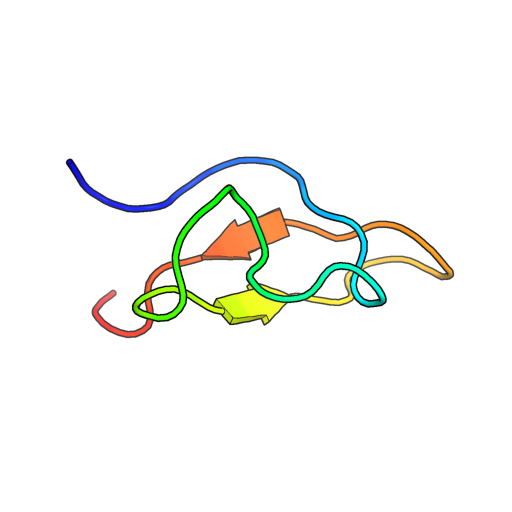771 -3.594 1.00 0.00 19 ALA A N 12
ATOM 5729 C CA . ALA A 1 19 ? -11.057 1.770 -3.130 1.00 0.00 19 ALA A CA 12
ATOM 5730 C C . ALA A 1 19 ? -10.369 0.839 -2.149 1.00 0.00 19 ALA A C 12
ATOM 5731 O O . ALA A 1 19 ? -10.922 0.479 -1.116 1.00 0.00 19 ALA A O 12
ATOM 5738 N N . CYS A 1 20 ? -9.144 0.475 -2.483 1.00 0.00 20 CYS A N 12
ATOM 5739 C CA . CYS A 1 20 ? -8.339 -0.392 -1.645 1.00 0.00 20 CYS A CA 12
ATOM 5740 C C . CYS A 1 20 ? -7.368 0.451 -0.830 1.00 0.00 20 CYS A C 12
ATOM 5741 O O . CYS A 1 20 ? -6.910 1.497 -1.293 1.00 0.00 20 CYS A O 12
ATOM 5748 N N . ARG A 1 21 ? -7.082 0.021 0.388 1.00 0.00 21 ARG A N 12
ATOM 5749 C CA . ARG A 1 21 ? -6.193 0.768 1.269 1.00 0.00 21 ARG A CA 12
ATOM 5750 C C . ARG A 1 21 ? -4.779 0.197 1.275 1.00 0.00 21 ARG A C 12
ATOM 5751 O O . ARG A 1 21 ? -4.575 -1.006 1.105 1.00 0.00 21 ARG A O 12
ATOM 5772 N N . CYS A 1 22 ? -3.814 1.071 1.495 1.00 0.00 22 CYS A N 12
ATOM 5773 C CA . CYS A 1 22 ? -2.416 0.683 1.560 1.00 0.00 22 CYS A CA 12
ATOM 5774 C C . CYS A 1 22 ? -2.050 0.418 3.012 1.00 0.00 22 CYS A C 12
ATOM 5775 O O . CYS A 1 22 ? -2.247 1.277 3.872 1.00 0.00 22 CYS A O 12
ATOM 5782 N N . ILE A 1 23 ? -1.538 -0.768 3.286 1.00 0.00 23 ILE A N 12
ATOM 5783 C CA . ILE A 1 23 ? -1.160 -1.143 4.642 1.00 0.00 23 ILE A CA 12
ATOM 5784 C C . ILE A 1 23 ? 0.291 -0.761 4.907 1.00 0.00 23 ILE A C 12
ATOM 5785 O O . ILE A 1 23 ? 1.204 -1.375 4.359 1.00 0.00 23 ILE A O 12
ATOM 5801 N N . PRO A 1 24 ? 0.526 0.260 5.746 1.00 0.00 24 PRO A N 12
ATOM 5802 C CA . PRO A 1 24 ? 1.871 0.734 6.084 1.00 0.00 24 PRO A CA 12
ATOM 5803 C C . PRO A 1 24 ? 2.603 -0.209 7.036 1.00 0.00 24 PRO A C 12
ATOM 5804 O O . PRO A 1 24 ? 2.901 0.144 8.179 1.00 0.00 24 PRO A O 12
ATOM 5815 N N . VAL A 1 25 ? 2.877 -1.414 6.561 1.00 0.00 25 VAL A N 12
ATOM 5816 C CA . VAL A 1 25 ? 3.567 -2.421 7.360 1.00 0.00 25 VAL A CA 12
ATOM 5817 C C . VAL A 1 25 ? 5.004 -1.997 7.665 1.00 0.00 25 VAL A C 12
ATOM 5818 O O . VAL A 1 25 ? 5.479 -2.148 8.792 1.00 0.00 25 VAL A O 12
ATOM 5831 N N . GLY A 1 26 ? 5.681 -1.441 6.673 1.00 0.00 26 GLY A N 12
ATOM 5832 C CA . GLY A 1 26 ? 7.039 -0.979 6.867 1.00 0.00 26 GLY A CA 12
ATOM 5833 C C . GLY A 1 26 ? 7.077 0.482 7.263 1.00 0.00 26 GLY A C 12
ATOM 5834 O O . GLY A 1 26 ? 6.032 1.083 7.524 1.00 0.00 26 GLY A O 12
ATOM 5838 N N . LEU A 1 27 ? 8.269 1.059 7.304 1.00 0.00 27 LEU A N 12
ATOM 5839 C CA . LEU A 1 27 ? 8.424 2.461 7.670 1.00 0.00 27 LEU A CA 12
ATOM 5840 C C . LEU A 1 27 ? 7.984 3.367 6.524 1.00 0.00 27 LEU A C 12
ATOM 5841 O O . LEU A 1 27 ? 7.215 4.308 6.717 1.00 0.00 27 LEU A O 12
ATOM 5857 N N . VAL A 1 28 ? 8.467 3.066 5.327 1.00 0.00 28 VAL A N 12
ATOM 5858 C CA . VAL A 1 28 ? 8.127 3.837 4.139 1.00 0.00 28 VAL A CA 12
ATOM 5859 C C . VAL A 1 28 ? 7.718 2.901 3.014 1.00 0.00 28 VAL A C 12
ATOM 5860 O O . VAL A 1 28 ? 7.874 3.207 1.831 1.00 0.00 28 VAL A O 12
ATOM 5873 N N . ILE A 1 29 ? 7.181 1.763 3.404 1.00 0.00 29 ILE A N 12
ATOM 5874 C CA . ILE A 1 29 ? 6.726 0.756 2.461 1.00 0.00 29 ILE A CA 12
ATOM 5875 C C . ILE A 1 29 ? 5.565 -0.026 3.061 1.00 0.00 29 ILE A C 12
ATOM 5876 O O . ILE A 1 29 ? 5.483 -0.195 4.275 1.00 0.00 29 ILE A O 12
ATOM 5892 N N . GLY A 1 30 ? 4.670 -0.486 2.215 1.00 0.00 30 GLY A N 12
ATOM 5893 C CA . GLY A 1 30 ? 3.533 -1.238 2.672 1.00 0.00 30 GLY A CA 12
ATOM 5894 C C . GLY A 1 30 ? 2.984 -2.104 1.569 1.00 0.00 30 GLY A C 12
ATOM 5895 O O . GLY A 1 30 ? 3.661 -2.331 0.572 1.00 0.00 30 GLY A O 12
ATOM 5899 N N . TYR A 1 31 ? 1.768 -2.576 1.722 1.00 0.00 31 TYR A N 12
ATOM 5900 C CA . TYR A 1 31 ? 1.164 -3.406 0.699 1.00 0.00 31 TYR A CA 12
ATOM 5901 C C . TYR A 1 31 ? -0.311 -3.057 0.546 1.00 0.00 31 TYR A C 12
ATOM 5902 O O . TYR A 1 31 ? -1.017 -2.839 1.531 1.00 0.00 31 TYR A O 12
ATOM 5920 N N . CYS A 1 32 ? -0.763 -2.987 -0.689 1.00 0.00 32 CYS A N 12
ATOM 5921 C CA . CYS A 1 32 ? -2.153 -2.657 -0.977 1.00 0.00 32 CYS A CA 12
ATOM 5922 C C . CYS A 1 32 ? -3.066 -3.828 -0.676 1.00 0.00 32 CYS A C 12
ATOM 5923 O O . CYS A 1 32 ? -2.832 -4.943 -1.141 1.00 0.00 32 CYS A O 12
ATOM 5930 N N . ARG A 1 33 ? -4.115 -3.569 0.080 1.00 0.00 33 ARG A N 12
ATOM 5931 C CA . ARG A 1 33 ? -5.075 -4.597 0.417 1.00 0.00 33 ARG A CA 12
ATOM 5932 C C . ARG A 1 33 ? -6.483 -4.024 0.396 1.00 0.00 33 ARG A C 12
ATOM 5933 O O . ARG A 1 33 ? -6.728 -2.915 0.877 1.00 0.00 33 ARG A O 12
ATOM 5954 N N . ASN A 1 34 ? -7.406 -4.787 -0.159 1.00 0.00 34 ASN A N 12
ATOM 5955 C CA . ASN A 1 34 ? -8.791 -4.366 -0.232 1.00 0.00 34 ASN A CA 12
ATOM 5956 C C . ASN A 1 34 ? -9.398 -4.351 1.159 1.00 0.00 34 ASN A C 12
ATOM 5957 O O . ASN A 1 34 ? -9.051 -5.183 1.998 1.00 0.00 34 ASN A O 12
ATOM 5968 N N . PRO A 1 35 ? -10.297 -3.396 1.439 1.00 0.00 35 PRO A N 12
ATOM 5969 C CA . PRO A 1 35 ? -10.953 -3.272 2.750 1.00 0.00 35 PRO A CA 12
ATOM 5970 C C . PRO A 1 35 ? -11.915 -4.433 3.039 1.00 0.00 35 PRO A C 12
ATOM 5971 O O . PRO A 1 35 ? -12.907 -4.276 3.755 1.00 0.00 35 PRO A O 12
ATOM 5982 N N . SER A 1 36 ? -11.601 -5.597 2.490 1.00 0.00 36 SER A N 12
ATOM 5983 C CA . SER A 1 36 ? -12.396 -6.792 2.681 1.00 0.00 36 SER A CA 12
ATOM 5984 C C . SER A 1 36 ? -11.464 -7.942 3.054 1.00 0.00 36 SER A C 12
ATOM 5985 O O . SER A 1 36 ? -11.685 -9.098 2.685 1.00 0.00 36 SER A O 12
ATOM 5993 N N . GLY A 1 37 ? -10.410 -7.603 3.786 1.00 0.00 37 GLY A N 12
ATOM 5994 C CA . GLY A 1 37 ? -9.439 -8.586 4.207 1.00 0.00 37 GLY A CA 12
ATOM 5995 C C . GLY A 1 37 ? -8.265 -7.942 4.913 1.00 0.00 37 GLY A C 12
ATOM 5996 O O . GLY A 1 37 ? -7.302 -8.661 5.263 1.00 0.00 37 GLY A O 12
ATOM 6001 N N . ALA A 1 1 ? -9.970 -3.594 -7.917 1.00 0.00 1 ALA A N 13
ATOM 6002 C CA . ALA A 1 1 ? -10.540 -4.959 -7.905 1.00 0.00 1 ALA A CA 13
ATOM 6003 C C . ALA A 1 1 ? -9.445 -5.985 -7.650 1.00 0.00 1 ALA A C 13
ATOM 6004 O O . ALA A 1 1 ? -8.432 -5.997 -8.349 1.00 0.00 1 ALA A O 13
ATOM 6013 N N . SER A 1 2 ? -9.650 -6.829 -6.640 1.00 0.00 2 SER A N 13
ATOM 6014 C CA . SER A 1 2 ? -8.677 -7.854 -6.270 1.00 0.00 2 SER A CA 13
ATOM 6015 C C . SER A 1 2 ? -7.321 -7.211 -5.999 1.00 0.00 2 SER A C 13
ATOM 6016 O O . SER A 1 2 ? -6.283 -7.671 -6.476 1.00 0.00 2 SER A O 13
ATOM 6024 N N . CYS A 1 3 ? -7.357 -6.120 -5.251 1.00 0.00 3 CYS A N 13
ATOM 6025 C CA . CYS A 1 3 ? -6.161 -5.368 -4.920 1.00 0.00 3 CYS A CA 13
ATOM 6026 C C . CYS A 1 3 ? -5.213 -6.165 -4.036 1.00 0.00 3 CYS A C 13
ATOM 6027 O O . CYS A 1 3 ? -5.618 -6.739 -3.019 1.00 0.00 3 CYS A O 13
ATOM 6034 N N . ASN A 1 4 ? -3.948 -6.164 -4.430 1.00 0.00 4 ASN A N 13
ATOM 6035 C CA . ASN A 1 4 ? -2.895 -6.850 -3.701 1.00 0.00 4 ASN A CA 13
ATOM 6036 C C . ASN A 1 4 ? -1.544 -6.478 -4.303 1.00 0.00 4 ASN A C 13
ATOM 6037 O O . ASN A 1 4 ? -1.389 -6.432 -5.524 1.00 0.00 4 ASN A O 13
ATOM 6048 N N . GLY A 1 5 ? -0.579 -6.194 -3.449 1.00 0.00 5 GLY A N 13
ATOM 6049 C CA . GLY A 1 5 ? 0.740 -5.819 -3.912 1.00 0.00 5 GLY A CA 13
ATOM 6050 C C . GLY A 1 5 ? 1.462 -4.967 -2.902 1.00 0.00 5 GLY A C 13
ATOM 6051 O O . GLY A 1 5 ? 1.147 -5.009 -1.720 1.00 0.00 5 GLY A O 13
ATOM 6055 N N . VAL A 1 6 ? 2.421 -4.186 -3.364 1.00 0.00 6 VAL A N 13
ATOM 6056 C CA . VAL A 1 6 ? 3.188 -3.316 -2.492 1.00 0.00 6 VAL A CA 13
ATOM 6057 C C . VAL A 1 6 ? 2.974 -1.848 -2.857 1.00 0.00 6 VAL A C 13
ATOM 6058 O O . VAL A 1 6 ? 2.861 -1.500 -4.033 1.00 0.00 6 VAL A O 13
ATOM 6071 N N . CYS A 1 7 ? 2.915 -1.002 -1.840 1.00 0.00 7 CYS A N 13
ATOM 6072 C CA . CYS A 1 7 ? 2.711 0.427 -2.027 1.00 0.00 7 CYS A CA 13
ATOM 6073 C C . CYS A 1 7 ? 3.372 1.211 -0.903 1.00 0.00 7 CYS A C 13
ATOM 6074 O O . CYS A 1 7 ? 3.363 0.773 0.245 1.00 0.00 7 CYS A O 13
ATOM 6081 N N . SER A 1 8 ? 3.905 2.382 -1.215 1.00 0.00 8 SER A N 13
ATOM 6082 C CA . SER A 1 8 ? 4.491 3.222 -0.193 1.00 0.00 8 SER A CA 13
ATOM 6083 C C . SER A 1 8 ? 3.351 4.006 0.446 1.00 0.00 8 SER A C 13
ATOM 6084 O O . SER A 1 8 ? 2.494 4.535 -0.263 1.00 0.00 8 SER A O 13
ATOM 6092 N N . PRO A 1 9 ? 3.300 4.081 1.782 1.00 0.00 9 PRO A N 13
ATOM 6093 C CA . PRO A 1 9 ? 2.224 4.782 2.501 1.00 0.00 9 PRO A CA 13
ATOM 6094 C C . PRO A 1 9 ? 2.173 6.276 2.189 1.00 0.00 9 PRO A C 13
ATOM 6095 O O . PRO A 1 9 ? 1.224 6.969 2.557 1.00 0.00 9 PRO A O 13
ATOM 6106 N N . PHE A 1 10 ? 3.196 6.759 1.504 1.00 0.00 10 PHE A N 13
ATOM 6107 C CA . PHE A 1 10 ? 3.279 8.160 1.133 1.00 0.00 10 PHE A CA 13
ATOM 6108 C C . PHE A 1 10 ? 2.568 8.395 -0.195 1.00 0.00 10 PHE A C 13
ATOM 6109 O O . PHE A 1 10 ? 2.075 9.493 -0.462 1.00 0.00 10 PHE A O 13
ATOM 6126 N N . GLU A 1 11 ? 2.514 7.356 -1.020 1.00 0.00 11 GLU A N 13
ATOM 6127 C CA . GLU A 1 11 ? 1.861 7.439 -2.321 1.00 0.00 11 GLU A CA 13
ATOM 6128 C C . GLU A 1 11 ? 0.347 7.504 -2.166 1.00 0.00 11 GLU A C 13
ATOM 6129 O O . GLU A 1 11 ? -0.252 6.677 -1.479 1.00 0.00 11 GLU A O 13
ATOM 6141 N N . MET A 1 12 ? -0.263 8.480 -2.812 1.00 0.00 12 MET A N 13
ATOM 6142 C CA . MET A 1 12 ? -1.704 8.649 -2.758 1.00 0.00 12 MET A CA 13
ATOM 6143 C C . MET A 1 12 ? -2.225 9.066 -4.128 1.00 0.00 12 MET A C 13
ATOM 6144 O O . MET A 1 12 ? -1.769 10.062 -4.691 1.00 0.00 12 MET A O 13
ATOM 6158 N N . PRO A 1 13 ? -3.181 8.313 -4.693 1.00 0.00 13 PRO A N 13
ATOM 6159 C CA . PRO A 1 13 ? -3.748 7.117 -4.062 1.00 0.00 13 PRO A CA 13
ATOM 6160 C C . PRO A 1 13 ? -2.827 5.899 -4.175 1.00 0.00 13 PRO A C 13
ATOM 6161 O O . PRO A 1 13 ? -2.150 5.715 -5.189 1.00 0.00 13 PRO A O 13
ATOM 6172 N N . PRO A 1 14 ? -2.791 5.054 -3.135 1.00 0.00 14 PRO A N 13
ATOM 6173 C CA . PRO A 1 14 ? -1.951 3.853 -3.121 1.00 0.00 14 PRO A CA 13
ATOM 6174 C C . PRO A 1 14 ? -2.345 2.871 -4.223 1.00 0.00 14 PRO A C 13
ATOM 6175 O O . PRO A 1 14 ? -3.533 2.587 -4.422 1.00 0.00 14 PRO A O 13
ATOM 6186 N N . CYS A 1 15 ? -1.338 2.374 -4.939 1.00 0.00 15 CYS A N 13
ATOM 6187 C CA . CYS A 1 15 ? -1.523 1.427 -6.043 1.00 0.00 15 CYS A CA 13
ATOM 6188 C C . CYS A 1 15 ? -2.408 1.986 -7.166 1.00 0.00 15 CYS A C 13
ATOM 6189 O O . CYS A 1 15 ? -2.827 1.245 -8.056 1.00 0.00 15 CYS A O 13
ATOM 6196 N N . GLY A 1 16 ? -2.656 3.297 -7.137 1.00 0.00 16 GLY A N 13
ATOM 6197 C CA . GLY A 1 16 ? -3.452 3.946 -8.168 1.00 0.00 16 GLY A CA 13
ATOM 6198 C C . GLY A 1 16 ? -4.832 3.341 -8.351 1.00 0.00 16 GLY A C 13
ATOM 6199 O O . GLY A 1 16 ? -5.219 2.998 -9.467 1.00 0.00 16 GLY A O 13
ATOM 6203 N N . THR A 1 17 ? -5.578 3.206 -7.266 1.00 0.00 17 THR A N 13
ATOM 6204 C CA . THR A 1 17 ? -6.919 2.634 -7.351 1.00 0.00 17 THR A CA 13
ATOM 6205 C C . THR A 1 17 ? -7.906 3.336 -6.410 1.00 0.00 17 THR A C 13
ATOM 6206 O O . THR A 1 17 ? -9.096 3.427 -6.722 1.00 0.00 17 THR A O 13
ATOM 6217 N N . SER A 1 18 ? -7.405 3.836 -5.272 1.00 0.00 18 SER A N 13
ATOM 6218 C CA . SER A 1 18 ? -8.219 4.548 -4.276 1.00 0.00 18 SER A CA 13
ATOM 6219 C C . SER A 1 18 ? -9.193 3.624 -3.530 1.00 0.00 18 SER A C 13
ATOM 6220 O O . SER A 1 18 ? -9.368 3.752 -2.320 1.00 0.00 18 SER A O 13
ATOM 6228 N N . ALA A 1 19 ? -9.820 2.700 -4.253 1.00 0.00 19 ALA A N 13
ATOM 6229 C CA . ALA A 1 19 ? -10.774 1.759 -3.667 1.00 0.00 19 ALA A CA 13
ATOM 6230 C C . ALA A 1 19 ? -10.086 0.803 -2.701 1.00 0.00 19 ALA A C 13
ATOM 6231 O O . ALA A 1 19 ? -10.728 0.165 -1.866 1.00 0.00 19 ALA A O 13
ATOM 6238 N N . CYS A 1 20 ? -8.779 0.709 -2.836 1.00 0.00 20 CYS A N 13
ATOM 6239 C CA . CYS A 1 20 ? -7.972 -0.162 -2.002 1.00 0.00 20 CYS A CA 13
ATOM 6240 C C . CYS A 1 20 ? -7.354 0.625 -0.857 1.00 0.00 20 CYS A C 13
ATOM 6241 O O . CYS A 1 20 ? -7.465 1.851 -0.797 1.00 0.00 20 CYS A O 13
ATOM 6248 N N . ARG A 1 21 ? -6.673 -0.081 0.025 1.00 0.00 21 ARG A N 13
ATOM 6249 C CA . ARG A 1 21 ? -6.001 0.543 1.152 1.00 0.00 21 ARG A CA 13
ATOM 6250 C C . ARG A 1 21 ? -4.577 0.020 1.248 1.00 0.00 21 ARG A C 13
ATOM 6251 O O . ARG A 1 21 ? -4.303 -1.137 0.920 1.00 0.00 21 ARG A O 13
ATOM 6272 N N . CYS A 1 22 ? -3.675 0.881 1.672 1.00 0.00 22 CYS A N 13
ATOM 6273 C CA . CYS A 1 22 ? -2.273 0.520 1.787 1.00 0.00 22 CYS A CA 13
ATOM 6274 C C . CYS A 1 22 ? -1.889 0.318 3.246 1.00 0.00 22 CYS A C 13
ATOM 6275 O O . CYS A 1 22 ? -2.040 1.222 4.072 1.00 0.00 22 CYS A O 13
ATOM 6282 N N . ILE A 1 23 ? -1.388 -0.867 3.552 1.00 0.00 23 ILE A N 13
ATOM 6283 C CA . ILE A 1 23 ? -0.969 -1.202 4.903 1.00 0.00 23 ILE A CA 13
ATOM 6284 C C . ILE A 1 23 ? 0.498 -0.835 5.083 1.00 0.00 23 ILE A C 13
ATOM 6285 O O . ILE A 1 23 ? 1.365 -1.410 4.430 1.00 0.00 23 ILE A O 13
ATOM 6301 N N . PRO A 1 24 ? 0.795 0.141 5.953 1.00 0.00 24 PRO A N 13
ATOM 6302 C CA . PRO A 1 24 ? 2.160 0.607 6.200 1.00 0.00 24 PRO A CA 13
ATOM 6303 C C . PRO A 1 24 ? 2.990 -0.349 7.052 1.00 0.00 24 PRO A C 13
ATOM 6304 O O . PRO A 1 24 ? 3.402 -0.008 8.158 1.00 0.00 24 PRO A O 13
ATOM 6315 N N . VAL A 1 25 ? 3.261 -1.531 6.521 1.00 0.00 25 VAL A N 13
ATOM 6316 C CA . VAL A 1 25 ? 4.079 -2.522 7.224 1.00 0.00 25 VAL A CA 13
ATOM 6317 C C . VAL A 1 25 ? 5.565 -2.223 7.017 1.00 0.00 25 VAL A C 13
ATOM 6318 O O . VAL A 1 25 ? 6.389 -3.124 6.854 1.00 0.00 25 VAL A O 13
ATOM 6331 N N . GLY A 1 26 ? 5.888 -0.943 7.015 1.00 0.00 26 GLY A N 13
ATOM 6332 C CA . GLY A 1 26 ? 7.246 -0.498 6.816 1.00 0.00 26 GLY A CA 13
ATOM 6333 C C . GLY A 1 26 ? 7.351 0.996 7.007 1.00 0.00 26 GLY A C 13
ATOM 6334 O O . GLY A 1 26 ? 6.329 1.683 7.072 1.00 0.00 26 GLY A O 13
ATOM 6338 N N . LEU A 1 27 ? 8.570 1.498 7.102 1.00 0.00 27 LEU A N 13
ATOM 6339 C CA . LEU A 1 27 ? 8.798 2.922 7.293 1.00 0.00 27 LEU A CA 13
ATOM 6340 C C . LEU A 1 27 ? 8.317 3.713 6.081 1.00 0.00 27 LEU A C 13
ATOM 6341 O O . LEU A 1 27 ? 7.604 4.704 6.221 1.00 0.00 27 LEU A O 13
ATOM 6357 N N . VAL A 1 28 ? 8.699 3.265 4.891 1.00 0.00 28 VAL A N 13
ATOM 6358 C CA . VAL A 1 28 ? 8.291 3.935 3.661 1.00 0.00 28 VAL A CA 13
ATOM 6359 C C . VAL A 1 28 ? 7.808 2.924 2.632 1.00 0.00 28 VAL A C 13
ATOM 6360 O O . VAL A 1 28 ? 7.835 3.179 1.428 1.00 0.00 28 VAL A O 13
ATOM 6373 N N . ILE A 1 29 ? 7.345 1.783 3.119 1.00 0.00 29 ILE A N 13
ATOM 6374 C CA . ILE A 1 29 ? 6.838 0.732 2.252 1.00 0.00 29 ILE A CA 13
ATOM 6375 C C . ILE A 1 29 ? 5.762 -0.076 2.968 1.00 0.00 29 ILE A C 13
ATOM 6376 O O . ILE A 1 29 ? 5.797 -0.235 4.185 1.00 0.00 29 ILE A O 13
ATOM 6392 N N . GLY A 1 30 ? 4.809 -0.572 2.207 1.00 0.00 30 GLY A N 13
ATOM 6393 C CA . GLY A 1 30 ? 3.737 -1.360 2.760 1.00 0.00 30 GLY A CA 13
ATOM 6394 C C . GLY A 1 30 ? 3.141 -2.261 1.708 1.00 0.00 30 GLY A C 13
ATOM 6395 O O . GLY A 1 30 ? 3.807 -2.577 0.722 1.00 0.00 30 GLY A O 13
ATOM 6399 N N . TYR A 1 31 ? 1.898 -2.669 1.882 1.00 0.00 31 TYR A N 13
ATOM 6400 C CA . TYR A 1 31 ? 1.264 -3.526 0.898 1.00 0.00 31 TYR A CA 13
ATOM 6401 C C . TYR A 1 31 ? -0.192 -3.140 0.690 1.00 0.00 31 TYR A C 13
ATOM 6402 O O . TYR A 1 31 ? -0.902 -2.808 1.641 1.00 0.00 31 TYR A O 13
ATOM 6420 N N . CYS A 1 32 ? -0.629 -3.196 -0.553 1.00 0.00 32 CYS A N 13
ATOM 6421 C CA . CYS A 1 32 ? -2.003 -2.873 -0.892 1.00 0.00 32 CYS A CA 13
ATOM 6422 C C . CYS A 1 32 ? -2.896 -4.076 -0.659 1.00 0.00 32 CYS A C 13
ATOM 6423 O O . CYS A 1 32 ? -2.594 -5.183 -1.109 1.00 0.00 32 CYS A O 13
ATOM 6430 N N . ARG A 1 33 ? -3.998 -3.855 0.028 1.00 0.00 33 ARG A N 13
ATOM 6431 C CA . ARG A 1 33 ? -4.947 -4.912 0.297 1.00 0.00 33 ARG A CA 13
ATOM 6432 C C . ARG A 1 33 ? -6.355 -4.342 0.205 1.00 0.00 33 ARG A C 13
ATOM 6433 O O . ARG A 1 33 ? -6.595 -3.202 0.611 1.00 0.00 33 ARG A O 13
ATOM 6454 N N . ASN A 1 34 ? -7.277 -5.109 -0.341 1.00 0.00 34 ASN A N 13
ATOM 6455 C CA . ASN A 1 34 ? -8.643 -4.640 -0.479 1.00 0.00 34 ASN A CA 13
ATOM 6456 C C . ASN A 1 34 ? -9.315 -4.562 0.893 1.00 0.00 34 ASN A C 13
ATOM 6457 O O . ASN A 1 34 ? -9.158 -5.454 1.729 1.00 0.00 34 ASN A O 13
ATOM 6468 N N . PRO A 1 35 ? -10.038 -3.464 1.155 1.00 0.00 35 PRO A N 13
ATOM 6469 C CA . PRO A 1 35 ? -10.714 -3.228 2.441 1.00 0.00 35 PRO A CA 13
ATOM 6470 C C . PRO A 1 35 ? -11.885 -4.175 2.706 1.00 0.00 35 PRO A C 13
ATOM 6471 O O . PRO A 1 35 ? -12.559 -4.060 3.730 1.00 0.00 35 PRO A O 13
ATOM 6482 N N . SER A 1 36 ? -12.131 -5.105 1.795 1.00 0.00 36 SER A N 13
ATOM 6483 C CA . SER A 1 36 ? -13.226 -6.046 1.960 1.00 0.00 36 SER A CA 13
ATOM 6484 C C . SER A 1 36 ? -12.773 -7.282 2.726 1.00 0.00 36 SER A C 13
ATOM 6485 O O . SER A 1 36 ? -13.411 -7.701 3.695 1.00 0.00 36 SER A O 13
ATOM 6493 N N . GLY A 1 37 ? -11.667 -7.850 2.298 1.00 0.00 37 GLY A N 13
ATOM 6494 C CA . GLY A 1 37 ? -11.128 -9.026 2.946 1.00 0.00 37 GLY A CA 13
ATOM 6495 C C . GLY A 1 37 ? -10.053 -9.687 2.114 1.00 0.00 37 GLY A C 13
ATOM 6496 O O . GLY A 1 37 ? -8.869 -9.313 2.255 1.00 0.00 37 GLY A O 13
ATOM 6501 N N . ALA A 1 1 ? -12.787 -6.873 -4.318 1.00 0.00 1 ALA A N 14
ATOM 6502 C CA . ALA A 1 1 ? -11.765 -6.182 -5.132 1.00 0.00 1 ALA A CA 14
ATOM 6503 C C . ALA A 1 1 ? -10.465 -6.978 -5.149 1.00 0.00 1 ALA A C 14
ATOM 6504 O O . ALA A 1 1 ? -9.992 -7.433 -4.107 1.00 0.00 1 ALA A O 14
ATOM 6513 N N . SER A 1 2 ? -9.894 -7.142 -6.333 1.00 0.00 2 SER A N 14
ATOM 6514 C CA . SER A 1 2 ? -8.649 -7.885 -6.505 1.00 0.00 2 SER A CA 14
ATOM 6515 C C . SER A 1 2 ? -7.436 -7.029 -6.134 1.00 0.00 2 SER A C 14
ATOM 6516 O O . SER A 1 2 ? -6.534 -6.815 -6.946 1.00 0.00 2 SER A O 14
ATOM 6524 N N . CYS A 1 3 ? -7.426 -6.537 -4.907 1.00 0.00 3 CYS A N 14
ATOM 6525 C CA . CYS A 1 3 ? -6.338 -5.703 -4.424 1.00 0.00 3 CYS A CA 14
ATOM 6526 C C . CYS A 1 3 ? -5.168 -6.550 -3.934 1.00 0.00 3 CYS A C 14
ATOM 6527 O O . CYS A 1 3 ? -5.350 -7.479 -3.140 1.00 0.00 3 CYS A O 14
ATOM 6534 N N . ASN A 1 4 ? -3.973 -6.218 -4.406 1.00 0.00 4 ASN A N 14
ATOM 6535 C CA . ASN A 1 4 ? -2.755 -6.927 -4.022 1.00 0.00 4 ASN A CA 14
ATOM 6536 C C . ASN A 1 4 ? -1.541 -6.217 -4.606 1.00 0.00 4 ASN A C 14
ATOM 6537 O O . ASN A 1 4 ? -1.621 -5.612 -5.675 1.00 0.00 4 ASN A O 14
ATOM 6548 N N . GLY A 1 5 ? -0.423 -6.288 -3.906 1.00 0.00 5 GLY A N 14
ATOM 6549 C CA . GLY A 1 5 ? 0.788 -5.651 -4.376 1.00 0.00 5 GLY A CA 14
ATOM 6550 C C . GLY A 1 5 ? 1.463 -4.838 -3.297 1.00 0.00 5 GLY A C 14
ATOM 6551 O O . GLY A 1 5 ? 1.352 -5.150 -2.113 1.00 0.00 5 GLY A O 14
ATOM 6555 N N . VAL A 1 6 ? 2.157 -3.792 -3.706 1.00 0.00 6 VAL A N 14
ATOM 6556 C CA . VAL A 1 6 ? 2.860 -2.913 -2.788 1.00 0.00 6 VAL A CA 14
ATOM 6557 C C . VAL A 1 6 ? 2.277 -1.502 -2.864 1.00 0.00 6 VAL A C 14
ATOM 6558 O O . VAL A 1 6 ? 1.888 -1.041 -3.936 1.00 0.00 6 VAL A O 14
ATOM 6571 N N . CYS A 1 7 ? 2.219 -0.823 -1.732 1.00 0.00 7 CYS A N 14
ATOM 6572 C CA . CYS A 1 7 ? 1.685 0.530 -1.679 1.00 0.00 7 CYS A CA 14
ATOM 6573 C C . CYS A 1 7 ? 2.570 1.411 -0.799 1.00 0.00 7 CYS A C 14
ATOM 6574 O O . CYS A 1 7 ? 2.854 1.065 0.343 1.00 0.00 7 CYS A O 14
ATOM 6581 N N . SER A 1 8 ? 3.008 2.544 -1.319 1.00 0.00 8 SER A N 14
ATOM 6582 C CA . SER A 1 8 ? 3.845 3.448 -0.544 1.00 0.00 8 SER A CA 14
ATOM 6583 C C . SER A 1 8 ? 2.964 4.406 0.248 1.00 0.00 8 SER A C 14
ATOM 6584 O O . SER A 1 8 ? 2.001 4.952 -0.288 1.00 0.00 8 SER A O 14
ATOM 6592 N N . PRO A 1 9 ? 3.277 4.624 1.535 1.00 0.00 9 PRO A N 14
ATOM 6593 C CA . PRO A 1 9 ? 2.508 5.523 2.399 1.00 0.00 9 PRO A CA 14
ATOM 6594 C C . PRO A 1 9 ? 2.626 6.977 1.959 1.00 0.00 9 PRO A C 14
ATOM 6595 O O . PRO A 1 9 ? 1.803 7.818 2.317 1.00 0.00 9 PRO A O 14
ATOM 6606 N N . PHE A 1 10 ? 3.661 7.268 1.186 1.00 0.00 10 PHE A N 14
ATOM 6607 C CA . PHE A 1 10 ? 3.893 8.618 0.702 1.00 0.00 10 PHE A CA 14
ATOM 6608 C C . PHE A 1 10 ? 3.174 8.835 -0.621 1.00 0.00 10 PHE A C 14
ATOM 6609 O O . PHE A 1 10 ? 2.623 9.909 -0.876 1.00 0.00 10 PHE A O 14
ATOM 6626 N N . GLU A 1 11 ? 3.158 7.799 -1.449 1.00 0.00 11 GLU A N 14
ATOM 6627 C CA . GLU A 1 11 ? 2.481 7.863 -2.731 1.00 0.00 11 GLU A CA 14
ATOM 6628 C C . GLU A 1 11 ? 0.977 7.863 -2.514 1.00 0.00 11 GLU A C 14
ATOM 6629 O O . GLU A 1 11 ? 0.472 7.110 -1.686 1.00 0.00 11 GLU A O 14
ATOM 6641 N N . MET A 1 12 ? 0.266 8.703 -3.239 1.00 0.00 12 MET A N 14
ATOM 6642 C CA . MET A 1 12 ? -1.178 8.776 -3.094 1.00 0.00 12 MET A CA 14
ATOM 6643 C C . MET A 1 12 ? -1.848 8.972 -4.449 1.00 0.00 12 MET A C 14
ATOM 6644 O O . MET A 1 12 ? -1.575 9.948 -5.145 1.00 0.00 12 MET A O 14
ATOM 6658 N N . PRO A 1 13 ? -2.736 8.043 -4.843 1.00 0.00 13 PRO A N 14
ATOM 6659 C CA . PRO A 1 13 ? -3.079 6.866 -4.038 1.00 0.00 13 PRO A CA 14
ATOM 6660 C C . PRO A 1 13 ? -1.956 5.822 -4.028 1.00 0.00 13 PRO A C 14
ATOM 6661 O O . PRO A 1 13 ? -1.358 5.527 -5.063 1.00 0.00 13 PRO A O 14
ATOM 6672 N N . PRO A 1 14 ? -1.646 5.274 -2.843 1.00 0.00 14 PRO A N 14
ATOM 6673 C CA . PRO A 1 14 ? -0.577 4.281 -2.655 1.00 0.00 14 PRO A CA 14
ATOM 6674 C C . PRO A 1 14 ? -0.635 3.120 -3.652 1.00 0.00 14 PRO A C 14
ATOM 6675 O O . PRO A 1 14 ? 0.314 2.880 -4.395 1.00 0.00 14 PRO A O 14
ATOM 6686 N N . CYS A 1 15 ? -1.750 2.404 -3.657 1.00 0.00 15 CYS A N 14
ATOM 6687 C CA . CYS A 1 15 ? -1.944 1.265 -4.552 1.00 0.00 15 CYS A CA 14
ATOM 6688 C C . CYS A 1 15 ? -2.454 1.723 -5.923 1.00 0.00 15 CYS A C 14
ATOM 6689 O O . CYS A 1 15 ? -2.960 0.926 -6.712 1.00 0.00 15 CYS A O 14
ATOM 6696 N N . GLY A 1 16 ? -2.311 3.016 -6.202 1.00 0.00 16 GLY A N 14
ATOM 6697 C CA . GLY A 1 16 ? -2.756 3.562 -7.472 1.00 0.00 16 GLY A CA 14
ATOM 6698 C C . GLY A 1 16 ? -4.255 3.438 -7.666 1.00 0.00 16 GLY A C 14
ATOM 6699 O O . GLY A 1 16 ? -4.737 3.327 -8.794 1.00 0.00 16 GLY A O 14
ATOM 6703 N N . THR A 1 17 ? -4.991 3.462 -6.563 1.00 0.00 17 THR A N 14
ATOM 6704 C CA . THR A 1 17 ? -6.439 3.356 -6.601 1.00 0.00 17 THR A CA 14
ATOM 6705 C C . THR A 1 17 ? -7.025 3.609 -5.216 1.00 0.00 17 THR A C 14
ATOM 6706 O O . THR A 1 17 ? -6.464 3.184 -4.203 1.00 0.00 17 THR A O 14
ATOM 6717 N N . SER A 1 18 ? -8.145 4.309 -5.180 1.00 0.00 18 SER A N 14
ATOM 6718 C CA . SER A 1 18 ? -8.813 4.630 -3.930 1.00 0.00 18 SER A CA 14
ATOM 6719 C C . SER A 1 18 ? -9.633 3.433 -3.443 1.00 0.00 18 SER A C 14
ATOM 6720 O O . SER A 1 18 ? -9.958 3.327 -2.259 1.00 0.00 18 SER A O 14
ATOM 6728 N N . ALA A 1 19 ? -9.967 2.539 -4.372 1.00 0.00 19 ALA A N 14
ATOM 6729 C CA . ALA A 1 19 ? -10.757 1.352 -4.060 1.00 0.00 19 ALA A CA 14
ATOM 6730 C C . ALA A 1 19 ? -10.005 0.410 -3.128 1.00 0.00 19 ALA A C 14
ATOM 6731 O O . ALA A 1 19 ? -10.599 -0.238 -2.268 1.00 0.00 19 ALA A O 14
ATOM 6738 N N . CYS A 1 20 ? -8.700 0.344 -3.303 1.00 0.00 20 CYS A N 14
ATOM 6739 C CA . CYS A 1 20 ? -7.860 -0.514 -2.486 1.00 0.00 20 CYS A CA 14
ATOM 6740 C C . CYS A 1 20 ? -7.213 0.294 -1.369 1.00 0.00 20 CYS A C 14
ATOM 6741 O O . CYS A 1 20 ? -6.870 1.461 -1.558 1.00 0.00 20 CYS A O 14
ATOM 6748 N N . ARG A 1 21 ? -7.050 -0.326 -0.209 1.00 0.00 21 ARG A N 14
ATOM 6749 C CA . ARG A 1 21 ? -6.440 0.343 0.933 1.00 0.00 21 ARG A CA 14
ATOM 6750 C C . ARG A 1 21 ? -4.971 -0.042 1.056 1.00 0.00 21 ARG A C 14
ATOM 6751 O O . ARG A 1 21 ? -4.556 -1.120 0.616 1.00 0.00 21 ARG A O 14
ATOM 6772 N N . CYS A 1 22 ? -4.190 0.844 1.644 1.00 0.00 22 CYS A N 14
ATOM 6773 C CA . CYS A 1 22 ? -2.770 0.607 1.822 1.00 0.00 22 CYS A CA 14
ATOM 6774 C C . CYS A 1 22 ? -2.466 0.144 3.238 1.00 0.00 22 CYS A C 14
ATOM 6775 O O . CYS A 1 22 ? -2.963 0.719 4.208 1.00 0.00 22 CYS A O 14
ATOM 6782 N N . ILE A 1 23 ? -1.631 -0.879 3.353 1.00 0.00 23 ILE A N 14
ATOM 6783 C CA . ILE A 1 23 ? -1.232 -1.395 4.654 1.00 0.00 23 ILE A CA 14
ATOM 6784 C C . ILE A 1 23 ? 0.223 -1.007 4.918 1.00 0.00 23 ILE A C 14
ATOM 6785 O O . ILE A 1 23 ? 1.142 -1.614 4.364 1.00 0.00 23 ILE A O 14
ATOM 6801 N N . PRO A 1 24 ? 0.448 0.027 5.744 1.00 0.00 24 PRO A N 14
ATOM 6802 C CA . PRO A 1 24 ? 1.788 0.530 6.065 1.00 0.00 24 PRO A CA 14
ATOM 6803 C C . PRO A 1 24 ? 2.576 -0.392 6.997 1.00 0.00 24 PRO A C 14
ATOM 6804 O O . PRO A 1 24 ? 2.832 -0.055 8.154 1.00 0.00 24 PRO A O 14
ATOM 6815 N N . VAL A 1 25 ? 2.963 -1.551 6.487 1.00 0.00 25 VAL A N 14
ATOM 6816 C CA . VAL A 1 25 ? 3.733 -2.512 7.269 1.00 0.00 25 VAL A CA 14
ATOM 6817 C C . VAL A 1 25 ? 5.173 -2.034 7.452 1.00 0.00 25 VAL A C 14
ATOM 6818 O O . VAL A 1 25 ? 5.765 -2.200 8.521 1.00 0.00 25 VAL A O 14
ATOM 6831 N N . GLY A 1 26 ? 5.720 -1.421 6.409 1.00 0.00 26 GLY A N 14
ATOM 6832 C CA . GLY A 1 26 ? 7.072 -0.903 6.467 1.00 0.00 26 GLY A CA 14
ATOM 6833 C C . GLY A 1 26 ? 7.100 0.532 6.949 1.00 0.00 26 GLY A C 14
ATOM 6834 O O . GLY A 1 26 ? 6.103 1.041 7.465 1.00 0.00 26 GLY A O 14
ATOM 6838 N N . LEU A 1 27 ? 8.227 1.195 6.765 1.00 0.00 27 LEU A N 14
ATOM 6839 C CA . LEU A 1 27 ? 8.366 2.585 7.169 1.00 0.00 27 LEU A CA 14
ATOM 6840 C C . LEU A 1 27 ? 7.955 3.502 6.028 1.00 0.00 27 LEU A C 14
ATOM 6841 O O . LEU A 1 27 ? 7.165 4.428 6.206 1.00 0.00 27 LEU A O 14
ATOM 6857 N N . VAL A 1 28 ? 8.490 3.222 4.848 1.00 0.00 28 VAL A N 14
ATOM 6858 C CA . VAL A 1 28 ? 8.183 4.004 3.660 1.00 0.00 28 VAL A CA 14
ATOM 6859 C C . VAL A 1 28 ? 7.637 3.095 2.573 1.00 0.00 28 VAL A C 14
ATOM 6860 O O . VAL A 1 28 ? 7.664 3.424 1.387 1.00 0.00 28 VAL A O 14
ATOM 6873 N N . ILE A 1 29 ? 7.131 1.950 3.000 1.00 0.00 29 ILE A N 14
ATOM 6874 C CA . ILE A 1 29 ? 6.562 0.978 2.089 1.00 0.00 29 ILE A CA 14
ATOM 6875 C C . ILE A 1 29 ? 5.489 0.150 2.792 1.00 0.00 29 ILE A C 14
ATOM 6876 O O . ILE A 1 29 ? 5.529 -0.036 4.006 1.00 0.00 29 ILE A O 14
ATOM 6892 N N . GLY A 1 30 ? 4.544 -0.340 2.023 1.00 0.00 30 GLY A N 14
ATOM 6893 C CA . GLY A 1 30 ? 3.478 -1.153 2.552 1.00 0.00 30 GLY A CA 14
ATOM 6894 C C . GLY A 1 30 ? 2.962 -2.071 1.476 1.00 0.00 30 GLY A C 14
ATOM 6895 O O . GLY A 1 30 ? 3.554 -2.143 0.400 1.00 0.00 30 GLY A O 14
ATOM 6899 N N . TYR A 1 31 ? 1.869 -2.759 1.722 1.00 0.00 31 TYR A N 14
ATOM 6900 C CA . TYR A 1 31 ? 1.326 -3.644 0.713 1.00 0.00 31 TYR A CA 14
ATOM 6901 C C . TYR A 1 31 ? -0.140 -3.341 0.461 1.00 0.00 31 TYR A C 14
ATOM 6902 O O . TYR A 1 31 ? -0.870 -2.931 1.365 1.00 0.00 31 TYR A O 14
ATOM 6920 N N . CYS A 1 32 ? -0.551 -3.522 -0.778 1.00 0.00 32 CYS A N 14
ATOM 6921 C CA . CYS A 1 32 ? -1.917 -3.257 -1.182 1.00 0.00 32 CYS A CA 14
ATOM 6922 C C . CYS A 1 32 ? -2.842 -4.379 -0.731 1.00 0.00 32 CYS A C 14
ATOM 6923 O O . CYS A 1 32 ? -2.559 -5.558 -0.950 1.00 0.00 32 CYS A O 14
ATOM 6930 N N . ARG A 1 33 ? -3.945 -4.011 -0.098 1.00 0.00 33 ARG A N 14
ATOM 6931 C CA . ARG A 1 33 ? -4.906 -4.988 0.379 1.00 0.00 33 ARG A CA 14
ATOM 6932 C C . ARG A 1 33 ? -6.328 -4.484 0.178 1.00 0.00 33 ARG A C 14
ATOM 6933 O O . ARG A 1 33 ? -6.594 -3.290 0.284 1.00 0.00 33 ARG A O 14
ATOM 6954 N N . ASN A 1 34 ? -7.235 -5.400 -0.124 1.00 0.00 34 ASN A N 14
ATOM 6955 C CA . ASN A 1 34 ? -8.622 -5.058 -0.335 1.00 0.00 34 ASN A CA 14
ATOM 6956 C C . ASN A 1 34 ? -9.282 -4.726 0.998 1.00 0.00 34 ASN A C 14
ATOM 6957 O O . ASN A 1 34 ? -9.008 -5.356 2.022 1.00 0.00 34 ASN A O 14
ATOM 6968 N N . PRO A 1 35 ? -10.121 -3.694 0.997 1.00 0.00 35 PRO A N 14
ATOM 6969 C CA . PRO A 1 35 ? -10.818 -3.205 2.197 1.00 0.00 35 PRO A CA 14
ATOM 6970 C C . PRO A 1 35 ? -11.778 -4.225 2.822 1.00 0.00 35 PRO A C 14
ATOM 6971 O O . PRO A 1 35 ? -12.402 -3.946 3.848 1.00 0.00 35 PRO A O 14
ATOM 6982 N N . SER A 1 36 ? -11.886 -5.403 2.225 1.00 0.00 36 SER A N 14
ATOM 6983 C CA . SER A 1 36 ? -12.760 -6.439 2.751 1.00 0.00 36 SER A CA 14
ATOM 6984 C C . SER A 1 36 ? -12.004 -7.291 3.765 1.00 0.00 36 SER A C 14
ATOM 6985 O O . SER A 1 36 ? -12.556 -7.720 4.781 1.00 0.00 36 SER A O 14
ATOM 6993 N N . GLY A 1 37 ? -10.736 -7.518 3.481 1.00 0.00 37 GLY A N 14
ATOM 6994 C CA . GLY A 1 37 ? -9.898 -8.307 4.359 1.00 0.00 37 GLY A CA 14
ATOM 6995 C C . GLY A 1 37 ? -9.977 -9.788 4.051 1.00 0.00 37 GLY A C 14
ATOM 6996 O O . GLY A 1 37 ? -10.980 -10.428 4.426 1.00 0.00 37 GLY A O 14
ATOM 7001 N N . ALA A 1 1 ? -10.316 -3.562 -8.519 1.00 0.00 1 ALA A N 15
ATOM 7002 C CA . ALA A 1 1 ? -8.925 -3.960 -8.823 1.00 0.00 1 ALA A CA 15
ATOM 7003 C C . ALA A 1 1 ? -8.469 -5.068 -7.882 1.00 0.00 1 ALA A C 15
ATOM 7004 O O . ALA A 1 1 ? -8.774 -5.044 -6.685 1.00 0.00 1 ALA A O 15
ATOM 7013 N N . SER A 1 2 ? -7.734 -6.032 -8.423 1.00 0.00 2 SER A N 15
ATOM 7014 C CA . SER A 1 2 ? -7.219 -7.150 -7.642 1.00 0.00 2 SER A CA 15
ATOM 7015 C C . SER A 1 2 ? -6.043 -6.706 -6.774 1.00 0.00 2 SER A C 15
ATOM 7016 O O . SER A 1 2 ? -4.899 -7.105 -6.998 1.00 0.00 2 SER A O 15
ATOM 7024 N N . CYS A 1 3 ? -6.339 -5.859 -5.804 1.00 0.00 3 CYS A N 15
ATOM 7025 C CA . CYS A 1 3 ? -5.337 -5.321 -4.898 1.00 0.00 3 CYS A CA 15
ATOM 7026 C C . CYS A 1 3 ? -4.728 -6.405 -4.017 1.00 0.00 3 CYS A C 15
ATOM 7027 O O . CYS A 1 3 ? -5.432 -7.077 -3.259 1.00 0.00 3 CYS A O 15
ATOM 7034 N N . ASN A 1 4 ? -3.414 -6.557 -4.135 1.00 0.00 4 ASN A N 15
ATOM 7035 C CA . ASN A 1 4 ? -2.656 -7.545 -3.370 1.00 0.00 4 ASN A CA 15
ATOM 7036 C C . ASN A 1 4 ? -1.163 -7.394 -3.650 1.00 0.00 4 ASN A C 15
ATOM 7037 O O . ASN A 1 4 ? -0.429 -8.378 -3.764 1.00 0.00 4 ASN A O 15
ATOM 7048 N N . GLY A 1 5 ? -0.716 -6.155 -3.767 1.00 0.00 5 GLY A N 15
ATOM 7049 C CA . GLY A 1 5 ? 0.683 -5.902 -4.036 1.00 0.00 5 GLY A CA 15
ATOM 7050 C C . GLY 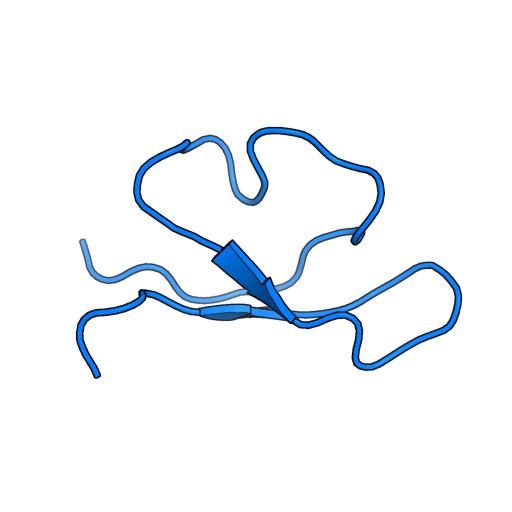A 1 5 ? 1.300 -4.994 -3.004 1.00 0.00 5 GLY A C 15
ATOM 7051 O O . GLY A 1 5 ? 0.864 -4.970 -1.856 1.00 0.00 5 GLY A O 15
ATOM 7055 N N . VAL A 1 6 ? 2.307 -4.247 -3.414 1.00 0.00 6 VAL A N 15
ATOM 7056 C CA . VAL A 1 6 ? 3.000 -3.325 -2.531 1.00 0.00 6 VAL A CA 15
ATOM 7057 C C . VAL A 1 6 ? 2.551 -1.889 -2.793 1.00 0.00 6 VAL A C 15
ATOM 7058 O O . VAL A 1 6 ? 2.228 -1.525 -3.924 1.00 0.00 6 VAL A O 15
ATOM 7071 N N . CYS A 1 7 ? 2.533 -1.080 -1.744 1.00 0.00 7 CYS A N 15
ATOM 7072 C CA . CYS A 1 7 ? 2.131 0.312 -1.862 1.00 0.00 7 CYS A CA 15
ATOM 7073 C C . CYS A 1 7 ? 2.888 1.174 -0.866 1.00 0.00 7 CYS A C 15
ATOM 7074 O O . CYS A 1 7 ? 3.104 0.776 0.278 1.00 0.00 7 CYS A O 15
ATOM 7081 N N . SER A 1 8 ? 3.283 2.353 -1.299 1.00 0.00 8 SER A N 15
ATOM 7082 C CA . SER A 1 8 ? 3.985 3.275 -0.454 1.00 0.00 8 SER A CA 15
ATOM 7083 C C . SER A 1 8 ? 2.963 4.176 0.237 1.00 0.00 8 SER A C 15
ATOM 7084 O O . SER A 1 8 ? 2.048 4.681 -0.415 1.00 0.00 8 SER A O 15
ATOM 7092 N N . PRO A 1 9 ? 3.085 4.376 1.560 1.00 0.00 9 PRO A N 15
ATOM 7093 C CA . PRO A 1 9 ? 2.147 5.208 2.333 1.00 0.00 9 PRO A CA 15
ATOM 7094 C C . PRO A 1 9 ? 2.129 6.662 1.872 1.00 0.00 9 PRO A C 15
ATOM 7095 O O . PRO A 1 9 ? 1.181 7.401 2.140 1.00 0.00 9 PRO A O 15
ATOM 7106 N N . PHE A 1 10 ? 3.184 7.066 1.184 1.00 0.00 10 PHE A N 15
ATOM 7107 C CA . PHE A 1 10 ? 3.301 8.429 0.693 1.00 0.00 10 PHE A CA 15
ATOM 7108 C C . PHE A 1 10 ? 2.641 8.555 -0.676 1.00 0.00 10 PHE A C 15
ATOM 7109 O O . PHE A 1 10 ? 2.118 9.610 -1.029 1.00 0.00 10 PHE A O 15
ATOM 7126 N N . GLU A 1 11 ? 2.662 7.472 -1.438 1.00 0.00 11 GLU A N 15
ATOM 7127 C CA . GLU A 1 11 ? 2.060 7.459 -2.761 1.00 0.00 11 GLU A CA 15
ATOM 7128 C C . GLU A 1 11 ? 0.538 7.435 -2.656 1.00 0.00 11 GLU A C 15
ATOM 7129 O O . GLU A 1 11 ? -0.033 6.570 -1.990 1.00 0.00 11 GLU A O 15
ATOM 7141 N N . MET A 1 12 ? -0.111 8.389 -3.309 1.00 0.00 12 MET A N 15
ATOM 7142 C CA . MET A 1 12 ? -1.566 8.489 -3.288 1.00 0.00 12 MET A CA 15
ATOM 7143 C C . MET A 1 12 ? -2.097 8.868 -4.664 1.00 0.00 12 MET A C 15
ATOM 7144 O O . MET A 1 12 ? -1.555 9.763 -5.315 1.00 0.00 12 MET A O 15
ATOM 7158 N N . PRO A 1 13 ? -3.167 8.199 -5.129 1.00 0.00 13 PRO A N 15
ATOM 7159 C CA . PRO A 1 13 ? -3.837 7.128 -4.380 1.00 0.00 13 PRO A CA 15
ATOM 7160 C C . PRO A 1 13 ? -2.954 5.891 -4.222 1.00 0.00 13 PRO A C 15
ATOM 7161 O O . PRO A 1 13 ? -2.266 5.483 -5.161 1.00 0.00 13 PRO A O 15
ATOM 7172 N N . PRO A 1 14 ? -2.951 5.297 -3.020 1.00 0.00 14 PRO A N 15
ATOM 7173 C CA . PRO A 1 14 ? -2.138 4.117 -2.717 1.00 0.00 14 PRO A CA 15
ATOM 7174 C C . PRO A 1 14 ? -2.407 2.947 -3.658 1.00 0.00 14 PRO A C 15
ATOM 7175 O O . PRO A 1 14 ? -3.555 2.563 -3.877 1.00 0.00 14 PRO A O 15
ATOM 7186 N N . CYS A 1 15 ? -1.329 2.391 -4.204 1.00 0.00 15 CYS A N 15
ATOM 7187 C CA . CYS A 1 15 ? -1.407 1.257 -5.124 1.00 0.00 15 CYS A CA 15
ATOM 7188 C C . CYS A 1 15 ? -2.187 1.642 -6.380 1.00 0.00 15 CYS A C 15
ATOM 7189 O O . CYS A 1 15 ? -2.806 0.797 -7.034 1.00 0.00 15 CYS A O 15
ATOM 7196 N N . GLY A 1 16 ? -2.144 2.929 -6.709 1.00 0.00 16 GLY A N 15
ATOM 7197 C CA . GLY A 1 16 ? -2.833 3.436 -7.878 1.00 0.00 16 GLY A CA 15
ATOM 7198 C C . GLY A 1 16 ? -4.332 3.219 -7.822 1.00 0.00 16 GLY A C 15
ATOM 7199 O O . GLY A 1 16 ? -4.954 2.889 -8.834 1.00 0.00 16 GLY A O 15
ATOM 7203 N N . THR A 1 17 ? -4.917 3.403 -6.648 1.00 0.00 17 THR A N 15
ATOM 7204 C CA . THR A 1 17 ? -6.349 3.223 -6.481 1.00 0.00 17 THR A CA 15
ATOM 7205 C C . THR A 1 17 ? -6.816 3.798 -5.148 1.00 0.00 17 THR A C 15
ATOM 7206 O O . THR A 1 17 ? -6.122 3.716 -4.137 1.00 0.00 17 THR A O 15
ATOM 7217 N N . SER A 1 18 ? -7.993 4.390 -5.161 1.00 0.00 18 SER A N 15
ATOM 7218 C CA . SER A 1 18 ? -8.563 4.982 -3.966 1.00 0.00 18 SER A CA 15
ATOM 7219 C C . SER A 1 18 ? -9.499 3.992 -3.280 1.00 0.00 18 SER A C 15
ATOM 7220 O O . SER A 1 18 ? -9.904 4.189 -2.132 1.00 0.00 18 SER A O 15
ATOM 7228 N N . ALA A 1 19 ? -9.847 2.935 -4.003 1.00 0.00 19 ALA A N 15
ATOM 7229 C CA . ALA A 1 19 ? -10.750 1.912 -3.494 1.00 0.00 19 ALA A CA 15
ATOM 7230 C C . ALA A 1 19 ? -10.069 0.991 -2.490 1.00 0.00 19 ALA A C 15
ATOM 7231 O O . ALA A 1 19 ? -10.700 0.501 -1.557 1.00 0.00 19 ALA A O 15
ATOM 7238 N N . CYS A 1 20 ? -8.788 0.744 -2.694 1.00 0.00 20 CYS A N 15
ATOM 7239 C CA . CYS A 1 20 ? -8.036 -0.138 -1.818 1.00 0.00 20 CYS A CA 15
ATOM 7240 C C . CYS A 1 20 ? -7.253 0.654 -0.786 1.00 0.00 20 CYS A C 15
ATOM 7241 O O . CYS A 1 20 ? -6.886 1.807 -1.018 1.00 0.00 20 CYS A O 15
ATOM 7248 N N . ARG A 1 21 ? -6.999 0.029 0.351 1.00 0.00 21 ARG A N 15
ATOM 7249 C CA . ARG A 1 21 ? -6.254 0.680 1.420 1.00 0.00 21 ARG A CA 15
ATOM 7250 C C . ARG A 1 21 ? -4.796 0.232 1.420 1.00 0.00 21 ARG A C 15
ATOM 7251 O O . ARG A 1 21 ? -4.481 -0.919 1.099 1.00 0.00 21 ARG A O 15
ATOM 7272 N N . CYS A 1 22 ? -3.914 1.146 1.781 1.00 0.00 22 CYS A N 15
ATOM 7273 C CA . CYS A 1 22 ? -2.492 0.862 1.836 1.00 0.00 22 CYS A CA 15
ATOM 7274 C C . CYS A 1 22 ? -2.084 0.532 3.263 1.00 0.00 22 CYS A C 15
ATOM 7275 O O . CYS A 1 22 ? -2.431 1.254 4.196 1.00 0.00 22 CYS A O 15
ATOM 7282 N N . ILE A 1 23 ? -1.366 -0.564 3.435 1.00 0.00 23 ILE A N 15
ATOM 7283 C CA . ILE A 1 23 ? -0.930 -0.985 4.758 1.00 0.00 23 ILE A CA 15
ATOM 7284 C C . ILE A 1 23 ? 0.545 -0.665 4.967 1.00 0.00 23 ILE A C 15
ATOM 7285 O O . ILE A 1 23 ? 1.412 -1.304 4.370 1.00 0.00 23 ILE A O 15
ATOM 7301 N N . PRO A 1 24 ? 0.847 0.333 5.812 1.00 0.00 24 PRO A N 15
ATOM 7302 C CA . PRO A 1 24 ? 2.217 0.758 6.104 1.00 0.00 24 PRO A CA 15
ATOM 7303 C C . PRO A 1 24 ? 2.953 -0.202 7.035 1.00 0.00 24 PRO A C 15
ATOM 7304 O O . PRO A 1 24 ? 3.298 0.152 8.164 1.00 0.00 24 PRO A O 15
ATOM 7315 N N . VAL A 1 25 ? 3.196 -1.413 6.557 1.00 0.00 25 VAL A N 15
ATOM 7316 C CA . VAL A 1 25 ? 3.906 -2.413 7.344 1.00 0.00 25 VAL A CA 15
ATOM 7317 C C . VAL A 1 25 ? 5.380 -2.033 7.474 1.00 0.00 25 VAL A C 15
ATOM 7318 O O . VAL A 1 25 ? 5.971 -2.142 8.549 1.00 0.00 25 VAL A O 15
ATOM 7331 N N . GLY A 1 26 ? 5.955 -1.545 6.382 1.00 0.00 26 GLY A N 15
ATOM 7332 C CA . GLY A 1 26 ? 7.336 -1.107 6.391 1.00 0.00 26 GLY A CA 15
ATOM 7333 C C . GLY A 1 26 ? 7.455 0.324 6.875 1.00 0.00 26 GLY A C 15
ATOM 7334 O O . GLY A 1 26 ? 6.493 0.885 7.398 1.00 0.00 26 GLY A O 15
ATOM 7338 N N . LEU A 1 27 ? 8.619 0.921 6.695 1.00 0.00 27 LEU A N 15
ATOM 7339 C CA . LEU A 1 27 ? 8.835 2.298 7.117 1.00 0.00 27 LEU A CA 15
ATOM 7340 C C . LEU A 1 27 ? 8.169 3.267 6.146 1.00 0.00 27 LEU A C 15
ATOM 7341 O O . LEU A 1 27 ? 7.351 4.094 6.541 1.00 0.00 27 LEU A O 15
ATOM 7357 N N . VAL A 1 28 ? 8.503 3.140 4.873 1.00 0.00 28 VAL A N 15
ATOM 7358 C CA . VAL A 1 28 ? 7.919 3.986 3.839 1.00 0.00 28 VAL A CA 15
ATOM 7359 C C . VAL A 1 28 ? 7.448 3.111 2.693 1.00 0.00 28 VAL A C 15
ATOM 7360 O O . VAL A 1 28 ? 7.401 3.524 1.533 1.00 0.00 28 VAL A O 15
ATOM 7373 N N . ILE A 1 29 ? 7.088 1.894 3.052 1.00 0.00 29 ILE A N 15
ATOM 7374 C CA . ILE A 1 29 ? 6.605 0.909 2.106 1.00 0.00 29 ILE A CA 15
ATOM 7375 C C . ILE A 1 29 ? 5.636 -0.028 2.816 1.00 0.00 29 ILE A C 15
ATOM 7376 O O . ILE A 1 29 ? 5.707 -0.193 4.029 1.00 0.00 29 ILE A O 15
ATOM 7392 N N . GLY A 1 30 ? 4.729 -0.620 2.072 1.00 0.00 30 GLY A N 15
ATOM 7393 C CA . GLY A 1 30 ? 3.771 -1.520 2.659 1.00 0.00 30 GLY A CA 15
ATOM 7394 C C . GLY A 1 30 ? 3.136 -2.400 1.617 1.00 0.00 30 GLY A C 15
ATOM 7395 O O . GLY A 1 30 ? 3.776 -2.744 0.626 1.00 0.00 30 GLY A O 15
ATOM 7399 N N . TYR A 1 31 ? 1.884 -2.754 1.814 1.00 0.00 31 TYR A N 15
ATOM 7400 C CA . TYR A 1 31 ? 1.192 -3.586 0.850 1.00 0.00 31 TYR A CA 15
ATOM 7401 C C . TYR A 1 31 ? -0.239 -3.113 0.681 1.00 0.00 31 TYR A C 15
ATOM 7402 O O . TYR A 1 31 ? -0.924 -2.806 1.657 1.00 0.00 31 TYR A O 15
ATOM 7420 N N . CYS A 1 32 ? -0.686 -3.039 -0.560 1.00 0.00 32 CYS A N 15
ATOM 7421 C CA . CYS A 1 32 ? -2.040 -2.600 -0.836 1.00 0.00 32 CYS A CA 15
ATOM 7422 C C . CYS A 1 32 ? -2.982 -3.783 -0.785 1.00 0.00 32 CYS A C 15
ATOM 7423 O O . CYS A 1 32 ? -2.786 -4.781 -1.479 1.00 0.00 32 CYS A O 15
ATOM 7430 N N . ARG A 1 33 ? -3.997 -3.673 0.049 1.00 0.00 33 ARG A N 15
ATOM 7431 C CA . ARG A 1 33 ? -4.962 -4.738 0.204 1.00 0.00 33 ARG A CA 15
ATOM 7432 C C . ARG A 1 33 ? -6.367 -4.191 0.033 1.00 0.00 33 ARG A C 15
ATOM 7433 O O . ARG A 1 33 ? -6.641 -3.031 0.363 1.00 0.00 33 ARG A O 15
ATOM 7454 N N . ASN A 1 34 ? -7.258 -5.023 -0.469 1.00 0.00 34 ASN A N 15
ATOM 7455 C CA . ASN A 1 34 ? -8.633 -4.619 -0.652 1.00 0.00 34 ASN A CA 15
ATOM 7456 C C . ASN A 1 34 ? -9.329 -4.592 0.696 1.00 0.00 34 ASN A C 15
ATOM 7457 O O . ASN A 1 34 ? -9.165 -5.519 1.491 1.00 0.00 34 ASN A O 15
ATOM 7468 N N . PRO A 1 35 ? -10.110 -3.545 0.984 1.00 0.00 35 PRO A N 15
ATOM 7469 C CA . PRO A 1 35 ? -10.830 -3.409 2.254 1.00 0.00 35 PRO A CA 15
ATOM 7470 C C . PRO A 1 35 ? -12.026 -4.359 2.349 1.00 0.00 35 PRO A C 15
ATOM 7471 O O . PRO A 1 35 ? -13.103 -3.977 2.812 1.00 0.00 35 PRO A O 15
ATOM 7482 N N . SER A 1 36 ? -11.832 -5.590 1.904 1.00 0.00 36 SER A N 15
ATOM 7483 C CA . SER A 1 36 ? -12.882 -6.591 1.928 1.00 0.00 36 SER A CA 15
ATOM 7484 C C . SER A 1 36 ? -12.297 -7.995 2.066 1.00 0.00 36 SER A C 15
ATOM 7485 O O . SER A 1 36 ? -12.895 -8.976 1.619 1.00 0.00 36 SER A O 15
ATOM 7493 N N . GLY A 1 37 ? -11.129 -8.092 2.687 1.00 0.00 37 GLY A N 15
ATOM 7494 C CA . GLY A 1 37 ? -10.493 -9.381 2.869 1.00 0.00 37 GLY A CA 15
ATOM 7495 C C . GLY A 1 37 ? -9.111 -9.257 3.475 1.00 0.00 37 GLY A C 15
ATOM 7496 O O . GLY A 1 37 ? -8.959 -8.512 4.460 1.00 0.00 37 GLY A O 15
#

Radius of gyration: 8.62 Å; Cα contacts (8 Å, |Δi|>4): 76; chains: 1; bounding box: 22×17×17 Å